Protein 7N05 (pdb70)

Structure (mmCIF, N/CA/C/O backbone):
data_7N05
#
_entry.id   7N05
#
_cell.length_a   46.072
_cell.length_b   168.748
_cell.length_c   78.367
_cell.angle_alpha   90.000
_cell.angle_beta   90.000
_cell.angle_gamma   90.000
#
_symmetry.space_group_name_H-M   'P 21 21 2'
#
loop_
_entity.id
_entity.type
_entity.pdbx_description
1 polymer 'Fab F240 heavy chain'
2 polymer 'Fab F240 light chain'
3 polymer 'HIV-1 gp41 immunodominant region'
4 non-polymer GLYCEROL
5 non-polymer 'ACETATE ION'
6 water water
#
loop_
_atom_site.group_PDB
_atom_site.id
_atom_site.type_symbol
_atom_site.label_atom_id
_atom_site.label_alt_id
_atom_site.label_comp_id
_atom_site.label_asym_id
_atom_site.label_entity_id
_atom_site.label_seq_id
_atom_site.pdbx_PDB_ins_code
_atom_site.Cartn_x
_atom_site.Cartn_y
_atom_site.Cartn_z
_atom_site.occupancy
_atom_site.B_iso_or_equiv
_atom_site.auth_seq_id
_atom_site.auth_comp_id
_atom_site.auth_asym_id
_atom_site.auth_atom_id
_atom_site.pdbx_PDB_model_num
ATOM 1 N N . GLN A 1 1 ? -20.546 21.950 -42.284 1.00 54.08 1 GLN H N 1
ATOM 2 C CA . GLN A 1 1 ? -19.501 22.719 -41.536 1.00 51.53 1 GLN H CA 1
ATOM 3 C C . GLN A 1 1 ? -19.112 21.982 -40.254 1.00 43.08 1 GLN H C 1
ATOM 4 O O . GLN A 1 1 ? -19.969 21.566 -39.480 1.00 42.51 1 GLN H O 1
ATOM 20 N N . VAL A 1 2 ? -17.808 21.835 -40.044 1.00 37.72 2 VAL H N 1
ATOM 21 C CA . VAL A 1 2 ? -17.263 21.120 -38.898 1.00 31.82 2 VAL H CA 1
ATOM 22 C C . VAL A 1 2 ? -17.339 22.027 -37.677 1.00 28.92 2 VAL H C 1
ATOM 23 O O . VAL A 1 2 ? -16.665 23.058 -37.626 1.00 28.17 2 VAL H O 1
ATOM 36 N N . GLN A 1 3 ? -18.152 21.661 -36.686 1.00 27.70 3 GLN H N 1
ATOM 37 C CA . GLN A 1 3 ? -18.229 22.543 -35.534 1.00 27.94 3 GLN H CA 1
ATOM 38 C C . GLN A 1 3 ? -18.887 21.858 -34.347 1.00 25.06 3 GLN H C 1
ATOM 39 O O . GLN A 1 3 ? -19.492 20.783 -34.448 1.00 22.38 3 GLN H O 1
ATOM 53 N N . LEU A 1 4 ? -18.730 22.516 -33.205 1.00 21.80 4 LEU H N 1
ATOM 54 C CA . LEU A 1 4 ? -19.289 22.097 -31.932 1.00 20.34 4 LEU H CA 1
ATOM 55 C C . LEU A 1 4 ? -20.029 23.314 -31.413 1.00 20.66 4 LEU H C 1
ATOM 56 O O . LEU A 1 4 ? -19.434 24.389 -31.287 1.00 20.73 4 LEU H O 1
ATOM 72 N N . VAL A 1 5 ? -21.331 23.173 -31.181 1.00 21.50 5 VAL H N 1
ATOM 73 C CA . VAL A 1 5 ? -22.155 24.284 -30.716 1.00 22.13 5 VAL H CA 1
ATOM 74 C C . VAL A 1 5 ? -22.624 23.958 -29.307 1.00 21.45 5 VAL H C 1
ATOM 75 O O . VAL A 1 5 ? -23.363 22.979 -29.096 1.00 20.52 5 VAL H O 1
ATOM 88 N N . GLN A 1 6 ? -22.245 24.798 -28.358 1.00 20.31 6 GLN H N 1
ATOM 89 C CA . GLN A 1 6 ? -22.581 24.548 -26.966 1.00 19.86 6 GLN H CA 1
ATOM 90 C C . GLN A 1 6 ? -23.860 25.258 -26.574 1.00 20.96 6 GLN H C 1
ATOM 91 O O . GLN A 1 6 ? -24.252 26.277 -27.163 1.00 21.56 6 GLN H O 1
ATOM 105 N N . SER A 1 7 ? -24.483 24.720 -25.524 1.00 21.95 7 SER H N 1
ATOM 106 C CA . SER A 1 7 ? -25.686 25.286 -24.936 1.00 24.27 7 SER H CA 1
ATOM 107 C C . SER A 1 7 ? -25.714 24.891 -23.462 1.00 23.81 7 SER H C 1
ATOM 108 O O . SER A 1 7 ? -24.808 24.219 -22.945 1.00 22.49 7 SER H O 1
ATOM 116 N N . GLY A 1 8 ? -26.778 25.298 -22.779 1.00 24.82 8 GLY H N 1
ATOM 117 C CA . GLY A 1 8 ? -26.879 24.987 -21.377 1.00 25.05 8 GLY H CA 1
ATOM 118 C C . GLY A 1 8 ? -26.058 25.970 -20.561 1.00 25.21 8 GLY H C 1
ATOM 119 O O . GLY A 1 8 ? -25.844 27.120 -20.956 1.00 25.53 8 GLY H O 1
ATOM 123 N N . GLY A 1 9 ? -25.595 25.504 -19.411 1.00 25.02 9 GLY H N 1
ATOM 124 C CA . GLY A 1 9 ? -24.790 26.370 -18.589 1.00 25.29 9 GLY H CA 1
ATOM 125 C C . GLY A 1 9 ? -25.640 27.455 -17.953 1.00 26.21 9 GLY H C 1
ATOM 126 O O . GLY A 1 9 ? -26.866 27.328 -17.786 1.00 26.59 9 GLY H O 1
ATOM 130 N N . GLY A 1 10 ? -24.952 28.529 -17.567 1.00 25.11 10 GLY H N 1
ATOM 131 C CA . GLY A 1 10 ? -25.575 29.664 -16.922 1.00 25.63 10 GLY H CA 1
ATOM 132 C C . GLY A 1 10 ? -25.357 29.709 -15.421 1.00 24.25 10 GLY H C 1
ATOM 133 O O . GLY A 1 10 ? -24.301 29.304 -14.910 1.00 24.87 10 GLY H O 1
ATOM 137 N N . VAL A 1 11 ? -26.358 30.176 -14.712 1.00 23.57 11 VAL H N 1
ATOM 138 C CA . VAL A 1 11 ? -26.250 30.392 -13.278 1.00 23.66 11 VAL H CA 1
ATOM 139 C C . VAL A 1 11 ? -26.679 29.132 -12.551 1.00 23.95 11 VAL H C 1
ATOM 140 O O . VAL A 1 11 ? -27.662 28.494 -12.923 1.00 25.65 11 VAL H O 1
ATOM 153 N N . VAL A 1 12 ? -25.950 28.788 -11.492 1.00 24.17 12 VAL H N 1
ATOM 154 C CA . VAL A 1 12 ? -26.318 27.679 -10.619 1.00 24.97 12 VAL H CA 1
ATOM 155 C C . VAL A 1 12 ? -26.009 28.060 -9.173 1.00 24.83 12 VAL H C 1
ATOM 156 O O . VAL A 1 12 ? -24.960 28.641 -8.877 1.00 25.06 12 VAL H O 1
ATOM 169 N N . LYS A 1 13 ? -26.926 27.729 -8.265 1.00 25.73 13 LYS H N 1
ATOM 170 C CA . LYS A 1 13 ? -26.702 28.019 -6.860 1.00 26.40 13 LYS H CA 1
ATOM 171 C C . LYS A 1 13 ? -25.633 27.089 -6.285 1.00 26.58 13 LYS H C 1
ATOM 172 O O . LYS A 1 13 ? -25.555 25.919 -6.672 1.00 26.55 13 LYS H O 1
ATOM 191 N N . PRO A 1 14 ? -24.823 27.568 -5.332 1.00 27.43 14 PRO H N 1
ATOM 192 C CA . PRO A 1 14 ? -23.870 26.673 -4.671 1.00 27.11 14 PRO H CA 1
ATOM 193 C C . PRO A 1 14 ? -24.573 25.430 -4.146 1.00 28.24 14 PRO H C 1
ATOM 194 O O . PRO A 1 14 ? -25.640 25.508 -3.522 1.00 28.11 14 PRO H O 1
ATOM 205 N N . GLY A 1 15 ? -23.973 24.269 -4.426 1.00 28.16 15 GLY H N 1
ATOM 206 C CA . GLY A 1 15 ? -24.489 22.997 -3.976 1.00 30.81 15 GLY H CA 1
ATOM 207 C C . GLY A 1 15 ? -25.451 22.332 -4.931 1.00 30.87 15 GLY H C 1
ATOM 208 O O . GLY A 1 15 ? -25.761 21.147 -4.743 1.00 32.54 15 GLY H O 1
ATOM 212 N N . ALA A 1 16 ? -25.952 23.057 -5.932 1.00 30.03 16 ALA H N 1
ATOM 213 C CA . ALA A 1 16 ? -26.939 22.525 -6.859 1.00 30.63 16 ALA H CA 1
ATOM 214 C C . ALA A 1 16 ? -26.224 21.899 -8.058 1.00 30.47 16 ALA H C 1
ATOM 215 O O . ALA A 1 16 ? -24.995 21.787 -8.096 1.00 29.36 16 ALA H O 1
ATOM 222 N N . SER A 1 17 ? -26.993 21.484 -9.057 1.00 30.78 17 SER H N 1
ATOM 223 C CA . SER A 1 17 ? -26.426 20.855 -10.238 1.00 31.63 17 SER H CA 1
ATOM 224 C C . SER A 1 17 ? -26.776 21.655 -11.486 1.00 29.05 17 SER H C 1
ATOM 225 O O . SER A 1 17 ? -27.794 22.356 -11.539 1.00 29.81 17 SER H O 1
ATOM 233 N N . LEU A 1 18 ? -25.934 21.516 -12.505 1.00 28.14 18 LEU H N 1
ATOM 234 C CA . LEU A 1 18 ? -26.079 22.249 -13.752 1.00 27.73 18 LEU H CA 1
ATOM 235 C C . LEU A 1 18 ? -25.642 21.346 -14.902 1.00 27.44 18 LEU H C 1
ATOM 236 O O . LEU A 1 18 ? -24.642 20.629 -14.791 1.00 26.54 18 LEU H O 1
ATOM 252 N N . ARG A 1 19 ? -26.371 21.400 -16.011 1.00 27.39 19 ARG H N 1
ATOM 253 C CA . ARG A 1 19 ? -26.051 20.600 -17.189 1.00 29.49 19 ARG H CA 1
ATOM 254 C C . ARG A 1 19 ? -25.531 21.481 -18.321 1.00 26.93 19 ARG H C 1
ATOM 255 O O . ARG A 1 19 ? -26.086 22.555 -18.589 1.00 27.37 19 ARG H O 1
ATOM 276 N N . LEU A 1 20 ? -24.452 21.027 -18.967 1.00 25.63 20 LEU H N 1
ATOM 277 C CA . LEU A 1 20 ? -23.900 21.627 -20.180 1.00 25.35 20 LEU H CA 1
ATOM 278 C C . LEU A 1 20 ? -24.103 20.662 -21.346 1.00 25.36 20 LEU H C 1
ATOM 279 O O . LEU A 1 20 ? -23.977 19.442 -21.169 1.00 25.74 20 LEU H O 1
ATOM 295 N N . ALA A 1 21 ? -24.419 21.199 -22.538 1.00 24.33 21 ALA H N 1
ATOM 296 C CA . ALA A 1 21 ? -24.614 20.374 -23.728 1.00 24.30 21 ALA H CA 1
ATOM 297 C C . ALA A 1 21 ? -23.718 20.858 -24.859 1.00 23.40 21 ALA H C 1
ATOM 298 O O . ALA A 1 21 ? -23.347 22.031 -24.943 1.00 21.60 21 ALA H O 1
ATOM 305 N N . CYS A 1 22 ? -23.369 19.929 -25.733 1.00 24.51 22 CYS H N 1
ATOM 306 C CA . CYS A 1 22 ? -22.605 20.271 -26.918 1.00 25.93 22 CYS H CA 1
ATOM 307 C C . CYS A 1 22 ? -23.107 19.445 -28.093 1.00 26.96 22 CYS H C 1
ATOM 308 O O . CYS A 1 22 ? -23.325 18.243 -27.947 1.00 27.11 22 CYS H O 1
ATOM 315 N N . SER A 1 23 ? -23.308 20.098 -29.239 1.00 25.22 23 SER H N 1
ATOM 316 C CA . SER A 1 23 ? -23.887 19.479 -30.424 1.00 25.46 23 SER H CA 1
ATOM 317 C C . SER A 1 23 ? -22.830 19.481 -31.522 1.00 24.50 23 SER H C 1
ATOM 318 O O . SER A 1 23 ? -22.314 20.546 -31.887 1.00 23.81 23 SER H O 1
ATOM 326 N N . ALA A 1 24 ? -22.509 18.293 -32.042 1.00 23.42 24 ALA H N 1
ATOM 327 C CA . ALA A 1 24 ? -21.457 18.116 -33.036 1.00 23.07 24 ALA H CA 1
ATOM 328 C C . ALA A 1 24 ? 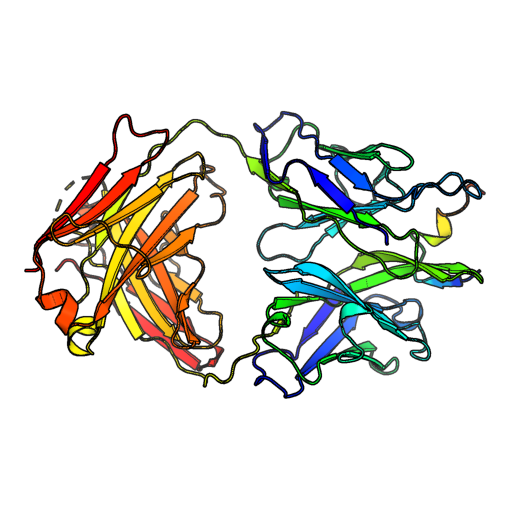-22.044 18.011 -34.435 1.00 25.06 24 ALA H C 1
ATOM 329 O O . ALA A 1 24 ? -23.051 17.338 -34.650 1.00 26.28 24 ALA H O 1
ATOM 336 N N . SER A 1 25 ? -21.409 18.677 -35.396 1.00 25.71 25 SER H N 1
ATOM 337 C CA . SER A 1 25 ? -21.840 18.551 -36.781 1.00 27.71 25 SER H CA 1
ATOM 338 C C . SER A 1 25 ? -20.618 18.524 -37.680 1.00 26.23 25 SER H C 1
ATOM 339 O O . SER A 1 25 ? -19.550 19.025 -37.327 1.00 24.06 25 SER H O 1
ATOM 347 N N . GLY A 1 26 ? -20.783 17.923 -38.853 1.00 27.19 26 GLY H N 1
ATOM 348 C CA . GLY A 1 26 ? -19.755 17.988 -39.865 1.00 27.86 26 GLY H CA 1
ATOM 349 C C . GLY A 1 26 ? -18.680 16.932 -39.794 1.00 26.94 26 GLY H C 1
ATOM 350 O O . GLY A 1 26 ? -17.813 16.910 -40.673 1.00 27.61 26 GLY H O 1
ATOM 354 N N . PHE A 1 27 ? -18.708 16.044 -38.800 1.00 26.10 27 PHE H N 1
ATOM 355 C CA . PHE A 1 27 ? -17.754 14.944 -38.720 1.00 25.79 27 PHE H CA 1
ATOM 356 C C . PHE A 1 27 ? -18.451 13.691 -38.183 1.00 25.79 27 PHE H C 1
ATOM 357 O O . PHE A 1 27 ? -19.612 13.729 -37.772 1.00 26.71 27 PHE H O 1
ATOM 374 N N . THR A 1 28 ? -17.758 12.548 -38.232 1.00 25.85 28 THR H N 1
ATOM 375 C CA . THR A 1 28 ? -18.345 11.317 -37.720 1.00 26.63 28 THR H CA 1
ATOM 376 C C . THR A 1 28 ? -18.158 11.302 -36.205 1.00 25.99 28 THR H C 1
ATOM 377 O O . THR A 1 28 ? -17.079 10.983 -35.704 1.00 25.40 28 THR H O 1
ATOM 388 N N . PHE A 1 29 ? -19.239 11.627 -35.488 1.00 26.13 29 PHE H N 1
ATOM 389 C CA . PHE A 1 29 ? -19.195 11.782 -34.031 1.00 24.49 29 PHE H CA 1
ATOM 390 C C . PHE A 1 29 ? -18.696 10.507 -33.358 1.00 25.70 29 PHE H C 1
ATOM 391 O O . PHE A 1 29 ? -17.913 10.561 -32.397 1.00 25.35 29 PHE H O 1
ATOM 408 N N . THR A 1 30 ? -19.128 9.349 -33.858 1.00 27.53 30 THR H N 1
ATOM 409 C CA . THR A 1 30 ? -18.798 8.087 -33.214 1.00 28.79 30 THR H CA 1
ATOM 410 C C . THR A 1 30 ? -17.377 7.629 -33.517 1.00 28.84 30 THR H C 1
ATOM 411 O O . THR A 1 30 ? -16.958 6.586 -33.003 1.00 29.29 30 THR H O 1
ATOM 422 N N . ASP A 1 31 ? -16.625 8.382 -34.315 1.00 26.99 31 ASP H N 1
ATOM 423 C CA . ASP A 1 31 ? -15.211 8.097 -34.493 1.00 26.77 31 ASP H CA 1
ATOM 424 C C . ASP A 1 31 ? -14.347 8.777 -33.444 1.00 24.21 31 ASP H C 1
ATOM 425 O O . ASP A 1 31 ? -13.130 8.584 -33.473 1.00 24.37 31 ASP H O 1
ATOM 434 N N . TYR A 1 32 ? -14.943 9.536 -32.510 1.00 23.23 32 TYR H N 1
ATOM 435 C CA . TYR A 1 32 ? -14.184 10.414 -31.624 1.00 21.58 32 TYR H CA 1
ATOM 436 C C . TYR A 1 32 ? -14.529 10.255 -30.147 1.00 22.41 32 TYR H C 1
ATOM 437 O O . TYR A 1 32 ? -15.709 10.230 -29.772 1.00 23.08 32 TYR H O 1
ATOM 455 N N . TYR A 1 33 ? -13.487 10.196 -29.319 1.00 21.64 33 TYR H N 1
ATOM 456 C CA . TYR A 1 33 ? -13.583 10.603 -27.923 1.00 20.29 33 TYR H CA 1
ATOM 457 C C . TYR A 1 33 ? -13.938 12.091 -27.856 1.00 19.32 33 TYR H C 1
ATOM 458 O O . TYR A 1 33 ? -13.615 12.865 -28.757 1.00 18.62 33 TYR H O 1
ATOM 476 N N . MET A 1 34 ? -14.600 12.492 -26.771 1.00 21.75 34 MET H N 1
ATOM 477 C CA . MET A 1 34 ? -14.930 13.894 -26.543 1.00 22.29 34 MET H CA 1
ATOM 478 C C . MET A 1 34 ? -14.510 14.281 -25.134 1.00 21.91 34 MET H C 1
ATOM 479 O O . MET A 1 34 ? -14.538 13.462 -24.222 1.00 22.68 34 MET H O 1
ATOM 493 N N . SER A 1 35 ? -14.092 15.537 -24.975 1.00 21.34 35 SER H N 1
ATOM 494 C CA . SER A 1 35 ? -13.593 16.031 -23.703 1.00 21.92 35 SER H CA 1
ATOM 495 C C . SER A 1 35 ? -14.284 17.332 -23.362 1.00 20.33 35 SER H C 1
ATOM 496 O O . SER A 1 35 ? -14.828 18.028 -24.226 1.00 19.67 35 SER H O 1
ATOM 504 N N . TRP A 1 36 ? -14.267 17.625 -22.062 1.00 20.56 36 TRP H N 1
ATOM 505 C CA . TRP A 1 36 ? -14.616 18.925 -21.521 1.00 19.63 36 TRP H CA 1
ATOM 506 C C . TRP A 1 36 ? -13.403 19.522 -20.835 1.00 19.44 36 TRP H C 1
ATOM 507 O O . TRP A 1 36 ? -12.668 18.824 -20.138 1.00 21.36 36 TRP H O 1
ATOM 528 N N . ILE A 1 37 ? -13.227 20.829 -21.028 1.00 18.02 37 ILE H N 1
ATOM 529 C CA . ILE A 1 37 ? -12.109 21.608 -20.514 1.00 18.87 37 ILE H CA 1
ATOM 530 C C . ILE A 1 37 ? -12.717 22.906 -19.999 1.00 20.82 37 ILE H C 1
ATOM 531 O O . ILE A 1 37 ? -13.581 23.476 -20.677 1.00 21.00 37 ILE H O 1
ATOM 547 N N . ARG A 1 38 ? -12.317 23.353 -18.798 1.00 20.36 38 ARG H N 1
ATOM 548 C CA . ARG A 1 38 ? -12.741 24.668 -18.336 1.00 19.43 38 ARG H CA 1
ATOM 549 C C . ARG A 1 38 ? -11.560 25.619 -18.128 1.00 21.48 38 ARG H C 1
ATOM 550 O O . ARG A 1 38 ? -10.377 25.229 -18.079 1.00 21.75 38 ARG H O 1
ATOM 571 N N . GLN A 1 39 ? -11.905 26.900 -18.026 1.00 21.81 39 GLN H N 1
ATOM 572 C CA . GLN A 1 39 ? -10.968 27.969 -17.740 1.00 24.17 39 GLN H CA 1
ATOM 573 C C . GLN A 1 39 ? -11.553 28.811 -16.618 1.00 26.52 39 GLN H C 1
ATOM 574 O O . GLN A 1 39 ? -12.626 29.402 -16.770 1.00 25.85 39 GLN H O 1
ATOM 588 N N . THR A 1 40 ? -10.875 28.804 -15.483 1.00 28.43 40 THR H N 1
ATOM 589 C CA . THR A 1 40 ? -11.271 29.558 -14.316 1.00 31.61 40 THR H CA 1
ATOM 590 C C . THR A 1 40 ? -10.100 30.424 -13.893 1.00 35.73 40 THR H C 1
ATOM 591 O O . THR A 1 40 ? -8.934 30.072 -14.122 1.00 36.35 40 THR H O 1
ATOM 602 N N . PRO A 1 41 ? -10.383 31.543 -13.241 1.00 38.96 41 PRO H N 1
ATOM 603 C CA . PRO A 1 41 ? -9.283 32.414 -12.812 1.00 42.30 41 PRO H CA 1
ATOM 604 C C . PRO A 1 41 ? -8.299 31.723 -11.875 1.00 45.78 41 PRO H C 1
ATOM 605 O O . PRO A 1 41 ? -7.087 31.986 -11.958 1.00 48.15 41 PRO H O 1
ATOM 616 N N . GLY A 1 42 ? -8.781 30.817 -11.010 1.00 45.48 42 GLY H N 1
ATOM 617 C CA . GLY A 1 42 ? -7.924 30.228 -9.994 1.00 47.23 42 GLY H CA 1
ATOM 618 C C . GLY A 1 42 ? -7.129 29.017 -10.436 1.00 46.90 42 GLY H C 1
ATOM 619 O O . GLY A 1 42 ? -6.011 28.805 -9.949 1.00 48.36 42 GLY H O 1
ATOM 623 N N . LYS A 1 43 ? -7.675 28.209 -11.349 1.00 45.30 43 LYS H N 1
ATOM 624 C CA . LYS A 1 43 ? -7.055 26.948 -11.743 1.00 45.32 43 LYS H CA 1
ATOM 625 C C . LYS A 1 43 ? -6.650 26.925 -13.212 1.00 42.86 43 LYS H C 1
ATOM 626 O O . LYS A 1 43 ? -6.259 25.866 -13.727 1.00 43.69 43 LYS H O 1
ATOM 645 N N . GLY A 1 44 ? -6.735 28.056 -13.905 1.00 39.81 44 GLY H N 1
ATOM 646 C CA . GLY A 1 44 ? -6.255 28.111 -15.265 1.00 36.45 44 GLY H CA 1
ATOM 647 C C . GLY A 1 44 ? -7.071 27.242 -16.209 1.00 32.90 44 GLY H C 1
ATOM 648 O O . GLY A 1 44 ? -8.265 26.955 -15.990 1.00 32.00 44 GLY H O 1
ATOM 652 N N . LEU A 1 45 ? -6.416 26.829 -17.297 1.00 31.02 45 LEU H N 1
ATOM 653 C CA . LEU A 1 45 ? -7.042 25.930 -18.244 1.00 27.23 45 LEU H CA 1
ATOM 654 C C . LEU A 1 45 ? -6.875 24.519 -17.735 1.00 25.97 45 LEU H C 1
ATOM 655 O O . LEU A 1 45 ? -5.758 24.079 -17.429 1.00 26.09 45 LEU H O 1
ATOM 671 N N . GLN A 1 46 ? -7.982 23.807 -17.662 1.00 24.42 46 GLN H N 1
ATOM 672 C CA . GLN A 1 46 ? -8.061 22.583 -16.887 1.00 25.79 46 GLN H CA 1
ATOM 673 C C . GLN A 1 46 ? -8.891 21.553 -17.638 1.00 24.47 46 GLN H C 1
ATOM 674 O O . GLN A 1 46 ? -10.090 21.758 -17.879 1.00 21.63 46 GLN H O 1
ATOM 688 N N . TRP A 1 47 ? -8.258 20.437 -18.000 1.00 23.99 47 TRP H N 1
ATOM 689 C CA . TRP A 1 47 ? -9.010 19.328 -18.567 1.00 23.90 47 TRP H CA 1
ATOM 690 C C . TRP A 1 47 ? -9.835 18.692 -17.458 1.00 24.36 47 TRP H C 1
ATOM 691 O O . TRP A 1 47 ? -9.342 18.502 -16.343 1.00 25.98 47 TRP H O 1
ATOM 712 N N . LEU A 1 48 ? -11.102 18.404 -17.747 1.00 23.21 48 LEU H N 1
ATOM 713 C CA . LEU A 1 48 ? -12.047 17.883 -16.757 1.00 23.61 48 LEU H CA 1
ATOM 714 C C . LEU A 1 48 ? -12.422 16.430 -16.961 1.00 25.50 48 LEU H C 1
ATOM 715 O O . LEU A 1 48 ? -12.514 15.674 -15.981 1.00 26.72 48 LEU H O 1
ATOM 731 N N . ALA A 1 49 ? -12.699 16.027 -18.194 1.00 24.15 49 ALA H N 1
ATOM 732 C CA . ALA A 1 49 ? -13.337 14.738 -18.397 1.00 25.19 49 ALA H CA 1
ATOM 733 C C . ALA A 1 49 ? -13.207 14.347 -19.852 1.00 23.22 49 ALA H C 1
ATOM 734 O O . ALA A 1 49 ? -13.187 15.212 -20.722 1.00 22.31 49 ALA H O 1
ATOM 741 N N . TYR A 1 50 ? -13.099 13.041 -20.106 1.00 24.13 50 TYR H N 1
ATOM 742 C CA . TYR A 1 50 ? -13.269 12.527 -21.456 1.00 23.23 50 TYR H CA 1
ATOM 743 C C . TYR A 1 50 ? -14.198 11.324 -21.439 1.00 25.39 50 TYR H C 1
ATOM 744 O O . TYR A 1 50 ? -14.341 10.624 -20.430 1.00 25.97 50 TYR H O 1
ATOM 762 N N . ILE A 1 51 ? -14.846 11.104 -22.573 1.00 24.41 51 ILE H N 1
ATOM 763 C CA . ILE A 1 51 ? -15.735 9.972 -22.740 1.00 26.84 51 ILE H CA 1
ATOM 764 C C . ILE A 1 51 ? -15.334 9.249 -24.019 1.00 26.77 51 ILE H C 1
ATOM 765 O O . ILE A 1 51 ? -14.991 9.891 -25.017 1.00 25.95 51 ILE H O 1
ATOM 781 N N . THR A 1 52 ? -15.301 7.915 -23.963 1.00 28.33 52 THR H N 1
ATOM 782 C CA . THR A 1 52 ? -14.931 7.133 -25.138 1.00 29.05 52 THR H CA 1
ATOM 783 C C . THR A 1 52 ? -16.033 7.184 -26.202 1.00 29.15 52 THR H C 1
ATOM 784 O O . THR A 1 52 ? -17.135 7.688 -25.974 1.00 28.20 52 THR H O 1
ATOM 795 N N . LYS A 1 53 A -15.718 6.620 -27.376 1.00 30.10 52 LYS H N 1
ATOM 796 C CA . LYS A 1 53 A -16.588 6.725 -28.550 1.00 30.46 52 LYS H CA 1
ATOM 797 C C . LYS A 1 53 A -18.006 6.256 -28.265 1.00 33.04 52 LYS H C 1
ATOM 798 O O . LYS A 1 53 A -18.980 6.918 -28.642 1.00 33.13 52 LYS H O 1
ATOM 817 N N . ASP A 1 54 ? -18.143 5.074 -27.672 1.00 35.55 53 ASP H N 1
ATOM 818 C CA . ASP A 1 54 ? -19.454 4.497 -27.411 1.00 37.76 53 ASP H CA 1
ATOM 819 C C . ASP A 1 54 ? -20.019 4.892 -26.053 1.00 37.69 53 ASP H C 1
ATOM 820 O O . ASP A 1 54 ? -21.035 4.329 -25.622 1.00 38.98 53 ASP H O 1
ATOM 829 N N . GLY A 1 55 ? -19.392 5.838 -25.368 1.00 36.96 54 GLY H N 1
ATOM 830 C CA . GLY A 1 55 ? -19.951 6.352 -24.142 1.00 38.23 54 GLY H CA 1
ATOM 831 C C . GLY A 1 55 ? -19.816 5.447 -22.944 1.00 41.86 54 GLY H C 1
ATOM 832 O O . GLY A 1 55 ? -20.363 5.773 -21.885 1.00 42.29 54 GLY H O 1
ATOM 836 N N . SER A 1 56 ? -19.085 4.338 -23.059 1.00 44.08 55 SER H N 1
ATOM 837 C CA . SER A 1 56 ? -19.057 3.359 -21.986 1.00 47.53 55 SER H CA 1
ATOM 838 C C . SER A 1 56 ? -18.004 3.654 -20.925 1.00 47.43 55 SER H C 1
ATOM 839 O O . SER A 1 56 ? -18.186 3.254 -19.767 1.00 51.74 55 SER H O 1
ATOM 847 N N . GLU A 1 57 ? -16.903 4.323 -21.278 1.00 43.02 56 GLU H N 1
ATOM 848 C CA . GLU A 1 57 ? -15.819 4.573 -20.339 1.00 39.43 56 GLU H CA 1
ATOM 849 C C . GLU A 1 57 ? -15.651 6.075 -20.212 1.00 34.26 56 GLU H C 1
ATOM 850 O O . GLU A 1 57 ? -15.753 6.804 -21.209 1.00 31.83 56 GLU H O 1
ATOM 862 N N . LYS A 1 58 ? -15.432 6.529 -18.977 1.00 33.22 57 LYS H N 1
ATOM 863 C CA . LYS A 1 58 ? -15.278 7.953 -18.679 1.00 32.08 57 LYS H CA 1
ATOM 864 C C . LYS A 1 58 ? -14.082 8.128 -17.755 1.00 33.97 57 LYS H C 1
ATOM 865 O O . LYS A 1 58 ? -13.849 7.295 -16.874 1.00 36.26 57 LYS H O 1
ATOM 884 N N . LYS A 1 59 ? -13.317 9.194 -17.958 1.00 32.56 58 LYS H N 1
ATOM 885 C CA . LYS A 1 59 ? -12.192 9.508 -17.092 1.00 35.12 58 LYS H CA 1
ATOM 886 C C . LYS A 1 59 ? -12.302 10.963 -16.680 1.00 31.70 58 LYS H C 1
ATOM 887 O O . LYS A 1 59 ? -12.712 11.799 -17.489 1.00 28.48 58 LYS H O 1
ATOM 906 N N . TYR A 1 60 ? -11.921 11.258 -15.427 1.00 31.91 59 TYR H N 1
ATOM 907 C CA . TYR A 1 60 ? -12.096 12.582 -14.840 1.00 30.81 59 TYR H CA 1
ATOM 908 C C . TYR A 1 60 ? -10.832 13.017 -14.122 1.00 31.58 59 TYR H C 1
ATOM 909 O O . TYR A 1 60 ? -10.049 12.186 -13.642 1.00 33.16 59 TYR H O 1
ATOM 927 N N . ALA A 1 61 ? -10.667 14.333 -14.021 1.00 30.56 60 ALA H N 1
ATOM 928 C CA . ALA A 1 61 ? -9.611 14.900 -13.201 1.00 32.25 60 ALA H CA 1
ATOM 929 C C . ALA A 1 61 ? -9.889 14.568 -11.743 1.00 35.43 60 ALA H C 1
ATOM 930 O O . ALA A 1 61 ? -11.000 14.798 -11.256 1.00 35.11 60 ALA H O 1
ATOM 937 N N . ASP A 1 62 ? -8.886 14.009 -11.046 1.00 38.49 61 ASP H N 1
ATOM 938 C CA . ASP A 1 62 ? -9.127 13.537 -9.686 1.00 42.85 61 ASP H CA 1
ATOM 939 C C . ASP A 1 62 ? -9.519 14.673 -8.755 1.00 41.58 61 ASP H C 1
ATOM 940 O O . ASP A 1 62 ? -10.213 14.441 -7.760 1.00 41.95 61 ASP H O 1
ATOM 949 N N . SER A 1 63 ? -9.067 15.897 -9.033 1.00 40.44 62 SER H N 1
ATOM 950 C CA . SER A 1 63 ? -9.362 16.982 -8.108 1.00 41.34 62 SER H CA 1
ATOM 951 C C . SER A 1 63 ? -10.847 17.318 -8.077 1.00 38.41 62 SER H C 1
ATOM 952 O O . SER A 1 63 ? -11.293 18.002 -7.147 1.00 38.05 62 SER H O 1
ATOM 960 N N . LEU A 1 64 ? -11.631 16.815 -9.033 1.00 35.38 63 LEU H N 1
ATOM 961 C CA . LEU A 1 64 ? -13.065 17.076 -9.031 1.00 35.02 63 LEU H CA 1
ATOM 962 C C . LEU A 1 64 ? -13.810 16.213 -8.039 1.00 36.93 63 LEU H C 1
ATOM 963 O O . LEU A 1 64 ? -15.026 16.385 -7.890 1.00 36.64 63 LEU H O 1
ATOM 979 N N . GLN A 1 65 ? -13.112 15.277 -7.400 1.00 40.17 64 GLN H N 1
ATOM 980 C CA . GLN A 1 65 ? -13.681 14.431 -6.355 1.00 44.43 64 GLN H CA 1
ATOM 981 C C . GLN A 1 65 ? -14.995 13.792 -6.794 1.00 41.20 64 GLN H C 1
ATOM 982 O O . GLN A 1 65 ? -15.908 13.600 -5.995 1.00 41.74 64 GLN H O 1
ATOM 996 N N . GLY A 1 66 ? -15.087 13.449 -8.073 1.00 38.15 65 GLY H N 1
ATOM 997 C CA . GLY A 1 66 ? -16.239 12.751 -8.597 1.00 37.45 65 GLY H CA 1
ATOM 998 C C . GLY A 1 66 ? -17.478 13.597 -8.777 1.00 36.44 65 GLY H C 1
ATOM 999 O O . GLY A 1 66 ? -18.567 13.040 -8.975 1.00 37.79 65 GLY H O 1
ATOM 1003 N N . ARG A 1 67 ? -17.352 14.921 -8.719 1.00 34.21 66 ARG H N 1
ATOM 1004 C CA . ARG A 1 67 ? -18.526 15.785 -8.710 1.00 33.16 66 ARG H CA 1
ATOM 1005 C C . ARG A 1 67 ? -19.129 15.976 -10.087 1.00 32.87 66 ARG H C 1
ATOM 1006 O O . ARG A 1 67 ? -20.302 16.357 -10.186 1.00 32.19 66 ARG H O 1
ATOM 1027 N N . PHE A 1 68 ? -18.358 15.723 -11.139 1.00 31.40 67 PHE H N 1
ATOM 1028 C CA . PHE A 1 68 ? -18.798 15.945 -12.503 1.00 30.94 67 PHE H CA 1
ATOM 1029 C C . PHE A 1 68 ? -18.984 14.610 -13.210 1.00 31.94 67 PHE H C 1
ATOM 1030 O O . PHE A 1 68 ? -18.246 13.640 -12.959 1.00 33.72 67 PHE H O 1
ATOM 1047 N N . ALA A 1 69 ? -19.941 14.599 -14.145 1.00 30.53 68 ALA H N 1
ATOM 1048 C CA . ALA A 1 69 ? -20.368 13.381 -14.837 1.00 30.71 68 ALA H CA 1
ATOM 1049 C C . ALA A 1 69 ? -20.523 13.703 -16.314 1.00 29.78 68 ALA H C 1
ATOM 1050 O O . ALA A 1 69 ? -21.292 14.597 -16.677 1.00 28.68 68 ALA H O 1
ATOM 1057 N N . VAL A 1 70 ? -19.757 13.016 -17.159 1.00 29.95 69 VAL H N 1
ATOM 1058 C CA . VAL A 1 70 ? -19.814 13.219 -18.602 1.00 28.42 69 VAL H CA 1
ATOM 1059 C C . VAL A 1 70 ? -20.617 12.082 -19.211 1.00 29.86 69 VAL H C 1
ATOM 1060 O O . VAL A 1 70 ? -20.592 10.941 -18.722 1.00 30.48 69 VAL H O 1
ATOM 1073 N N . SER A 1 71 ? -21.363 12.397 -20.259 1.00 28.75 70 SER H N 1
ATOM 1074 C CA . SER A 1 71 ? -22.171 11.395 -20.934 1.00 30.73 70 SER H CA 1
ATOM 1075 C C . SER A 1 71 ? -22.295 11.832 -22.384 1.00 28.93 70 SER H C 1
ATOM 1076 O O . SER A 1 71 ? -21.983 12.967 -22.727 1.00 28.19 70 SER H O 1
ATOM 1084 N N . ARG A 1 72 ? -22.743 10.919 -23.242 1.00 29.33 71 ARG H N 1
ATOM 1085 C CA . ARG A 1 72 ? -22.955 11.287 -24.633 1.00 28.04 71 ARG H CA 1
ATOM 1086 C C . ARG A 1 72 ? -24.146 10.530 -25.179 1.00 30.21 71 ARG H C 1
ATOM 1087 O O . ARG A 1 72 ? -24.517 9.453 -24.686 1.00 31.21 71 ARG H O 1
ATOM 1108 N N . ASP A 1 73 ? -24.714 11.106 -26.239 1.00 29.92 72 ASP H N 1
ATOM 1109 C CA . ASP A 1 73 ? -25.894 10.574 -26.917 1.00 32.42 72 ASP H CA 1
ATOM 1110 C C . ASP A 1 73 ? -25.544 10.471 -28.401 1.00 32.32 72 ASP H C 1
ATOM 1111 O O . ASP A 1 73 ? -25.629 11.451 -29.150 1.00 30.10 72 ASP H O 1
ATOM 1120 N N . ASN A 1 74 ? -25.131 9.290 -28.831 1.00 33.37 73 ASN H N 1
ATOM 1121 C CA . ASN A 1 74 ? -24.635 9.165 -30.188 1.00 34.47 73 ASN H CA 1
ATOM 1122 C C . ASN A 1 74 ? -25.749 9.169 -31.222 1.00 35.93 73 ASN H C 1
ATOM 1123 O O . ASN A 1 74 ? -25.473 9.357 -32.413 1.00 38.91 73 ASN H O 1
ATOM 1134 N N . ALA A 1 75 ? -26.992 8.951 -30.805 1.00 35.55 74 ALA H N 1
ATOM 1135 C CA . ALA A 1 75 ? -28.092 9.005 -31.756 1.00 34.17 74 ALA H CA 1
ATOM 1136 C C . ALA A 1 75 ? -28.393 10.447 -32.167 1.00 32.65 74 ALA H C 1
ATOM 1137 O O . ALA A 1 75 ? -28.943 10.672 -33.249 1.00 34.08 74 ALA H O 1
ATOM 1144 N N . ASN A 1 76 ? -27.975 11.424 -31.360 1.00 29.74 75 ASN H N 1
ATOM 1145 C CA . ASN A 1 76 ? -28.272 12.831 -31.600 1.00 28.72 75 ASN H CA 1
ATOM 1146 C C . ASN A 1 76 ? -27.027 13.706 -31.636 1.00 26.74 75 ASN H C 1
ATOM 1147 O O . ASN A 1 76 ? -27.158 14.936 -31.623 1.00 25.95 75 ASN H O 1
ATOM 1158 N N . ASN A 1 77 ? -25.829 13.113 -31.680 1.00 26.64 76 ASN H N 1
ATOM 1159 C CA . ASN A 1 77 ? -24.581 13.870 -31.797 1.00 26.84 76 ASN H CA 1
ATOM 1160 C C . ASN A 1 77 ? -24.444 14.897 -30.674 1.00 25.37 76 ASN H C 1
ATOM 1161 O O . ASN A 1 77 ? -24.044 16.043 -30.895 1.00 24.94 76 ASN H O 1
ATOM 1172 N N . LEU A 1 78 ? -24.754 14.480 -29.449 1.00 26.08 77 LEU H N 1
ATOM 1173 C CA . LEU A 1 78 ? -24.641 15.355 -28.291 1.00 25.39 77 LEU H CA 1
ATOM 1174 C C . LEU A 1 78 ? -23.659 14.771 -27.287 1.00 26.03 77 LEU H C 1
ATOM 1175 O O . LEU A 1 78 ? -23.575 13.552 -27.108 1.00 25.56 77 LEU H O 1
ATOM 1191 N N . VAL A 1 79 ? -22.949 15.658 -26.597 1.00 25.85 78 VAL H N 1
ATOM 1192 C CA . VAL A 1 79 ? -22.216 15.254 -25.408 1.00 27.88 78 VAL H CA 1
ATOM 1193 C C . VAL A 1 79 ? -22.614 16.214 -24.283 1.00 24.97 78 VAL H C 1
ATOM 1194 O O . VAL A 1 79 ? -23.035 17.346 -24.530 1.00 24.72 78 VAL H O 1
ATOM 1207 N N . PHE A 1 80 ? -22.533 15.735 -23.048 1.00 23.76 79 PHE H N 1
ATOM 1208 C CA . PHE A 1 80 ? -23.044 16.462 -21.902 1.00 23.77 79 PHE H CA 1
ATOM 1209 C C . PHE A 1 80 ? -22.036 16.440 -20.769 1.00 24.24 79 PHE H C 1
ATOM 1210 O O . PHE A 1 80 ? -21.257 15.501 -20.628 1.00 25.21 79 PHE H O 1
ATOM 1227 N N . LEU A 1 81 ? -22.106 17.456 -19.925 1.00 23.70 80 LEU H N 1
ATOM 1228 C CA . LEU A 1 81 ? -21.351 17.473 -18.687 1.00 25.35 80 LEU H CA 1
ATOM 1229 C C . LEU A 1 81 ? -22.311 17.939 -17.610 1.00 24.90 80 LEU H C 1
ATOM 1230 O O . LEU A 1 81 ? -22.937 18.999 -17.749 1.00 24.82 80 LEU H O 1
ATOM 1246 N N . GLN A 1 82 ? -22.451 17.148 -16.559 1.00 26.27 81 GLN H N 1
ATOM 1247 C CA . GLN A 1 82 ? -23.256 17.549 -15.424 1.00 27.87 81 GLN H CA 1
ATOM 1248 C C . GLN A 1 82 ? -22.315 17.910 -14.286 1.00 28.63 81 GLN H C 1
ATOM 1249 O O . GLN A 1 82 ? -21.469 17.094 -13.884 1.00 28.88 81 GLN H O 1
ATOM 1263 N N . LEU A 1 83 ? -22.465 19.126 -13.781 1.00 27.13 82 LEU H N 1
ATOM 1264 C CA . LEU A 1 83 ? -21.732 19.608 -12.621 1.00 28.20 82 LEU H CA 1
ATOM 1265 C C . LEU A 1 83 ? -22.617 19.408 -11.401 1.00 29.47 82 LEU H C 1
ATOM 1266 O O . LEU A 1 83 ? -23.730 19.934 -11.364 1.00 29.76 82 LEU H O 1
ATOM 1282 N N . ASN A 1 84 A -22.146 18.651 -10.414 1.00 30.87 82 ASN H N 1
ATOM 1283 C CA . ASN A 1 84 A -22.930 18.456 -9.200 1.00 33.26 82 ASN H CA 1
ATOM 1284 C C . ASN A 1 84 A -22.225 19.086 -8.010 1.00 33.46 82 ASN H C 1
ATOM 1285 O O . ASN A 1 84 A -21.007 19.294 -8.018 1.00 33.19 82 ASN H O 1
ATOM 1296 N N . THR A 1 85 B -23.014 19.380 -6.981 1.00 34.56 82 THR H N 1
ATOM 1297 C CA . THR A 1 85 B -22.497 19.944 -5.738 1.00 35.81 82 THR H CA 1
ATOM 1298 C C . THR A 1 85 B -21.516 21.069 -6.037 1.00 34.03 82 THR H C 1
ATOM 1299 O O . THR A 1 85 B -20.380 21.084 -5.549 1.00 34.40 82 THR H O 1
ATOM 1310 N N . VAL A 1 86 C -21.949 21.992 -6.907 1.00 32.73 82 VAL H N 1
ATOM 1311 C CA . VAL A 1 86 C -21.035 23.011 -7.421 1.00 30.25 82 VAL H CA 1
ATOM 1312 C C . VAL A 1 86 C -20.595 23.927 -6.285 1.00 32.35 82 VAL H C 1
ATOM 1313 O O . VAL A 1 86 C -21.290 24.101 -5.271 1.00 33.52 82 VAL H O 1
ATOM 1326 N N . GLU A 1 87 ? -19.427 24.538 -6.476 1.00 31.24 83 GLU H N 1
ATOM 1327 C CA . GLU A 1 87 ? -18.838 25.427 -5.488 1.00 34.26 83 GLU H CA 1
ATOM 1328 C C . GLU A 1 87 ? -18.240 26.623 -6.211 1.00 34.29 83 GLU H C 1
ATOM 1329 O O . GLU A 1 87 ? -18.173 26.658 -7.441 1.00 29.65 83 GLU H O 1
ATOM 1341 N N . ASP A 1 88 ? -17.784 27.610 -5.435 1.00 37.05 84 ASP H N 1
ATOM 1342 C CA . ASP A 1 88 ? -17.344 28.859 -6.051 1.00 42.18 84 ASP H CA 1
ATOM 1343 C C . ASP A 1 88 ? -16.188 28.648 -7.030 1.00 39.48 84 ASP H C 1
ATOM 1344 O O . ASP A 1 88 ? -16.139 29.325 -8.066 1.00 39.59 84 ASP H O 1
ATOM 1353 N N . ASP A 1 89 ? -15.284 27.691 -6.766 1.00 39.03 85 ASP H N 1
ATOM 1354 C CA . ASP A 1 89 ? -14.183 27.392 -7.692 1.00 36.35 85 ASP H CA 1
ATOM 1355 C C . ASP A 1 89 ? -14.640 26.909 -9.066 1.00 30.90 85 ASP H C 1
ATOM 1356 O O . ASP A 1 89 ? -13.804 26.808 -9.971 1.00 28.09 85 ASP H O 1
ATOM 1365 N N . ASP A 1 90 ? -15.894 26.515 -9.223 1.00 29.13 86 ASP H N 1
ATOM 1366 C CA . ASP A 1 90 ? -16.372 25.992 -10.491 1.00 25.64 86 ASP H CA 1
ATOM 1367 C C . ASP A 1 90 ? -16.810 27.093 -11.449 1.00 25.18 86 ASP H C 1
ATOM 1368 O O . ASP A 1 90 ? -17.048 26.806 -12.629 1.00 23.91 86 ASP H O 1
ATOM 1377 N N . THR A 1 91 ? -16.921 28.333 -10.979 1.00 25.32 87 THR H N 1
ATOM 1378 C CA . THR A 1 91 ? -17.239 29.438 -11.876 1.00 24.61 87 THR H CA 1
ATOM 1379 C C . THR A 1 91 ? -16.148 29.611 -12.938 1.00 26.88 87 THR H C 1
ATOM 1380 O O . THR A 1 91 ? -14.958 29.639 -12.619 1.00 24.57 87 THR H O 1
ATOM 1391 N N . GLY A 1 92 ? -16.562 29.733 -14.199 1.00 17.75 88 GLY H N 1
ATOM 1392 C CA . GLY A 1 92 ? -15.618 29.904 -15.298 1.00 19.68 88 GLY H CA 1
ATOM 1393 C C . GLY A 1 92 ? -16.294 29.651 -16.630 1.00 20.31 88 GLY H C 1
ATOM 1394 O O . GLY A 1 92 ? -17.527 29.632 -16.723 1.00 20.88 88 GLY H O 1
ATOM 1398 N N . VAL A 1 93 ? -15.469 29.415 -17.658 1.00 19.13 89 VAL H N 1
ATOM 1399 C CA . VAL A 1 93 ? -15.944 29.158 -19.017 1.00 19.75 89 VAL H CA 1
ATOM 1400 C C . VAL A 1 93 ? -15.610 27.714 -19.353 1.00 17.25 89 VAL H C 1
ATOM 1401 O O . VAL A 1 93 ? -14.475 27.275 -19.141 1.00 17.83 89 VAL H O 1
ATOM 1414 N N . TYR A 1 94 ? -16.619 26.969 -19.762 1.00 17.44 90 TYR H N 1
ATOM 1415 C CA . TYR A 1 94 ? -16.517 25.532 -20.003 1.00 17.58 90 TYR H CA 1
ATOM 1416 C C . TYR A 1 94 ? -16.566 25.297 -21.506 1.00 17.33 90 TYR H C 1
ATOM 1417 O O . TYR A 1 94 ? -17.463 25.803 -22.177 1.00 17.94 90 TYR H O 1
ATOM 1435 N N . TYR A 1 95 ? -15.643 24.473 -22.016 1.00 17.50 91 TYR H N 1
ATOM 1436 C CA . TYR A 1 95 ? -15.565 24.119 -23.421 1.00 17.92 91 TYR H CA 1
ATOM 1437 C C . TYR A 1 95 ? -15.751 22.624 -23.592 1.00 19.18 91 TYR H C 1
ATOM 1438 O O . TYR A 1 95 ? -15.274 21.828 -22.769 1.00 19.19 91 TYR H O 1
ATOM 1456 N N A CYS A 1 96 ? -16.476 22.240 -24.649 0.38 18.82 92 CYS H N 1
ATOM 1457 N N B CYS A 1 96 ? -16.481 22.271 -24.631 0.62 18.66 92 CYS H N 1
ATOM 1458 C CA A CYS A 1 96 ? -16.448 20.885 -25.191 0.38 19.52 92 CYS H CA 1
ATOM 1459 C CA B CYS A 1 96 ? -16.408 20.953 -25.213 0.62 19.16 92 CYS H CA 1
ATOM 1460 C C A CYS A 1 96 ? -15.483 20.862 -26.366 0.38 18.48 92 CYS H C 1
ATOM 1461 C C B CYS A 1 96 ? -15.309 20.961 -26.262 0.62 17.91 92 CYS H C 1
ATOM 1462 O O A CYS A 1 96 ? -15.535 21.740 -27.231 0.38 17.91 92 CYS H O 1
ATOM 1463 O O B CYS A 1 96 ? -15.020 21.991 -26.873 0.62 17.98 92 CYS H O 1
ATOM 1477 N N . ALA A 1 97 ? -14.653 19.816 -26.432 1.00 18.53 93 ALA H N 1
ATOM 1478 C CA . ALA A 1 97 ? -13.617 19.703 -27.450 1.00 18.25 93 ALA H CA 1
ATOM 1479 C C . ALA A 1 97 ? -13.613 18.298 -28.039 1.00 17.70 93 ALA H C 1
ATOM 1480 O O . ALA A 1 97 ? -13.766 17.298 -27.331 1.00 18.66 93 ALA H O 1
ATOM 1487 N N . ARG A 1 98 ? -13.418 18.246 -29.337 1.00 17.97 94 ARG H N 1
ATOM 1488 C CA . ARG A 1 98 ? -13.128 16.982 -29.987 1.00 18.02 94 ARG H CA 1
ATOM 1489 C C . ARG A 1 98 ? -11.731 16.531 -29.592 1.00 17.15 94 ARG H C 1
ATOM 1490 O O . ARG A 1 98 ? -10.792 17.330 -29.546 1.00 17.16 94 ARG H O 1
ATOM 1511 N N . ASP A 1 99 ? -11.594 15.236 -29.323 1.00 18.26 95 ASP H N 1
ATOM 1512 C CA . ASP A 1 99 ? -10.405 14.646 -28.732 1.00 19.50 95 ASP H CA 1
ATOM 1513 C C . ASP A 1 99 ? -9.814 13.687 -29.767 1.00 21.02 95 ASP H C 1
ATOM 1514 O O . ASP A 1 99 ? -10.438 12.672 -30.091 1.00 22.37 95 ASP H O 1
ATOM 1523 N N . ASP A 1 100 ? -8.655 14.051 -30.336 1.00 19.66 96 ASP H N 1
ATOM 1524 C CA . ASP A 1 100 ? -7.982 13.262 -31.367 1.00 20.34 96 ASP H CA 1
ATOM 1525 C C . ASP A 1 100 ? -6.760 12.601 -30.744 1.00 19.75 96 ASP H C 1
ATOM 1526 O O . ASP A 1 100 ? -5.898 13.293 -30.195 1.00 19.03 96 ASP H O 1
ATOM 1535 N N . GLY A 1 101 ? -6.689 11.274 -30.818 1.00 20.13 97 GLY H N 1
ATOM 1536 C CA . GLY A 1 101 ? -5.618 10.573 -30.130 1.00 20.13 97 GLY H CA 1
ATOM 1537 C C . GLY A 1 101 ? -5.539 9.119 -30.533 1.00 20.32 97 GLY H C 1
ATOM 1538 O O . GLY A 1 101 ? -6.218 8.658 -31.459 1.00 20.06 97 GLY H O 1
ATOM 1542 N N . TYR A 1 102 ? -4.721 8.384 -29.787 1.00 20.65 98 TYR H N 1
ATOM 1543 C CA . TYR A 1 102 ? -4.613 6.942 -29.954 1.00 21.23 98 TYR H CA 1
ATOM 1544 C C . TYR A 1 102 ? -4.667 6.297 -28.586 1.00 21.32 98 TYR H C 1
ATOM 1545 O O . TYR A 1 102 ? -4.416 6.948 -27.563 1.00 21.44 98 TYR H O 1
ATOM 1563 N N . TYR A 1 103 ? -5.018 5.014 -28.575 1.00 22.52 99 TYR H N 1
ATOM 1564 C CA . TYR A 1 103 ? -5.042 4.265 -27.333 1.00 22.69 99 TYR H CA 1
ATOM 1565 C C . TYR A 1 103 ? -4.441 2.891 -27.565 1.00 23.42 99 TYR H C 1
ATOM 1566 O O . TYR A 1 103 ? -4.654 2.270 -28.607 1.00 23.45 99 TYR H O 1
ATOM 1584 N N . ASP A 1 104 ? -3.660 2.442 -26.599 1.00 23.44 100 ASP H N 1
ATOM 1585 C CA . ASP A 1 104 ? -3.185 1.068 -26.603 1.00 24.72 100 ASP H CA 1
ATOM 1586 C C . ASP A 1 104 ? -3.650 0.449 -25.290 1.00 25.03 100 ASP H C 1
ATOM 1587 O O . ASP A 1 104 ? -4.555 0.986 -24.637 1.00 24.83 100 ASP H O 1
ATOM 1596 N N . ARG A 1 105 A -3.050 -0.660 -24.880 1.00 26.71 100 ARG H N 1
ATOM 1597 C CA . ARG A 1 105 A -3.499 -1.271 -23.642 1.00 27.93 100 ARG H CA 1
ATOM 1598 C C . ARG A 1 105 A -3.162 -0.435 -22.419 1.00 29.92 100 ARG H C 1
ATOM 1599 O O . ARG A 1 105 A -3.720 -0.704 -21.349 1.00 30.97 100 ARG H O 1
ATOM 1620 N N . SER A 1 106 B -2.277 0.564 -22.547 1.00 29.48 100 SER H N 1
ATOM 1621 C CA . SER A 1 106 B -1.859 1.370 -21.406 1.00 30.41 100 SER H CA 1
ATOM 1622 C C . SER A 1 106 B -2.777 2.559 -21.138 1.00 29.54 100 SER H C 1
ATOM 1623 O O . SER A 1 106 B -2.832 3.041 -19.996 1.00 29.93 100 SER H O 1
ATOM 1631 N N . GLY A 1 107 C -3.501 3.040 -22.128 1.00 28.07 100 GLY H N 1
ATOM 1632 C CA . GLY A 1 107 C -4.288 4.243 -21.945 1.00 26.27 100 GLY H CA 1
ATOM 1633 C C . GLY A 1 107 C -4.525 4.952 -23.259 1.00 23.76 100 GLY H C 1
ATOM 1634 O O . GLY A 1 107 C -4.247 4.417 -24.324 1.00 23.95 100 GLY H O 1
ATOM 1638 N N . TYR A 1 108 D -5.047 6.169 -23.133 1.00 22.91 100 TYR H N 1
ATOM 1639 C CA . TYR A 1 108 D -5.452 7.017 -24.240 1.00 21.07 100 TYR H CA 1
ATOM 1640 C C . TYR A 1 108 D -4.619 8.297 -24.211 1.00 20.95 100 TYR H C 1
ATOM 1641 O O . TYR A 1 108 D -4.477 8.928 -23.157 1.00 21.01 100 TYR H O 1
ATOM 1659 N N . TYR A 1 109 E -4.092 8.691 -25.370 1.00 20.88 100 TYR H N 1
ATOM 1660 C CA . TYR A 1 109 E -3.151 9.804 -25.478 1.00 20.07 100 TYR H CA 1
ATOM 1661 C C . TYR A 1 109 E -3.641 10.713 -26.593 1.00 20.04 100 TYR H C 1
ATOM 1662 O O . TYR A 1 109 E -3.704 10.281 -27.743 1.00 19.83 100 TYR H O 1
ATOM 1680 N N . GLY A 1 110 F -4.018 11.960 -26.262 1.00 19.25 100 GLY H N 1
ATOM 1681 C CA . GLY A 1 110 F -4.637 12.799 -27.279 1.00 19.44 100 GLY H CA 1
ATOM 1682 C C . GLY A 1 110 F -4.562 14.300 -27.051 1.00 18.65 100 GLY H C 1
ATOM 1683 O O . GLY A 1 110 F -4.078 14.789 -26.025 1.00 18.22 100 GLY H O 1
ATOM 1687 N N . VAL A 1 111 G -5.070 15.027 -28.050 1.00 17.64 100 VAL H N 1
ATOM 1688 C CA . VAL A 1 111 G -5.060 16.486 -28.066 1.00 16.15 100 VAL H CA 1
ATOM 1689 C C . VAL A 1 111 G -6.463 16.951 -28.470 1.00 17.04 100 VAL H C 1
ATOM 1690 O O . VAL A 1 111 G -7.313 16.155 -28.890 1.00 16.35 100 VAL H O 1
ATOM 1703 N N . PHE A 1 112 H -6.682 18.270 -28.397 1.00 17.18 100 PHE H N 1
ATOM 1704 C CA . PHE A 1 112 H -8.008 18.848 -28.568 1.00 16.77 100 PHE H CA 1
ATOM 1705 C C . PHE A 1 112 H -7.994 19.675 -29.844 1.00 18.49 100 PHE H C 1
ATOM 1706 O O . PHE A 1 112 H -7.516 20.814 -29.841 1.00 18.13 100 PHE H O 1
ATOM 1723 N N . ASP A 1 113 ? -8.499 19.094 -30.944 1.00 17.84 101 ASP H N 1
ATOM 1724 C CA . ASP A 1 113 ? -8.293 19.689 -32.252 1.00 19.60 101 ASP H CA 1
ATOM 1725 C C . ASP A 1 113 ? -9.470 20.529 -32.733 1.00 20.13 101 ASP H C 1
ATOM 1726 O O . ASP A 1 113 ? -9.318 21.257 -33.701 1.00 21.72 101 ASP H O 1
ATOM 1735 N N . LEU A 1 114 ? -10.582 20.546 -32.020 1.00 18.63 102 LEU H N 1
ATOM 1736 C CA . LEU A 1 114 ? -11.768 21.297 -32.419 1.00 18.81 102 LEU H CA 1
ATOM 1737 C C . LEU A 1 114 ? -12.524 21.618 -31.145 1.00 18.16 102 LEU H C 1
ATOM 1738 O O . LEU A 1 114 ? -12.741 20.730 -30.325 1.00 18.39 102 LEU H O 1
ATOM 1754 N N . TRP A 1 115 ? -12.928 22.876 -30.975 1.00 19.04 103 TRP H N 1
ATOM 1755 C CA . TRP A 1 115 ? -13.471 23.353 -29.701 1.00 19.37 103 TRP H CA 1
ATOM 1756 C C . TRP A 1 115 ? -14.809 24.041 -29.909 1.00 20.35 103 TRP H C 1
ATOM 1757 O O . TRP A 1 115 ? -14.994 24.758 -30.905 1.00 19.06 103 TRP H O 1
ATOM 1778 N N . GLY A 1 116 ? -15.724 23.867 -28.943 1.00 19.90 104 GLY H N 1
ATOM 1779 C CA . GLY A 1 116 ? -16.934 24.666 -28.907 1.00 20.33 104 GLY H CA 1
ATOM 1780 C C . GLY A 1 116 ? -16.603 26.124 -28.574 1.00 19.95 104 GLY H C 1
ATOM 1781 O O . GLY A 1 116 ? -15.468 26.480 -28.280 1.00 19.63 104 GLY H O 1
ATOM 1785 N N . GLN A 1 117 ? -17.639 26.983 -28.595 1.00 20.38 105 GLN H N 1
ATOM 1786 C CA . GLN A 1 117 ? -17.429 28.410 -28.359 1.00 20.00 105 GLN H CA 1
ATOM 1787 C C . GLN A 1 117 ? -17.259 28.770 -26.885 1.00 20.81 105 GLN H C 1
ATOM 1788 O O . GLN A 1 117 ? -16.892 29.924 -26.570 1.00 20.17 105 GLN H O 1
ATOM 1802 N N . GLY A 1 118 ? -17.492 27.828 -25.985 1.00 20.09 106 GLY H N 1
ATOM 1803 C CA . GLY A 1 118 ? -17.415 28.082 -24.553 1.00 20.53 106 GLY H CA 1
ATOM 1804 C C . GLY A 1 118 ? -18.742 28.579 -24.004 1.00 21.31 106 GLY H C 1
ATOM 1805 O O . GLY A 1 118 ? -19.494 29.288 -24.665 1.00 22.71 106 GLY H O 1
ATOM 1809 N N . ILE A 1 119 ? -19.040 28.188 -22.765 1.00 20.98 107 ILE H N 1
ATOM 1810 C CA . ILE A 1 119 ? -20.27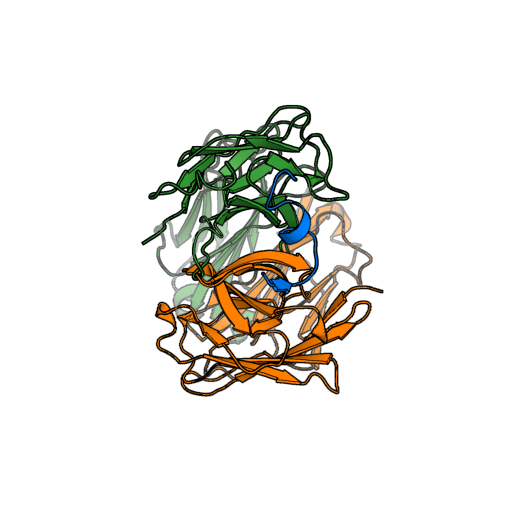6 28.568 -22.091 1.00 21.83 107 ILE H CA 1
ATOM 1811 C C . ILE A 1 119 ? -19.895 29.052 -20.705 1.00 20.22 107 ILE H C 1
ATOM 1812 O O . ILE A 1 119 ? -19.061 28.433 -20.035 1.00 19.48 107 ILE H O 1
ATOM 1828 N N . ARG A 1 120 ? -20.517 30.154 -20.266 1.00 20.37 108 ARG H N 1
ATOM 1829 C CA . ARG A 1 120 ? -20.246 30.705 -18.952 1.00 22.16 108 ARG H CA 1
ATOM 1830 C C . ARG A 1 120 ? -21.059 29.959 -17.913 1.00 21.11 108 ARG H C 1
ATOM 1831 O O . ARG A 1 120 ? -22.267 29.766 -18.081 1.00 21.89 108 ARG H O 1
ATOM 1852 N N . VAL A 1 121 ? -20.388 29.535 -16.851 1.00 20.31 109 VAL H N 1
ATOM 1853 C CA . VAL A 1 121 ? -21.016 28.919 -15.678 1.00 20.40 109 VAL H CA 1
ATOM 1854 C C . VAL A 1 121 ? -20.748 29.848 -14.510 1.00 20.11 109 VAL H C 1
ATOM 1855 O O . VAL A 1 121 ? -19.580 30.105 -14.182 1.00 20.60 109 VAL H O 1
ATOM 1868 N N . THR A 1 122 ? -21.821 30.319 -13.853 1.00 19.41 110 THR H N 1
ATOM 1869 C CA . THR A 1 122 ? -21.692 31.220 -12.714 1.00 20.63 110 THR H CA 1
ATOM 1870 C C . THR A 1 122 ? -22.290 30.551 -11.485 1.00 20.20 110 THR H C 1
ATOM 1871 O O . THR A 1 122 ? -23.498 30.345 -11.431 1.00 21.75 110 THR H O 1
ATOM 1882 N N . VAL A 1 123 ? -21.462 30.250 -10.491 1.00 20.72 111 VAL H N 1
ATOM 1883 C CA . VAL A 1 123 ? -21.934 29.661 -9.238 1.00 21.95 111 VAL H CA 1
ATOM 1884 C C . VAL A 1 123 ? -22.229 30.790 -8.254 1.00 21.91 111 VAL H C 1
ATOM 1885 O O . VAL A 1 123 ? -21.309 31.453 -7.770 1.00 22.74 111 VAL H O 1
ATOM 1898 N N . SER A 1 124 ? -23.510 31.002 -7.947 1.00 22.23 112 SER H N 1
ATOM 1899 C CA . SER A 1 124 ? -23.920 32.162 -7.170 1.00 22.85 112 SER H CA 1
ATOM 1900 C C . SER A 1 124 ? -25.353 31.972 -6.683 1.00 24.42 112 SER H C 1
ATOM 1901 O O . SER A 1 124 ? -26.200 31.428 -7.402 1.00 24.17 112 SER H O 1
ATOM 1909 N N . SER A 1 125 ? -25.628 32.454 -5.485 1.00 26.03 113 SER H N 1
ATOM 1910 C CA . SER A 1 125 ? -27.003 32.469 -5.008 1.00 28.61 113 SER H CA 1
ATOM 1911 C C . SER A 1 125 ? -27.759 33.738 -5.421 1.00 27.66 113 SER H C 1
ATOM 1912 O O . SER A 1 125 ? -28.947 33.871 -5.090 1.00 28.60 113 SER H O 1
ATOM 1920 N N . ALA A 1 126 ? -27.127 34.635 -6.189 1.00 27.21 114 ALA H N 1
ATOM 1921 C CA . ALA A 1 126 ? -27.735 35.905 -6.567 1.00 27.91 114 ALA H CA 1
ATOM 1922 C C . ALA A 1 126 ? -28.894 35.704 -7.536 1.00 28.81 114 ALA H C 1
ATOM 1923 O O . ALA A 1 126 ? -28.927 34.750 -8.315 1.00 28.69 114 ALA H O 1
ATOM 1930 N N . SER A 1 127 ? -29.843 36.634 -7.494 1.00 30.59 115 SER H N 1
ATOM 1931 C CA . SER A 1 127 ? -30.965 36.618 -8.421 1.00 31.78 115 SER H CA 1
ATOM 1932 C C . SER A 1 127 ? -30.680 37.494 -9.632 1.00 30.33 115 SER H C 1
ATOM 1933 O O . SER A 1 127 ? -29.973 38.501 -9.547 1.00 28.85 115 SER H O 1
ATOM 1941 N N . THR A 1 128 ? -31.265 37.111 -10.762 1.00 30.14 116 THR H N 1
ATOM 1942 C CA . THR A 1 128 ? -31.201 37.943 -11.957 1.00 30.67 116 THR H CA 1
ATOM 1943 C C . THR A 1 128 ? -31.681 39.340 -11.632 1.00 29.70 116 THR H C 1
ATOM 1944 O O . THR A 1 128 ? -32.692 39.524 -10.953 1.00 30.03 116 THR H O 1
ATOM 1955 N N . LYS A 1 129 ? -30.931 40.329 -12.109 1.00 29.26 117 LYS H N 1
ATOM 1956 C CA . LYS A 1 129 ? -31.206 41.726 -11.819 1.00 30.37 117 LYS H CA 1
ATOM 1957 C C . LYS A 1 129 ? -30.598 42.544 -12.938 1.00 28.22 117 LYS H C 1
ATOM 1958 O O . LYS A 1 129 ? -29.429 42.343 -13.291 1.00 26.73 117 LYS H O 1
ATOM 1977 N N . GLY A 1 130 ? -31.391 43.455 -13.502 1.00 28.72 118 GLY H N 1
ATOM 1978 C CA . GLY A 1 130 ? -30.887 44.336 -14.534 1.00 28.47 118 GLY H CA 1
ATOM 1979 C C . GLY A 1 130 ? -30.111 45.511 -13.943 1.00 28.06 118 GLY H C 1
ATOM 1980 O O . GLY A 1 130 ? -30.272 45.868 -12.768 1.00 28.65 118 GLY H O 1
ATOM 1984 N N . PRO A 1 131 ? -29.273 46.147 -14.762 1.00 26.88 119 PRO H N 1
ATOM 1985 C CA . PRO A 1 131 ? -28.397 47.204 -14.254 1.00 26.55 119 PRO H CA 1
ATOM 1986 C C . PRO A 1 131 ? -29.095 48.530 -14.037 1.00 27.86 119 PRO H C 1
ATOM 1987 O O . PRO A 1 131 ? -30.077 48.874 -14.712 1.00 26.29 119 PRO H O 1
ATOM 1998 N N . SER A 1 132 ? -28.555 49.281 -13.079 1.00 28.70 120 SER H N 1
ATOM 1999 C CA . SER A 1 132 ? -28.707 50.731 -13.068 1.00 31.08 120 SER H CA 1
ATOM 2000 C C . SER A 1 132 ? -27.652 51.336 -13.976 1.00 28.49 120 SER H C 1
ATOM 2001 O O . SER A 1 132 ? -26.516 50.870 -14.017 1.00 29.74 120 SER H O 1
ATOM 2009 N N . VAL A 1 133 ? -28.023 52.359 -14.724 1.00 26.17 121 VAL H N 1
ATOM 2010 C CA . VAL A 1 133 ? -27.092 53.010 -15.621 1.00 23.90 121 VAL H CA 1
ATOM 2011 C C . VAL A 1 133 ? -26.980 54.475 -15.209 1.00 24.41 121 VAL H C 1
ATOM 2012 O O . VAL A 1 133 ? -27.974 55.215 -15.226 1.00 25.54 121 VAL H O 1
ATOM 2025 N N . PHE A 1 134 ? -25.774 54.885 -14.820 1.00 23.99 122 PHE H N 1
ATOM 2026 C CA . PHE A 1 134 ? -25.508 56.230 -14.352 1.00 25.51 122 PHE H CA 1
ATOM 2027 C C . PHE A 1 134 ? -24.538 56.944 -15.291 1.00 26.67 122 PHE H C 1
ATOM 2028 O O . PHE A 1 134 ? -23.601 56.314 -15.804 1.00 26.28 122 PHE H O 1
ATOM 2045 N N . PRO A 1 135 ? -24.710 58.243 -15.528 1.00 28.35 123 PRO H N 1
ATOM 2046 C CA . PRO A 1 135 ? -23.788 58.946 -16.423 1.00 28.53 123 PRO H CA 1
ATOM 2047 C C . PRO A 1 135 ? -22.449 59.244 -15.763 1.00 29.17 123 PRO H C 1
ATOM 2048 O O . PRO A 1 135 ? -22.337 59.465 -14.552 1.00 29.33 123 PRO H O 1
ATOM 2059 N N . LEU A 1 136 ? -21.414 59.207 -16.586 1.00 28.60 124 LEU H N 1
ATOM 2060 C CA . LEU A 1 136 ? -20.080 59.708 -16.251 1.00 28.62 124 LEU H CA 1
ATOM 2061 C C . LEU A 1 136 ? -19.929 60.979 -17.092 1.00 29.56 124 LEU H C 1
ATOM 2062 O O . LEU A 1 136 ? -19.530 60.936 -18.257 1.00 28.26 124 LEU H O 1
ATOM 2078 N N . ALA A 1 137 ? -20.296 62.123 -16.499 1.00 31.80 125 ALA H N 1
ATOM 2079 C CA . ALA A 1 137 ? -20.490 63.334 -17.290 1.00 33.73 125 ALA H CA 1
ATOM 2080 C C . ALA A 1 137 ? -19.149 63.974 -17.647 1.00 34.25 125 ALA H C 1
ATOM 2081 O O . ALA A 1 137 ? -18.209 63.937 -16.857 1.00 33.47 125 ALA H O 1
ATOM 2088 N N . PRO A 1 138 ? -19.034 64.582 -18.827 1.00 35.55 126 PRO H N 1
ATOM 2089 C CA . PRO A 1 138 ? -17.762 65.220 -19.185 1.00 39.91 126 PRO H CA 1
ATOM 2090 C C . PRO A 1 138 ? -17.465 66.410 -18.275 1.00 47.41 126 PRO H C 1
ATOM 2091 O O . PRO A 1 138 ? -18.362 67.183 -17.924 1.00 47.10 126 PRO H O 1
ATOM 2102 N N . SER A 1 139 ? -16.192 66.533 -17.889 1.00 55.75 127 SER H N 1
ATOM 2103 C CA . SER A 1 139 ? -15.767 67.535 -16.913 1.00 65.76 127 SER H CA 1
ATOM 2104 C C . SER A 1 139 ? -15.919 68.949 -17.463 1.00 72.05 127 SER H C 1
ATOM 2105 O O . SER A 1 139 ? -15.631 69.211 -18.634 1.00 73.01 127 SER H O 1
ATOM 2113 N N . SER A 1 140 ? -16.366 69.865 -16.600 1.00 76.50 128 SER H N 1
ATOM 2114 C CA . SER A 1 140 ? -16.534 71.276 -16.957 1.00 80.28 128 SER H CA 1
ATOM 2115 C C . SER A 1 140 ? -16.609 72.150 -15.707 1.00 81.92 128 SER H C 1
ATOM 2116 O O . SER A 1 140 ? -17.084 71.717 -14.656 1.00 81.96 128 SER H O 1
ATOM 2124 N N . GLY A 1 146 ? -9.439 70.705 -26.038 1.00 47.69 134 GLY H N 1
ATOM 2125 C CA . GLY A 1 146 ? -8.766 69.481 -26.425 1.00 46.14 134 GLY H CA 1
ATOM 2126 C C . GLY A 1 146 ? -9.704 68.283 -26.454 1.00 44.02 134 GLY H C 1
ATOM 2127 O O . GLY A 1 146 ? -10.635 68.214 -27.257 1.00 43.12 134 GLY H O 1
ATOM 2130 N N . THR A 1 147 ? -9.462 67.334 -25.560 1.00 43.50 135 THR H N 1
ATOM 2131 C CA . THR A 1 147 ? -10.209 66.087 -25.522 1.00 42.92 135 THR H CA 1
ATOM 2132 C C . THR A 1 147 ? -11.006 66.000 -24.229 1.00 41.57 135 THR H C 1
ATOM 2133 O O . THR A 1 147 ? -10.530 66.398 -23.164 1.00 42.22 135 THR H O 1
ATOM 2144 N N . ALA A 1 148 ? -12.234 65.513 -24.335 1.00 38.19 136 ALA H N 1
ATOM 2145 C CA . ALA A 1 148 ? -13.075 65.248 -23.178 1.00 35.61 136 ALA H CA 1
ATOM 2146 C C . ALA A 1 148 ? -13.349 63.753 -23.080 1.00 33.31 136 ALA H C 1
ATOM 2147 O O . ALA A 1 148 ? -13.473 63.066 -24.098 1.00 35.35 136 ALA H O 1
ATOM 2154 N N . ALA A 1 149 ? -13.507 63.264 -21.857 1.00 29.76 137 ALA H N 1
ATOM 2155 C CA . ALA A 1 149 ? -13.944 61.896 -21.626 1.00 26.48 137 ALA H CA 1
ATOM 2156 C C . ALA A 1 149 ? -15.333 61.891 -21.000 1.00 26.07 137 ALA H C 1
ATOM 2157 O O . ALA A 1 149 ? -15.636 62.712 -20.125 1.00 26.99 137 ALA H O 1
ATOM 2164 N N . LEU A 1 150 ? -16.155 60.937 -21.426 1.00 24.82 138 LEU H N 1
ATOM 2165 C CA . LEU A 1 150 ? -17.475 60.749 -20.845 1.00 25.57 138 LEU H CA 1
ATOM 2166 C C . LEU A 1 150 ? -17.780 59.261 -20.903 1.00 23.65 138 LEU H C 1
ATOM 2167 O O . LEU A 1 150 ? -17.041 58.480 -21.518 1.00 22.98 138 LEU H O 1
ATOM 2183 N N . GLY A 1 151 ? -18.832 58.852 -20.208 1.00 23.34 139 GLY H N 1
ATOM 2184 C CA . GLY A 1 151 ? -19.132 57.427 -20.171 1.00 22.90 139 GLY H CA 1
ATOM 2185 C C . GLY A 1 151 ? -20.403 57.116 -19.412 1.00 23.53 139 GLY H C 1
ATOM 2186 O O . GLY A 1 151 ? -21.177 58.013 -19.048 1.00 24.60 139 GLY H O 1
ATOM 2190 N N . CYS A 1 152 ? -20.606 55.815 -19.191 1.00 23.49 140 CYS H N 1
ATOM 2191 C CA . CYS A 1 152 ? -21.714 55.275 -18.419 1.00 24.73 140 CYS H CA 1
ATOM 2192 C C . CYS A 1 152 ? -21.193 54.236 -17.446 1.00 23.46 140 CYS H C 1
ATOM 2193 O O . CYS A 1 152 ? -20.336 53.420 -17.806 1.00 23.21 140 CYS H O 1
ATOM 2200 N N . LEU A 1 153 ? -21.697 54.296 -16.206 1.00 22.96 141 LEU H N 1
ATOM 2201 C CA . LEU A 1 153 ? -21.454 53.307 -15.168 1.00 21.98 141 LEU H CA 1
ATOM 2202 C C . LEU A 1 153 ? -22.657 52.359 -15.118 1.00 23.43 141 LEU H C 1
ATOM 2203 O O . LEU A 1 153 ? -23.800 52.803 -14.914 1.00 23.58 141 LEU H O 1
ATOM 2219 N N . VAL A 1 154 ? -22.405 51.084 -15.368 1.00 22.07 142 VAL H N 1
ATOM 2220 C CA . VAL A 1 154 ? -23.435 50.063 -15.515 1.00 22.99 142 VAL H CA 1
ATOM 2221 C C . VAL A 1 154 ? -23.336 49.198 -14.268 1.00 24.12 142 VAL H C 1
ATOM 2222 O O . VAL A 1 154 ? -22.460 48.329 -14.174 1.00 24.07 142 VAL H O 1
ATOM 2235 N N . LYS A 1 155 ? -24.196 49.450 -13.281 1.00 24.40 143 LYS H N 1
ATOM 2236 C CA . LYS A 1 155 ? -23.958 48.955 -11.933 1.00 25.29 143 LYS H CA 1
ATOM 2237 C C . LYS A 1 155 ? -25.059 48.031 -11.439 1.00 24.60 143 LYS H C 1
ATOM 2238 O O . LYS A 1 155 ? -26.252 48.244 -11.702 1.00 25.36 143 LYS H O 1
ATOM 2257 N N . ASP A 1 156 ? -24.635 47.054 -10.632 1.00 24.16 144 ASP H N 1
ATOM 2258 C CA . ASP A 1 156 ? -25.524 46.189 -9.842 1.00 24.06 144 ASP H CA 1
ATOM 2259 C C . ASP A 1 156 ? -26.431 45.331 -10.725 1.00 23.89 144 ASP H C 1
ATOM 2260 O O . ASP A 1 156 ? -27.653 45.301 -10.554 1.00 23.95 144 ASP H O 1
ATOM 2269 N N . TYR A 1 157 ? -25.824 44.617 -11.670 1.00 21.86 145 TYR H N 1
ATOM 2270 C CA . TYR A 1 157 ? -26.553 43.636 -12.454 1.00 22.74 145 TYR H CA 1
ATOM 2271 C C . TYR A 1 157 ? -26.042 42.232 -12.156 1.00 22.69 145 TYR H C 1
ATOM 2272 O O . TYR A 1 157 ? -24.948 42.030 -11.609 1.00 23.08 145 TYR H O 1
ATOM 2290 N N . PHE A 1 158 ? -26.850 41.249 -12.544 1.00 22.55 146 PHE H N 1
ATOM 2291 C CA . PHE A 1 158 ? -26.470 39.841 -12.410 1.00 22.36 146 PHE H CA 1
ATOM 2292 C C . PHE A 1 158 ? -27.346 39.022 -13.348 1.00 21.69 146 PHE H C 1
ATOM 2293 O O . PHE A 1 158 ? -28.543 39.306 -13.442 1.00 22.56 146 PHE H O 1
ATOM 2310 N N . PRO A 1 159 ? -26.778 38.017 -14.026 1.00 22.21 147 PRO H N 1
ATOM 2311 C CA . PRO A 1 159 ? -25.392 37.597 -14.191 1.00 20.80 147 PRO H CA 1
ATOM 2312 C C . PRO A 1 159 ? -24.721 38.383 -15.309 1.00 20.91 147 PRO H C 1
ATOM 2313 O O . PRO A 1 159 ? -25.382 39.257 -15.877 1.00 21.62 147 PRO H O 1
ATOM 2324 N N . GLU A 1 160 ? -23.449 38.106 -15.577 1.00 21.27 148 GLU H N 1
ATOM 2325 C CA . GLU A 1 160 ? -22.780 38.490 -16.828 1.00 21.34 148 GLU H CA 1
ATOM 2326 C C . GLU A 1 160 ? -23.529 37.842 -18.007 1.00 22.37 148 GLU H C 1
ATOM 2327 O O . GLU A 1 160 ? -24.192 36.815 -17.829 1.00 22.09 148 GLU H O 1
ATOM 2339 N N . PRO A 1 161 ? -23.450 38.437 -19.206 1.00 21.89 149 PRO H N 1
ATOM 2340 C CA . PRO A 1 161 ? -22.767 39.667 -19.586 1.00 22.11 149 PRO H CA 1
ATOM 2341 C C . PRO A 1 161 ? -23.727 40.828 -19.867 1.00 21.75 149 PRO H C 1
ATOM 2342 O O . PRO A 1 161 ? -24.960 40.625 -20.021 1.00 21.44 149 PRO H O 1
ATOM 2353 N N . VAL A 1 162 ? -23.162 42.032 -19.958 1.00 21.68 150 VAL H N 1
ATOM 2354 C CA . VAL A 1 162 ? -23.839 43.170 -20.586 1.00 22.84 150 VAL H CA 1
ATOM 2355 C C . VAL A 1 162 ? -23.072 43.546 -21.842 1.00 22.46 150 VAL H C 1
ATOM 2356 O O . VAL A 1 162 ? -21.861 43.343 -21.936 1.00 23.31 150 VAL H O 1
ATOM 2369 N N . THR A 1 163 ? -23.770 44.163 -22.786 1.00 24.43 151 THR H N 1
ATOM 2370 C CA . THR A 1 163 ? -23.113 44.840 -23.895 1.00 25.50 151 THR H CA 1
ATOM 2371 C C . THR A 1 163 ? -23.448 46.324 -23.835 1.00 23.63 151 THR H C 1
ATOM 2372 O O . THR A 1 163 ? -24.483 46.731 -23.285 1.00 22.34 151 THR H O 1
ATOM 2383 N N . VAL A 1 164 ? -22.513 47.137 -24.318 1.00 22.81 152 VAL H N 1
ATOM 2384 C CA . VAL A 1 164 ? -22.676 48.585 -24.372 1.00 22.73 152 VAL H CA 1
ATOM 2385 C C . VAL A 1 164 ? -22.293 49.040 -25.764 1.00 23.41 152 VAL H C 1
ATOM 2386 O O . VAL A 1 164 ? -21.272 48.600 -26.311 1.00 23.64 152 VAL H O 1
ATOM 2399 N N . SER A 1 165 ? -23.137 49.866 -26.364 1.00 22.81 153 SER H N 1
ATOM 2400 C CA . SER A 1 165 ? -22.778 50.581 -27.572 1.00 23.40 153 SER H CA 1
ATOM 2401 C C . SER A 1 165 ? -22.976 52.064 -27.308 1.00 22.89 153 SER H C 1
ATOM 2402 O O . SER A 1 165 ? -23.509 52.481 -26.272 1.00 23.14 153 SER H O 1
ATOM 2410 N N . TRP A 1 166 ? -22.477 52.878 -28.221 1.00 22.44 154 TRP H N 1
ATOM 2411 C CA . TRP A 1 166 ? -22.649 54.317 -28.149 1.00 22.45 154 TRP H CA 1
ATOM 2412 C C . TRP A 1 166 ? -23.333 54.800 -29.420 1.00 23.08 154 TRP H C 1
ATOM 2413 O O . TRP A 1 166 ? -22.972 54.374 -30.528 1.00 23.06 154 TRP H O 1
ATOM 2434 N N . ASN A 1 167 ? -24.344 55.658 -29.241 1.00 23.18 155 ASN H N 1
ATOM 2435 C CA . ASN A 1 167 ? -25.098 56.265 -30.345 1.00 25.41 155 ASN H CA 1
ATOM 2436 C C . ASN A 1 167 ? -25.565 55.191 -31.326 1.00 26.04 155 ASN H C 1
ATOM 2437 O O . ASN A 1 167 ? -25.444 55.310 -32.551 1.00 26.97 155 ASN H O 1
ATOM 2448 N N . SER A 1 168 ? -26.120 54.121 -30.751 1.00 26.52 156 SER H N 1
ATOM 2449 C CA . SER A 1 168 ? -26.662 52.956 -31.468 1.00 26.87 156 SER H CA 1
ATOM 2450 C C . SER A 1 168 ? -25.629 52.301 -32.369 1.00 27.79 156 SER H C 1
ATOM 2451 O O . SER A 1 168 ? -25.973 51.753 -33.426 1.00 28.80 156 SER H O 1
ATOM 2459 N N . GLY A 1 169 ? -24.360 52.318 -31.959 1.00 25.78 157 GLY H N 1
ATOM 2460 C CA . GLY A 1 169 ? -23.317 51.674 -32.724 1.00 25.08 157 GLY H CA 1
ATOM 2461 C C . GLY A 1 169 ? -22.607 52.585 -33.711 1.00 25.23 157 GLY H C 1
ATOM 2462 O O . GLY A 1 169 ? -21.619 52.159 -34.328 1.00 25.31 157 GLY H O 1
ATOM 2466 N N . ALA A 1 170 ? -23.069 53.820 -33.862 1.00 25.19 158 ALA H N 1
ATOM 2467 C CA . ALA A 1 170 ? -22.416 54.745 -34.772 1.00 25.10 158 ALA H CA 1
ATOM 2468 C C . ALA A 1 170 ? -21.075 55.249 -34.244 1.00 24.56 158 ALA H C 1
ATOM 2469 O O . ALA A 1 170 ? -20.229 55.659 -35.047 1.00 24.81 158 ALA H O 1
ATOM 2476 N N . LEU A 1 171 ? -20.870 55.240 -32.920 1.00 23.13 159 LEU H N 1
ATOM 2477 C CA . LEU A 1 171 ? -19.671 55.779 -32.299 1.00 22.49 159 LEU H CA 1
ATOM 2478 C C . LEU A 1 171 ? -18.862 54.629 -31.721 1.00 22.48 159 LEU H C 1
ATOM 2479 O O . LEU A 1 171 ? -19.291 53.993 -30.745 1.00 21.33 159 LEU H O 1
ATOM 2495 N N . THR A 1 172 ? -17.712 54.345 -32.345 1.00 22.19 160 THR H N 1
ATOM 2496 C CA . THR A 1 172 ? -16.838 53.251 -31.897 1.00 23.00 160 THR H CA 1
ATOM 2497 C C . THR A 1 172 ? -15.409 53.733 -31.652 1.00 23.33 160 THR H C 1
ATOM 2498 O O . THR A 1 172 ? -14.688 53.167 -30.815 1.00 23.28 160 THR H O 1
ATOM 2509 N N . SER A 1 173 ? -14.981 54.751 -32.393 1.00 25.58 161 SER H N 1
ATOM 2510 C CA . SER A 1 173 ? -13.650 55.320 -32.215 1.00 27.31 161 SER H CA 1
ATOM 2511 C C . SER A 1 173 ? -13.513 55.915 -30.818 1.00 27.10 161 SER H C 1
ATOM 2512 O O . SER A 1 173 ? -14.344 56.728 -30.397 1.00 25.57 161 SER H O 1
ATOM 2520 N N . GLY A 1 174 ? -12.476 55.483 -30.087 1.00 26.48 162 GLY H N 1
ATOM 2521 C CA . GLY A 1 174 ? -12.227 55.989 -28.747 1.00 26.66 162 GLY H CA 1
ATOM 2522 C C . GLY A 1 174 ? -13.077 55.364 -27.653 1.00 25.16 162 GLY H C 1
ATOM 2523 O O . GLY A 1 174 ? -12.973 55.784 -26.491 1.00 25.15 162 GLY H O 1
ATOM 2527 N N . VAL A 1 175 ? -13.932 54.411 -27.977 1.00 22.53 163 VAL H N 1
ATOM 2528 C CA . VAL A 1 175 ? -14.720 53.751 -26.943 1.00 20.48 163 VAL H CA 1
ATOM 2529 C C . VAL A 1 175 ? -13.857 52.702 -26.256 1.00 21.21 163 VAL H C 1
ATOM 2530 O O . VAL A 1 175 ? -13.141 51.946 -26.918 1.00 21.21 163 VAL H O 1
ATOM 2543 N N . HIS A 1 176 ? -13.964 52.619 -24.927 1.00 20.53 164 HIS H N 1
ATOM 2544 C CA . HIS A 1 176 ? -13.409 51.532 -24.126 1.00 20.57 164 HIS H CA 1
ATOM 2545 C C . HIS A 1 176 ? -14.517 51.033 -23.213 1.00 21.37 164 HIS H C 1
ATOM 2546 O O . HIS A 1 176 ? -14.983 51.770 -22.340 1.00 21.90 164 HIS H O 1
ATOM 2561 N N . THR A 1 177 ? -14.956 49.798 -23.414 1.00 20.22 165 THR H N 1
ATOM 2562 C CA . THR A 1 177 ? -15.855 49.151 -22.473 1.00 20.50 165 THR H CA 1
ATOM 2563 C C . THR A 1 177 ? -15.045 48.154 -21.664 1.00 21.13 165 THR H C 1
ATOM 2564 O O . THR A 1 177 ? -14.388 47.262 -22.231 1.00 20.96 165 THR H O 1
ATOM 2575 N N . PHE A 1 178 ? -15.062 48.328 -20.361 1.00 19.57 166 PHE H N 1
ATOM 2576 C CA . PHE A 1 178 ? -14.120 47.624 -19.512 1.00 19.81 166 PHE H CA 1
ATOM 2577 C C . PHE A 1 178 ? -14.684 46.299 -19.033 1.00 20.69 166 PHE H C 1
ATOM 2578 O O . PHE A 1 178 ? -15.907 46.124 -18.951 1.00 20.90 166 PHE H O 1
ATOM 2595 N N . PRO A 1 179 ? -13.805 45.344 -18.695 1.00 19.48 167 PRO H N 1
ATOM 2596 C CA . PRO A 1 179 ? -14.266 44.133 -18.018 1.00 19.95 167 PRO H CA 1
ATOM 2597 C C . PRO A 1 179 ? -15.027 44.469 -16.745 1.00 19.06 167 PRO H C 1
ATOM 2598 O O . PRO A 1 179 ? -14.657 45.376 -16.001 1.00 18.55 167 PRO H O 1
ATOM 2609 N N . ALA A 1 180 ? -16.111 43.745 -16.508 1.00 18.75 168 ALA H N 1
ATOM 2610 C CA . ALA A 1 180 ? -16.868 43.987 -15.301 1.00 20.43 168 ALA H CA 1
ATOM 2611 C C . ALA A 1 180 ? -16.080 43.503 -14.086 1.00 20.48 168 ALA H C 1
ATOM 2612 O O . ALA A 1 180 ? -15.180 42.657 -14.173 1.00 21.15 168 ALA H O 1
ATOM 2619 N N . VAL A 1 181 ? -16.407 44.074 -12.937 1.00 21.19 169 VAL H N 1
ATOM 2620 C CA . VAL A 1 181 ? -15.914 43.572 -11.664 1.00 22.19 169 VAL H CA 1
ATOM 2621 C C . VAL A 1 181 ? -17.080 43.028 -10.848 1.00 22.01 169 VAL H C 1
ATOM 2622 O O . VAL A 1 181 ? -18.214 43.506 -10.933 1.00 22.14 169 VAL H O 1
ATOM 2635 N N . LEU A 1 182 ? -16.780 42.046 -10.008 1.00 22.89 170 LEU H N 1
ATOM 2636 C CA . LEU A 1 182 ? -17.764 41.458 -9.107 1.00 23.40 170 LEU H CA 1
ATOM 2637 C C . LEU A 1 182 ? -17.634 42.106 -7.741 1.00 24.46 170 LEU H C 1
ATOM 2638 O O . LEU A 1 182 ? -16.572 42.017 -7.112 1.00 24.36 170 LEU H O 1
ATOM 2654 N N . GLN A 1 183 ? -18.700 42.768 -7.301 1.00 25.26 171 GLN H N 1
ATOM 2655 C CA . GLN A 1 183 ? -18.737 43.449 -6.015 1.00 27.57 171 GLN H CA 1
ATOM 2656 C C . GLN A 1 183 ? -19.057 42.466 -4.892 1.00 29.18 171 GLN H C 1
ATOM 2657 O O . GLN A 1 183 ? -19.531 41.345 -5.116 1.00 28.00 171 GLN H O 1
ATOM 2671 N N . SER A 1 184 ? -18.803 42.903 -3.658 1.00 31.36 172 SER H N 1
ATOM 2672 C CA . SER A 1 184 ? -19.015 42.019 -2.524 1.00 34.48 172 SER H CA 1
ATOM 2673 C C . SER A 1 184 ? -20.482 41.685 -2.343 1.00 34.21 172 SER H C 1
ATOM 2674 O O . SER A 1 184 ? -20.804 40.704 -1.669 1.00 36.22 172 SER H O 1
ATOM 2682 N N . SER A 1 185 ? -21.376 42.486 -2.917 1.00 32.32 173 SER H N 1
ATOM 2683 C CA . SER A 1 185 ? -22.799 42.179 -2.912 1.00 30.72 173 SER H CA 1
ATOM 2684 C C . SER A 1 185 ? -23.158 40.986 -3.783 1.00 28.57 173 SER H C 1
ATOM 2685 O O . SER A 1 185 ? -24.289 40.502 -3.691 1.00 29.11 173 SER H O 1
ATOM 2693 N N . GLY A 1 186 ? -22.263 40.551 -4.663 1.00 26.67 174 GLY H N 1
ATOM 2694 C CA . GLY A 1 186 ? -22.554 39.496 -5.612 1.00 25.15 174 GLY H CA 1
ATOM 2695 C C . GLY A 1 186 ? -23.057 40.003 -6.945 1.00 24.69 174 GLY H C 1
ATOM 2696 O O . GLY A 1 186 ? -23.378 39.194 -7.821 1.00 24.82 174 GLY H O 1
ATOM 2700 N N . LEU A 1 187 ? -23.153 41.314 -7.108 1.00 24.21 175 LEU H N 1
ATOM 2701 C CA . LEU A 1 187 ? -23.596 41.933 -8.343 1.00 23.42 175 LEU H CA 1
ATOM 2702 C C . LEU A 1 187 ? -22.382 42.533 -9.030 1.00 23.02 175 LEU H C 1
ATOM 2703 O O . LEU A 1 187 ? -21.424 42.952 -8.374 1.00 23.99 175 LEU H O 1
ATOM 2719 N N . TYR A 1 188 ? -22.454 42.598 -10.347 1.00 21.68 176 TYR H N 1
ATOM 2720 C CA . TYR A 1 188 ? -21.406 43.105 -11.210 1.00 20.81 176 TYR H CA 1
ATOM 2721 C C . TYR A 1 188 ? -21.541 44.610 -11.454 1.00 22.30 176 TYR H C 1
ATOM 2722 O O . TYR A 1 188 ? -22.616 45.211 -11.311 1.00 22.41 176 TYR H O 1
ATOM 2740 N N . SER A 1 189 ? -20.409 45.218 -11.813 1.00 22.74 177 SER H N 1
ATOM 2741 C CA . SER A 1 189 ? -20.353 46.630 -12.166 1.00 23.73 177 SER H CA 1
ATOM 2742 C C . SER A 1 189 ? -19.349 46.822 -13.297 1.00 22.16 177 SER H C 1
ATOM 2743 O O . SER A 1 189 ? -18.252 46.254 -13.283 1.00 21.06 177 SER H O 1
ATOM 2751 N N . LEU A 1 190 ? -19.737 47.624 -14.285 1.00 21.59 178 LEU H N 1
ATOM 2752 C CA . LEU A 1 190 ? -18.922 47.845 -15.473 1.00 21.66 178 LEU H CA 1
ATOM 2753 C C . LEU A 1 190 ? -18.987 49.317 -15.865 1.00 21.31 178 LEU H C 1
ATOM 2754 O O . LEU A 1 190 ? -20.020 49.969 -15.687 1.00 21.86 178 LEU H O 1
ATOM 2770 N N . SER A 1 191 ? -17.883 49.854 -16.404 1.00 21.57 179 SER H N 1
ATOM 2771 C CA . SER A 1 191 ? -17.915 51.163 -17.049 1.00 21.66 179 SER H CA 1
ATOM 2772 C C . SER A 1 191 ? -17.606 51.088 -18.539 1.00 21.25 179 SER H C 1
ATOM 2773 O O . SER A 1 191 ? -16.876 50.207 -19.019 1.00 20.74 179 SER H O 1
ATOM 2781 N N . SER A 1 192 ? -18.158 52.056 -19.268 1.00 21.58 180 SER H N 1
ATOM 2782 C CA . SER A 1 192 ? -17.861 52.257 -20.679 1.00 19.88 180 SER H CA 1
ATOM 2783 C C . SER A 1 192 ? -17.618 53.740 -20.894 1.00 21.59 180 SER H C 1
ATOM 2784 O O . SER A 1 192 ? -18.406 54.582 -20.439 1.00 20.88 180 SER H O 1
ATOM 2792 N N . VAL A 1 193 ? -16.515 54.067 -21.567 1.00 20.93 181 VAL H N 1
ATOM 2793 C CA . VAL A 1 193 ? -16.110 55.455 -21.716 1.00 22.71 181 VAL H CA 1
ATOM 2794 C C . VAL A 1 193 ? -15.831 55.715 -23.182 1.00 23.43 181 VAL H C 1
ATOM 2795 O O . VAL A 1 193 ? -15.645 54.800 -23.987 1.00 22.03 181 VAL H O 1
ATOM 2808 N N . VAL A 1 194 ? -15.845 56.990 -23.533 1.00 23.59 182 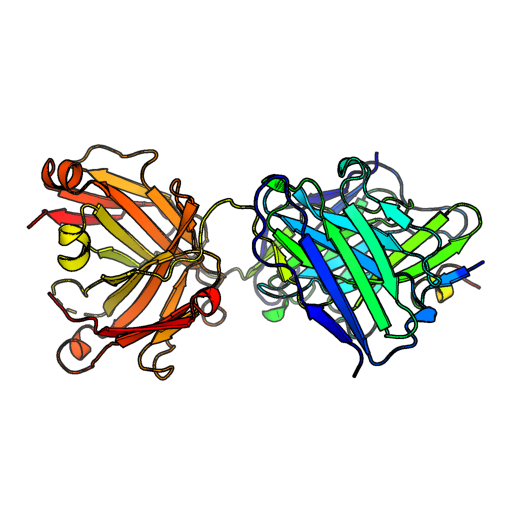VAL H N 1
ATOM 2809 C CA . VAL A 1 194 ? -15.395 57.407 -24.848 1.00 24.34 182 VAL H CA 1
ATOM 2810 C C . VAL A 1 194 ? -14.720 58.760 -24.695 1.00 26.54 182 VAL H C 1
ATOM 2811 O O . VAL A 1 194 ? -15.112 59.560 -23.842 1.00 25.78 182 VAL H O 1
ATOM 2824 N N . THR A 1 195 ? -13.659 58.992 -25.471 1.00 27.73 183 THR H N 1
ATOM 2825 C CA . THR A 1 195 ? -13.044 60.312 -25.531 1.00 30.12 183 THR H CA 1
ATOM 2826 C C . THR A 1 195 ? -13.457 60.979 -26.832 1.00 31.45 183 THR H C 1
ATOM 2827 O O . THR A 1 195 ? -13.553 60.328 -27.882 1.00 31.29 183 THR H O 1
ATOM 2838 N N . VAL A 1 196 ? -13.759 62.269 -26.738 1.00 32.66 184 VAL H N 1
ATOM 2839 C CA . VAL A 1 196 ? -14.334 63.030 -27.848 1.00 34.25 184 VAL H CA 1
ATOM 2840 C C . VAL A 1 196 ? -13.731 64.428 -27.836 1.00 35.69 184 VAL H C 1
ATOM 2841 O O . VAL A 1 196 ? -13.112 64.824 -26.835 1.00 35.77 184 VAL H O 1
ATOM 2854 N N . PRO A 1 197 ? -13.880 65.197 -28.911 1.00 38.44 185 PRO H N 1
ATOM 2855 C CA . PRO A 1 197 ? -13.459 66.607 -28.883 1.00 40.61 185 PRO H CA 1
ATOM 2856 C C . PRO A 1 197 ? -14.281 67.389 -27.877 1.00 42.01 185 PRO H C 1
ATOM 2857 O O . PRO A 1 197 ? -15.511 67.309 -27.863 1.00 42.34 185 PRO H O 1
ATOM 2868 N N . SER A 1 198 ? -13.593 68.139 -27.021 1.00 44.02 186 SER H N 1
ATOM 2869 C CA . SER A 1 198 ? -14.309 68.955 -26.054 1.00 45.85 186 SER H CA 1
ATOM 2870 C C . SER A 1 198 ? -15.254 69.921 -26.753 1.00 46.92 186 SER H C 1
ATOM 2871 O O . SER A 1 198 ? -16.281 70.302 -26.183 1.00 45.66 186 SER H O 1
ATOM 2879 N N . SER A 1 199 ? -14.935 70.307 -27.991 1.00 49.66 187 SER H N 1
ATOM 2880 C CA . SER A 1 199 ? -15.767 71.250 -28.733 1.00 53.85 187 SER H CA 1
ATOM 2881 C C . SER A 1 199 ? -17.083 70.640 -29.195 1.00 54.37 187 SER H C 1
ATOM 2882 O O . SER A 1 199 ? -18.003 71.381 -29.553 1.00 55.37 187 SER H O 1
ATOM 2890 N N . SER A 1 200 ? -17.195 69.315 -29.211 1.00 53.35 188 SER H N 1
ATOM 2891 C CA . SER A 1 200 ? -18.439 68.683 -29.626 1.00 51.65 188 SER H CA 1
ATOM 2892 C C . SER A 1 200 ? -19.468 68.606 -28.508 1.00 48.55 188 SER H C 1
ATOM 2893 O O . SER A 1 200 ? -20.602 68.192 -28.766 1.00 49.82 188 SER H O 1
ATOM 2901 N N . LEU A 1 201 ? -19.112 69.011 -27.287 1.00 56.73 189 LEU H N 1
ATOM 2902 C CA . LEU A 1 201 ? -19.948 68.696 -26.134 1.00 52.90 189 LEU H CA 1
ATOM 2903 C C . LEU A 1 201 ? -21.262 69.469 -26.141 1.00 56.24 189 LEU H C 1
ATOM 2904 O O . LEU A 1 201 ? -22.256 69.001 -25.576 1.00 54.38 189 LEU H O 1
ATOM 2920 N N . GLY A 1 202 ? -21.298 70.637 -26.764 1.00 61.63 190 GLY H N 1
ATOM 2921 C CA . GLY A 1 202 ? -22.540 71.379 -26.829 1.00 68.05 190 GLY H CA 1
ATOM 2922 C C . GLY A 1 202 ? -23.430 71.036 -28.000 1.00 68.59 190 GLY H C 1
ATOM 2923 O O . GLY A 1 202 ? -24.590 71.455 -28.030 1.00 72.28 190 GLY H O 1
ATOM 2927 N N . THR A 1 203 ? -22.918 70.273 -28.962 1.00 65.59 191 THR H N 1
ATOM 2928 C CA . THR A 1 203 ? -23.608 70.045 -30.224 1.00 65.31 191 THR H CA 1
ATOM 2929 C C . THR A 1 203 ? -23.788 68.582 -30.580 1.00 59.96 191 THR H C 1
ATOM 2930 O O . THR A 1 203 ? -24.645 68.277 -31.415 1.00 60.75 191 THR H O 1
ATOM 2941 N N . GLN A 1 204 ? -23.014 67.676 -30.000 1.00 54.63 192 GLN H N 1
ATOM 2942 C CA . GLN A 1 204 ? -23.150 66.250 -30.254 1.00 50.26 192 GLN H CA 1
ATOM 2943 C C . GLN A 1 204 ? -23.857 65.591 -29.079 1.00 45.46 192 GLN H C 1
ATOM 2944 O O . GLN A 1 204 ? -23.455 65.775 -27.923 1.00 45.42 192 GLN H O 1
ATOM 2958 N N . THR A 1 205 ? -24.896 64.820 -29.372 1.00 42.56 193 THR H N 1
ATOM 2959 C CA . THR A 1 205 ? -25.521 63.994 -28.354 1.00 38.92 193 THR H CA 1
ATOM 2960 C C . THR A 1 205 ? -24.766 62.678 -28.193 1.00 34.41 193 THR H C 1
ATOM 2961 O O . THR A 1 205 ? -24.380 62.042 -29.182 1.00 33.22 193 THR H O 1
ATOM 2972 N N . TYR A 1 206 ? -24.589 62.253 -26.938 1.00 32.09 194 TYR H N 1
ATOM 2973 C CA . TYR A 1 206 ? -23.907 61.007 -26.602 1.00 28.37 194 TYR H CA 1
ATOM 2974 C C . TYR A 1 206 ? -24.850 60.160 -25.762 1.00 27.30 194 TYR H C 1
ATOM 2975 O O . TYR A 1 206 ? -25.247 60.569 -24.662 1.00 28.28 194 TYR H O 1
ATOM 2993 N N . ILE A 1 207 ? -25.244 59.007 -26.299 1.00 25.19 195 ILE H N 1
ATOM 2994 C CA . ILE A 1 207 ? -26.158 58.090 -25.631 1.00 25.59 195 ILE H CA 1
ATOM 2995 C C . ILE A 1 207 ? -25.465 56.739 -25.481 1.00 23.98 195 ILE H C 1
ATOM 2996 O O . ILE A 1 207 ? -24.986 56.185 -26.470 1.00 23.15 195 ILE H O 1
ATOM 3012 N N . CYS A 1 208 ? -25.419 56.184 -24.266 1.00 24.96 196 CYS H N 1
ATOM 3013 C CA . CYS A 1 208 ? -24.925 54.809 -24.144 1.00 25.63 196 CYS H CA 1
ATOM 3014 C C . CYS A 1 208 ? -26.116 53.861 -24.187 1.00 25.80 196 CYS H C 1
ATOM 3015 O O . CYS A 1 208 ? -27.130 54.098 -23.517 1.00 27.65 196 CYS H O 1
ATOM 3022 N N . ASN A 1 209 ? -25.998 52.811 -25.001 1.00 23.72 197 ASN H N 1
ATOM 3023 C CA . ASN A 1 209 ? -27.037 51.795 -25.182 1.00 24.40 197 ASN H CA 1
ATOM 3024 C C . ASN A 1 209 ? -26.575 50.531 -24.468 1.00 23.54 197 ASN H C 1
ATOM 3025 O O . ASN A 1 209 ? -25.614 49.884 -24.901 1.00 23.35 197 ASN H O 1
ATOM 3036 N N . VAL A 1 210 ? -27.263 50.184 -23.388 1.00 22.95 198 VAL H N 1
ATOM 3037 C CA . VAL A 1 210 ? -26.903 49.056 -22.539 1.00 22.91 198 VAL H CA 1
ATOM 3038 C C . VAL A 1 210 ? -27.936 47.954 -22.752 1.00 22.13 198 VAL H C 1
ATOM 3039 O O . VAL A 1 210 ? -29.140 48.208 -22.675 1.00 23.25 198 VAL H O 1
ATOM 3052 N N . ASN A 1 211 ? -27.466 46.723 -22.953 1.00 23.16 199 ASN H N 1
ATOM 3053 C CA . ASN A 1 211 ? -28.335 45.564 -23.145 1.00 25.43 199 ASN H CA 1
ATOM 3054 C C . ASN A 1 211 ? -27.864 44.461 -22.209 1.00 25.13 199 ASN H C 1
ATOM 3055 O O . ASN A 1 211 ? -26.697 44.053 -22.262 1.00 24.17 199 ASN H O 1
ATOM 3066 N N . HIS A 1 212 ? -28.755 44.026 -21.318 1.00 24.69 200 HIS H N 1
ATOM 3067 C CA . HIS A 1 212 ? -28.490 42.958 -20.353 1.00 24.30 200 HIS H CA 1
ATOM 3068 C C . HIS A 1 212 ? -29.480 41.861 -20.704 1.00 26.19 200 HIS H C 1
ATOM 3069 O O . HIS A 1 212 ? -30.611 41.855 -20.214 1.00 27.35 200 HIS H O 1
ATOM 3083 N N . LYS A 1 213 ? -29.080 40.969 -21.610 1.00 27.91 201 LYS H N 1
ATOM 3084 C CA . LYS A 1 213 ? -30.026 39.980 -22.110 1.00 31.00 201 LYS H CA 1
ATOM 3085 C C . LYS A 1 213 ? -30.557 39.065 -21.015 1.00 30.82 201 LYS H C 1
ATOM 3086 O O . LYS A 1 213 ? -31.763 38.758 -21.035 1.00 31.21 201 LYS H O 1
ATOM 3105 N N . PRO A 1 214 ? -29.757 38.624 -20.050 1.00 29.15 202 PRO H N 1
ATOM 3106 C CA . PRO A 1 214 ? -30.284 37.730 -19.011 1.00 30.77 202 PRO H CA 1
ATOM 3107 C C . PRO A 1 214 ? -31.525 38.268 -18.316 1.00 30.95 202 PRO H C 1
ATOM 3108 O O . PRO A 1 214 ? -32.370 37.473 -17.899 1.00 33.46 202 PRO H O 1
ATOM 3119 N N . SER A 1 215 ? -31.685 39.588 -18.215 1.00 29.93 203 SER H N 1
ATOM 3120 C CA . SER A 1 215 ? -32.869 40.194 -17.609 1.00 29.66 203 SER H CA 1
ATOM 3121 C C . SER A 1 215 ? -33.785 40.869 -18.634 1.00 30.94 203 SER H C 1
ATOM 3122 O O . SER A 1 215 ? -34.772 41.509 -18.244 1.00 31.61 203 SER H O 1
ATOM 3130 N N . ASN A 1 216 ? -33.504 40.722 -19.937 1.00 29.73 204 ASN H N 1
ATOM 3131 C CA . ASN A 1 216 ? -34.299 41.369 -20.986 1.00 32.06 204 ASN H CA 1
ATOM 3132 C C . ASN A 1 216 ? -34.370 42.881 -20.785 1.00 32.79 204 ASN H C 1
ATOM 3133 O O . ASN A 1 216 ? -35.376 43.514 -21.123 1.00 33.80 204 ASN H O 1
ATOM 3144 N N . THR A 1 217 ? -33.312 43.472 -20.238 1.00 32.80 205 THR H N 1
ATOM 3145 C CA . THR A 1 217 ? -33.270 44.901 -19.942 1.00 35.57 205 THR H CA 1
ATOM 3146 C C . THR A 1 217 ? -32.468 45.618 -21.028 1.00 33.35 205 THR H C 1
ATOM 3147 O O . THR A 1 217 ? -31.311 45.273 -21.285 1.00 32.73 205 THR H O 1
ATOM 3158 N N . LYS A 1 218 ? -33.092 46.592 -21.679 1.00 33.39 206 LYS H N 1
ATOM 3159 C CA . LYS A 1 218 ? -32.408 47.510 -22.576 1.00 31.98 206 LYS H CA 1
ATOM 3160 C C . LYS A 1 218 ? -32.624 48.916 -22.047 1.00 32.15 206 LYS H C 1
ATOM 3161 O O . LYS A 1 218 ? -33.770 49.310 -21.802 1.00 34.36 206 LYS H O 1
ATOM 3180 N N . VAL A 1 219 ? -31.546 49.672 -21.880 1.00 30.46 207 VAL H N 1
ATOM 3181 C CA . VAL A 1 219 ? -31.653 51.044 -21.398 1.00 34.16 207 VAL H CA 1
ATOM 3182 C C . VAL A 1 219 ? -30.693 51.920 -22.182 1.00 32.09 207 VAL H C 1
ATOM 3183 O O . VAL A 1 219 ? -29.530 51.548 -22.405 1.00 29.45 207 VAL H O 1
ATOM 3196 N N . ASP A 1 220 ? -31.194 53.078 -22.602 1.00 33.44 208 ASP H N 1
ATOM 3197 C CA . ASP A 1 220 ? -30.402 54.111 -23.252 1.00 34.56 208 ASP H CA 1
ATOM 3198 C C . ASP A 1 220 ? -30.284 55.285 -22.300 1.00 33.43 208 ASP H C 1
ATOM 3199 O O . ASP A 1 220 ? -31.291 55.745 -21.754 1.00 37.23 208 ASP H O 1
ATOM 3208 N N . LYS A 1 221 ? -29.070 55.781 -22.116 1.00 30.67 209 LYS H N 1
ATOM 3209 C CA . LYS A 1 221 ? -28.826 56.861 -21.181 1.00 30.29 209 LYS H CA 1
ATOM 3210 C C . LYS A 1 221 ? -28.106 57.991 -21.903 1.00 28.85 209 LYS H C 1
ATOM 3211 O O . LYS A 1 221 ? -27.006 57.793 -22.424 1.00 25.15 209 LYS H O 1
ATOM 3230 N N . LYS A 1 222 ? -28.720 59.171 -21.940 1.00 31.31 210 LYS H N 1
ATOM 3231 C CA . LYS A 1 222 ? -28.046 60.330 -22.500 1.00 33.54 210 LYS H CA 1
ATOM 3232 C C . LYS A 1 222 ? -27.060 60.885 -21.479 1.00 33.32 210 LYS H C 1
ATOM 3233 O O . LYS A 1 222 ? -27.390 61.036 -20.298 1.00 35.55 210 LYS H O 1
ATOM 3252 N N . VAL A 1 223 ? -25.844 61.162 -21.932 1.00 31.54 211 VAL H N 1
ATOM 3253 C CA . VAL A 1 223 ? -24.774 61.668 -21.075 1.00 32.38 211 VAL H CA 1
ATOM 3254 C C . VAL A 1 223 ? -24.504 63.115 -21.473 1.00 36.00 211 VAL H C 1
ATOM 3255 O O . VAL A 1 223 ? -24.098 63.389 -22.608 1.00 35.47 211 VAL H O 1
ATOM 3268 N N . GLU A 1 224 ? -24.751 64.037 -20.555 1.00 41.38 212 GLU H N 1
ATOM 3269 C CA . GLU A 1 224 ? -24.606 65.462 -20.797 1.00 46.69 212 GLU H CA 1
ATOM 3270 C C . GLU A 1 224 ? -23.597 66.079 -19.836 1.00 47.82 212 GLU H C 1
ATOM 3271 O O . GLU A 1 224 ? -23.381 65.554 -18.738 1.00 48.72 212 GLU H O 1
ATOM 3283 N N . PRO A 1 225 ? -22.970 67.199 -20.206 1.00 52.52 213 PRO H N 1
ATOM 3284 C CA . PRO A 1 225 ? -22.208 67.966 -19.209 1.00 62.13 213 PRO H CA 1
ATOM 3285 C C . PRO A 1 225 ? -23.115 68.375 -18.060 1.00 79.70 213 PRO H C 1
ATOM 3286 O O . PRO A 1 225 ? -24.323 68.536 -18.230 1.00 77.74 213 PRO H O 1
ATOM 3297 N N . LYS A 1 226 ? -22.524 68.533 -16.878 1.00 45.20 214 LYS H N 1
ATOM 3298 C CA . LYS A 1 226 ? -23.303 68.825 -15.669 1.00 59.73 214 LYS H CA 1
ATOM 3299 C C . LYS A 1 226 ? -23.172 70.299 -15.290 1.00 67.69 214 LYS H C 1
ATOM 3300 O O . LYS A 1 226 ? -22.410 71.041 -15.915 1.00 70.92 214 LYS H O 1
ATOM 3304 N N . GLU B 2 1 ? 1.467 15.161 -10.187 1.00 90.27 1 GLU L N 1
ATOM 3305 C CA . GLU B 2 1 ? 2.428 14.189 -10.779 1.00 89.05 1 GLU L CA 1
ATOM 3306 C C . GLU B 2 1 ? 3.217 14.825 -11.933 1.00 70.17 1 GLU L C 1
ATOM 3307 O O . GLU B 2 1 ? 4.438 14.969 -11.858 1.00 70.62 1 GLU L O 1
ATOM 3321 N N . PHE B 2 2 ? 2.513 15.202 -13.000 1.00 88.65 2 PHE L N 1
ATOM 3322 C CA . PHE B 2 2 ? 3.109 15.874 -14.152 1.00 66.26 2 PHE L CA 1
ATOM 3323 C C . PHE B 2 2 ? 2.721 17.346 -14.104 1.00 55.32 2 PHE L C 1
ATOM 3324 O O . PHE B 2 2 ? 1.567 17.698 -14.368 1.00 54.67 2 PHE L O 1
ATOM 3341 N N . LEU B 2 3 ? 3.682 18.204 -13.783 1.00 47.09 3 LEU L N 1
ATOM 3342 C CA . LEU B 2 3 ? 3.465 19.640 -13.740 1.00 40.58 3 LEU L CA 1
ATOM 3343 C C . LEU B 2 3 ? 4.194 20.303 -14.899 1.00 32.92 3 LEU L C 1
ATOM 3344 O O . LEU B 2 3 ? 5.393 20.061 -15.109 1.00 30.58 3 LEU L O 1
ATOM 3360 N N . LEU B 2 4 ? 3.467 21.142 -15.631 1.00 28.45 4 LEU L N 1
ATOM 3361 C CA . LEU B 2 4 ? 4.015 21.978 -16.682 1.00 25.18 4 LEU L CA 1
ATOM 3362 C C . LEU B 2 4 ? 4.080 23.416 -16.191 1.00 23.93 4 LEU L C 1
ATOM 3363 O O . LEU B 2 4 ? 3.072 23.972 -15.731 1.00 25.01 4 LEU L O 1
ATOM 3379 N N . THR B 2 5 ? 5.253 24.019 -16.314 1.00 23.79 5 THR L N 1
ATOM 3380 C CA . THR B 2 5 ? 5.478 25.394 -15.891 1.00 24.30 5 THR L CA 1
ATOM 3381 C C . THR B 2 5 ? 6.025 26.158 -17.079 1.00 23.87 5 THR L C 1
ATOM 3382 O O . THR B 2 5 ? 7.085 25.807 -17.608 1.00 24.00 5 THR L O 1
ATOM 3393 N N . GLN B 2 6 ? 5.319 27.204 -17.490 1.00 23.70 6 GLN L N 1
ATOM 3394 C CA . GLN B 2 6 ? 5.744 27.994 -18.629 1.00 22.46 6 GLN L CA 1
ATOM 3395 C C . GLN B 2 6 ? 6.527 29.204 -18.133 1.00 24.72 6 GLN L C 1
ATOM 3396 O O . GLN B 2 6 ? 6.367 29.654 -16.995 1.00 25.18 6 GLN L O 1
ATOM 3410 N N . SER B 2 7 ? 7.412 29.705 -18.978 1.00 25.76 7 SER L N 1
ATOM 3411 C CA . SER B 2 7 ? 7.966 31.026 -18.708 1.00 28.86 7 SER L CA 1
ATOM 3412 C C . SER B 2 7 ? 8.297 31.749 -20.014 1.00 27.86 7 SER L C 1
ATOM 3413 O O . SER B 2 7 ? 8.445 31.119 -21.070 1.00 26.77 7 SER L O 1
ATOM 3421 N N . PRO B 2 8 ? 8.275 33.086 -19.973 1.00 26.86 8 PRO L N 1
ATOM 3422 C CA . PRO B 2 8 ? 7.804 33.885 -18.838 1.00 26.70 8 PRO L CA 1
ATOM 3423 C C . PRO B 2 8 ? 6.276 33.824 -18.685 1.00 24.86 8 PRO L C 1
ATOM 3424 O O . PRO B 2 8 ? 5.589 33.201 -19.495 1.00 23.81 8 PRO L O 1
ATOM 3435 N N . ASP B 2 9 ? 5.741 34.522 -17.689 1.00 25.54 9 ASP L N 1
ATOM 3436 C CA . ASP B 2 9 ? 4.290 34.660 -17.595 1.00 25.53 9 ASP L CA 1
ATOM 3437 C C . ASP B 2 9 ? 3.744 35.579 -18.684 1.00 24.44 9 ASP L C 1
ATOM 3438 O O . ASP B 2 9 ? 2.631 35.366 -19.182 1.00 22.38 9 ASP L O 1
ATOM 3447 N N . SER B 2 10 ? 4.493 36.620 -19.054 1.00 23.91 10 SER L N 1
ATOM 3448 C CA . SER B 2 10 ? 4.076 37.501 -20.137 1.00 24.04 10 SER L CA 1
ATOM 3449 C C . SER B 2 10 ? 5.332 38.047 -20.803 1.00 24.81 10 SER L C 1
ATOM 3450 O O . SER B 2 10 ? 6.406 38.103 -20.190 1.00 24.98 10 SER L O 1
ATOM 3458 N N . LEU B 2 11 ? 5.173 38.442 -22.067 1.00 23.71 11 LEU L N 1
ATOM 3459 C CA . LEU B 2 11 ? 6.271 38.810 -22.957 1.00 26.53 11 LEU L CA 1
ATOM 3460 C C . LEU B 2 11 ? 5.768 39.904 -23.894 1.00 22.49 11 LEU L C 1
ATOM 3461 O O . LEU B 2 11 ? 4.749 39.706 -24.541 1.00 22.07 11 LEU L O 1
ATOM 3477 N N . ALA B 2 12 ? 6.465 41.041 -23.970 1.00 22.27 12 ALA L N 1
ATOM 3478 C CA . ALA B 2 12 ? 6.188 42.047 -24.995 1.00 21.69 12 ALA L CA 1
ATOM 3479 C C . ALA B 2 12 ? 7.178 41.885 -26.145 1.00 22.65 12 ALA L C 1
ATOM 3480 O O . ALA B 2 12 ? 8.383 41.785 -25.920 1.00 24.01 12 ALA L O 1
ATOM 3487 N N . VAL B 2 13 ? 6.668 41.841 -27.368 1.00 22.31 13 VAL L N 1
ATOM 3488 C CA . VAL B 2 13 ? 7.479 41.555 -28.544 1.00 24.60 13 VAL L CA 1
ATOM 3489 C C . VAL B 2 13 ? 7.215 42.622 -29.596 1.00 24.37 13 VAL L C 1
ATOM 3490 O O . VAL B 2 13 ? 6.059 42.934 -29.891 1.00 23.87 13 VAL L O 1
ATOM 3503 N N . THR B 2 14 ? 8.280 43.159 -30.177 1.00 26.94 14 THR L N 1
ATOM 3504 C CA . THR B 2 14 ? 8.140 44.112 -31.273 1.00 28.06 14 THR L CA 1
ATOM 3505 C C . THR B 2 14 ? 7.698 43.382 -32.533 1.00 27.13 14 THR L C 1
ATOM 3506 O O . THR B 2 14 ? 8.216 42.313 -32.855 1.00 27.57 14 THR L O 1
ATOM 3517 N N . LEU B 2 15 ? 6.778 43.986 -33.283 1.00 26.93 15 LEU L N 1
ATOM 3518 C CA . LEU B 2 15 ? 6.349 43.379 -34.539 1.00 26.11 15 LEU L CA 1
ATOM 3519 C C . LEU B 2 15 ? 7.544 43.086 -35.436 1.00 28.08 15 LEU L C 1
ATOM 3520 O O . LEU B 2 15 ? 8.448 43.917 -35.605 1.00 29.20 15 LEU L O 1
ATOM 3536 N N . GLY B 2 16 ? 7.540 41.895 -36.020 1.00 26.24 16 GLY L N 1
ATOM 3537 C CA . GLY B 2 16 ? 8.607 41.479 -36.906 1.00 28.63 16 GLY L CA 1
ATOM 3538 C C . GLY B 2 16 ? 9.769 40.818 -36.210 1.00 30.44 16 GLY L C 1
ATOM 3539 O O . GLY B 2 16 ? 10.666 40.313 -36.883 1.00 31.88 16 GLY L O 1
ATOM 3543 N N . GLU B 2 17 ? 9.787 40.813 -34.886 1.00 28.49 17 GLU L N 1
ATOM 3544 C CA . GLU B 2 17 ? 10.858 40.202 -34.128 1.00 31.75 17 GLU L CA 1
ATOM 3545 C C . GLU B 2 17 ? 10.406 38.816 -33.701 1.00 30.25 17 GLU L C 1
ATOM 3546 O O . GLU B 2 17 ? 9.326 38.355 -34.068 1.00 28.82 17 GLU L O 1
ATOM 3558 N N . THR B 2 18 ? 11.248 38.146 -32.925 1.00 32.63 18 THR L N 1
ATOM 3559 C CA . THR B 2 18 ? 11.049 36.748 -32.571 1.00 33.96 18 THR L CA 1
ATOM 3560 C C . THR B 2 18 ? 10.677 36.619 -31.101 1.00 32.97 18 THR L C 1
ATOM 3561 O O . THR B 2 18 ? 11.383 37.149 -30.235 1.00 37.24 18 THR L O 1
ATOM 3572 N N . ALA B 2 19 ? 9.591 35.892 -30.825 1.00 39.30 19 ALA L N 1
ATOM 3573 C CA . ALA B 2 19 ? 9.192 35.533 -29.469 1.00 35.43 19 ALA L CA 1
ATOM 3574 C C . ALA B 2 19 ? 9.579 34.087 -29.189 1.00 32.76 19 ALA L C 1
ATOM 3575 O O . ALA B 2 19 ? 9.380 33.217 -30.041 1.00 30.05 19 ALA L O 1
ATOM 3582 N N . THR B 2 20 ? 10.119 33.839 -27.992 1.00 32.05 20 THR L N 1
ATOM 3583 C CA . THR B 2 20 ? 10.369 32.487 -27.503 1.00 30.52 20 THR L CA 1
ATOM 3584 C C . THR B 2 20 ? 9.683 32.285 -26.158 1.00 29.86 20 THR L C 1
ATOM 3585 O O . THR B 2 20 ? 9.876 33.074 -25.226 1.00 31.48 20 THR L O 1
ATOM 3596 N N A ILE B 2 21 ? 8.881 31.240 -26.055 0.42 26.12 21 ILE L N 1
ATOM 3597 N N B ILE B 2 21 ? 8.869 31.237 -26.088 0.58 25.94 21 ILE L N 1
ATOM 3598 C CA A ILE B 2 21 ? 8.229 30.900 -24.802 0.42 25.97 21 ILE L CA 1
ATOM 3599 C CA B ILE B 2 21 ? 8.140 30.819 -24.899 0.58 25.96 21 ILE L CA 1
ATOM 3600 C C A ILE B 2 21 ? 8.548 29.451 -24.490 0.42 24.82 21 ILE L C 1
ATOM 3601 C C B ILE B 2 21 ? 8.664 29.443 -24.528 0.58 25.14 21 ILE L C 1
ATOM 3602 O O A ILE B 2 21 ? 8.503 28.587 -25.375 0.42 22.76 21 ILE L O 1
ATOM 3603 O O B ILE B 2 21 ? 8.896 28.618 -25.419 0.58 23.17 21 ILE L O 1
ATOM 3634 N N . THR B 2 22 ? 8.868 29.192 -23.234 1.00 24.94 22 THR L N 1
ATOM 3635 C CA . THR B 2 22 ? 9.312 27.874 -22.805 1.00 24.60 22 THR L CA 1
ATOM 3636 C C . THR B 2 22 ? 8.279 27.197 -21.904 1.00 23.61 22 THR L C 1
ATOM 3637 O O . THR B 2 22 ? 7.396 27.829 -21.316 1.00 22.44 22 THR L O 1
ATOM 3648 N N . CYS B 2 23 ? 8.397 25.877 -21.877 1.00 23.20 23 CYS L N 1
ATOM 3649 C CA . CYS B 2 23 ? 7.523 24.988 -21.129 1.00 24.49 23 CYS L CA 1
ATOM 3650 C C . CYS B 2 23 ? 8.423 23.917 -20.540 1.00 24.85 23 CYS L C 1
ATOM 3651 O O . CYS B 2 23 ? 9.116 23.209 -21.284 1.00 24.97 23 CYS L O 1
ATOM 3658 N N . ARG B 2 24 ? 8.443 23.823 -19.223 1.00 25.74 24 ARG L N 1
ATOM 3659 C CA . ARG B 2 24 ? 9.190 22.783 -18.526 1.00 28.07 24 ARG L CA 1
ATOM 3660 C C . ARG B 2 24 ? 8.228 21.769 -17.923 1.00 27.42 24 ARG L C 1
ATOM 3661 O O . ARG B 2 24 ? 7.257 22.149 -17.255 1.00 27.01 24 ARG L O 1
ATOM 3682 N N . SER B 2 25 ? 8.535 20.484 -18.116 1.00 27.07 25 SER L N 1
ATOM 3683 C CA . SER B 2 25 ? 7.815 19.396 -17.481 1.00 27.66 25 SER L CA 1
ATOM 3684 C C . SER B 2 25 ? 8.620 18.864 -16.301 1.00 29.27 25 SER L C 1
ATOM 3685 O O . SER B 2 25 ? 9.841 18.705 -16.388 1.00 28.84 25 SER L O 1
ATOM 3693 N N . SER B 2 26 ? 7.930 18.625 -15.189 1.00 29.87 26 SER L N 1
ATOM 3694 C CA . SER B 2 26 ? 8.553 18.035 -14.014 1.00 34.09 26 SER L CA 1
ATOM 3695 C C . SER B 2 26 ? 8.952 16.583 -14.243 1.00 33.58 26 SER L C 1
ATOM 3696 O O . SER B 2 26 ? 9.744 16.044 -13.459 1.00 34.83 26 SER L O 1
ATOM 3704 N N . ARG B 2 27 ? 8.412 15.943 -15.285 1.00 33.53 27 ARG L N 1
ATOM 3705 C CA . ARG B 2 27 ? 8.702 14.552 -15.617 1.00 37.00 27 ARG L CA 1
ATOM 3706 C C . ARG B 2 27 ? 8.965 14.411 -17.111 1.00 33.34 27 ARG L C 1
ATOM 3707 O O . ARG B 2 27 ? 8.384 15.126 -17.938 1.00 30.28 27 ARG L O 1
ATOM 3728 N N . ASN B 2 28 A 9.842 13.473 -17.459 1.00 33.17 27 ASN L N 1
ATOM 3729 C CA . ASN B 2 28 A 10.141 13.233 -18.865 1.00 32.13 27 ASN L CA 1
ATOM 3730 C C . ASN B 2 28 A 8.889 12.802 -19.620 1.00 29.61 27 ASN L C 1
ATOM 3731 O O . ASN B 2 28 A 8.135 11.946 -19.146 1.00 31.44 27 ASN L O 1
ATOM 3742 N N . ILE B 2 29 B 8.672 13.386 -20.810 1.00 25.63 27 ILE L N 1
ATOM 3743 C CA . ILE B 2 29 B 7.535 13.016 -21.653 1.00 23.98 27 ILE L CA 1
ATOM 3744 C C . ILE B 2 29 B 7.988 12.647 -23.063 1.00 23.42 27 ILE L C 1
ATOM 3745 O O . ILE B 2 29 B 7.182 12.653 -24.004 1.00 23.35 27 ILE L O 1
ATOM 3761 N N . LEU B 2 30 C 9.257 12.244 -23.197 1.00 24.21 27 LEU L N 1
ATOM 3762 C CA . LEU B 2 30 C 9.759 11.597 -24.401 1.00 25.51 27 LEU L CA 1
ATOM 3763 C C . LEU B 2 30 C 9.675 10.097 -24.189 1.00 26.69 27 LEU L C 1
ATOM 3764 O O . LEU B 2 30 C 10.242 9.570 -23.222 1.00 29.01 27 LEU L O 1
ATOM 3780 N N . HIS B 2 31 D 8.980 9.404 -25.082 1.00 26.21 27 HIS L N 1
ATOM 3781 C CA . HIS B 2 31 D 8.879 7.960 -24.969 1.00 27.28 27 HIS L CA 1
ATOM 3782 C C . HIS B 2 31 D 9.800 7.296 -25.991 1.00 28.96 27 HIS L C 1
ATOM 3783 O O . HIS B 2 31 D 9.802 7.651 -27.175 1.00 27.13 27 HIS L O 1
ATOM 3797 N N . SER B 2 32 E 10.621 6.368 -25.511 1.00 31.72 27 SER L N 1
ATOM 3798 C CA . SER B 2 32 E 11.618 5.749 -26.367 1.00 34.64 27 SER L CA 1
ATOM 3799 C C . SER B 2 32 E 11.001 4.788 -27.376 1.00 34.91 27 SER L C 1
ATOM 3800 O O . SER B 2 32 E 11.657 4.441 -28.362 1.00 36.34 27 SER L O 1
ATOM 3808 N N . LEU B 2 33 F 9.762 4.338 -27.154 1.00 33.89 27 LEU L N 1
ATOM 3809 C CA . LEU B 2 33 F 9.155 3.385 -28.072 1.00 33.96 27 LEU L CA 1
ATOM 3810 C C . LEU B 2 33 F 8.984 3.985 -29.465 1.00 32.61 27 LEU L C 1
ATOM 3811 O O . LEU B 2 33 F 9.211 3.302 -30.467 1.00 34.36 27 LEU L O 1
ATOM 3827 N N . ASN B 2 34 ? 8.582 5.246 -29.554 1.00 30.72 28 ASN L N 1
ATOM 3828 C CA . ASN B 2 34 ? 8.423 5.924 -30.837 1.00 30.47 28 ASN L CA 1
ATOM 3829 C C . ASN B 2 34 ? 9.278 7.177 -30.950 1.00 29.78 28 ASN L C 1
ATOM 3830 O O . ASN B 2 34 ? 9.190 7.891 -31.964 1.00 28.36 28 ASN L O 1
ATOM 3841 N N . ASN B 2 35 ? 10.104 7.458 -29.953 1.00 30.16 29 ASN L N 1
ATOM 3842 C CA . ASN B 2 35 ? 10.958 8.638 -29.986 1.00 31.10 29 ASN L CA 1
ATOM 3843 C C . ASN B 2 35 ? 10.149 9.921 -30.172 1.00 29.08 29 ASN L C 1
ATOM 3844 O O . ASN B 2 35 ? 10.590 10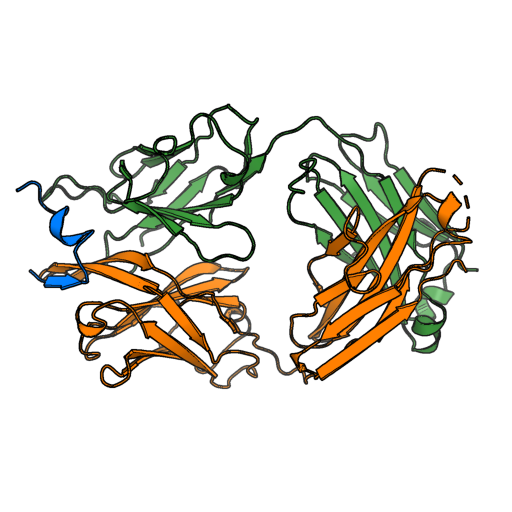.853 -30.856 1.00 29.82 29 ASN L O 1
ATOM 3855 N N . LYS B 2 36 ? 8.959 9.980 -29.576 1.00 28.54 30 LYS L N 1
ATOM 3856 C CA . LYS B 2 36 ? 8.117 11.172 -29.626 1.00 26.31 30 LYS L CA 1
ATOM 3857 C C . LYS B 2 36 ? 7.945 11.797 -28.243 1.00 24.42 30 LYS L C 1
ATOM 3858 O O . LYS B 2 36 ? 7.815 11.090 -27.232 1.00 23.00 30 LYS L O 1
ATOM 3877 N N . ASN B 2 37 ? 7.956 13.136 -28.219 1.00 22.22 31 ASN L N 1
ATOM 3878 C CA . ASN B 2 37 ? 7.551 13.938 -27.067 1.00 22.67 31 ASN L CA 1
ATOM 3879 C C . ASN B 2 37 ? 6.042 14.153 -27.080 1.00 20.88 31 ASN L C 1
ATOM 3880 O O . ASN B 2 37 ? 5.502 14.643 -28.075 1.00 20.11 31 ASN L O 1
ATOM 3891 N N . TYR B 2 38 ? 5.363 13.828 -25.972 1.00 20.29 32 TYR L N 1
ATOM 3892 C CA . TYR B 2 38 ? 3.898 13.879 -25.909 1.00 19.36 32 TYR L CA 1
ATOM 3893 C C . TYR B 2 38 ? 3.467 15.269 -25.394 1.00 16.52 32 TYR L C 1
ATOM 3894 O O . TYR B 2 38 ? 2.919 15.416 -24.304 1.00 18.04 32 TYR L O 1
ATOM 3912 N N . LEU B 2 39 ? 3.706 16.274 -26.240 1.00 25.55 33 LEU L N 1
ATOM 3913 C CA . LEU B 2 39 ? 3.562 17.689 -25.900 1.00 24.51 33 LEU L CA 1
ATOM 3914 C C . LEU B 2 39 ? 2.850 18.400 -27.040 1.00 20.57 33 LEU L C 1
ATOM 3915 O O . LEU B 2 39 ? 3.197 18.194 -28.203 1.00 21.49 33 LEU L O 1
ATOM 3931 N N . ALA B 2 40 ? 1.863 19.227 -26.708 1.00 19.74 34 ALA L N 1
ATOM 3932 C CA . ALA B 2 40 ? 1.160 20.061 -27.677 1.00 16.94 34 ALA L CA 1
ATOM 3933 C C . ALA B 2 40 ? 1.193 21.530 -27.244 1.00 17.41 34 ALA L C 1
ATOM 3934 O O . ALA B 2 40 ? 1.349 21.842 -26.064 1.00 18.65 34 ALA L O 1
ATOM 3941 N N . TRP B 2 41 ? 1.006 22.432 -28.221 1.00 17.01 35 TRP L N 1
ATOM 3942 C CA . TRP B 2 41 ? 0.885 23.868 -27.980 1.00 17.12 35 TRP L CA 1
ATOM 3943 C C . TRP B 2 41 ? -0.437 24.392 -28.541 1.00 16.68 35 TRP L C 1
ATOM 3944 O O . TRP B 2 41 ? -0.885 23.962 -29.623 1.00 17.10 35 TRP L O 1
ATOM 3965 N N . TYR B 2 42 ? -1.032 25.341 -27.809 1.00 16.21 36 TYR L N 1
ATOM 3966 C CA . TYR B 2 42 ? -2.257 26.038 -28.180 1.00 15.89 36 TYR L CA 1
ATOM 3967 C C . TYR B 2 42 ? -2.067 27.556 -28.142 1.00 15.56 36 TYR L C 1
ATOM 3968 O O . TYR B 2 42 ? -1.290 28.111 -27.347 1.00 16.57 36 TYR L O 1
ATOM 3986 N N . GLN B 2 43 ? -2.865 28.234 -28.954 1.00 16.21 37 GLN L N 1
ATOM 3987 C CA . GLN B 2 43 ? -2.988 29.683 -28.973 1.00 14.61 37 GLN L CA 1
ATOM 3988 C C . GLN B 2 43 ? -4.409 30.048 -28.534 1.00 15.78 37 GLN L C 1
ATOM 3989 O O . GLN B 2 43 ? -5.377 29.454 -29.019 1.00 16.99 37 GLN L O 1
ATOM 4003 N N . GLN B 2 44 ? -4.550 31.008 -27.638 1.00 16.02 38 GLN L N 1
ATOM 4004 C CA . GLN B 2 44 ? -5.879 31.498 -27.277 1.00 17.51 38 GLN L CA 1
ATOM 4005 C C . GLN B 2 44 ? -5.934 33.018 -27.378 1.00 18.06 38 GLN L C 1
ATOM 4006 O O . GLN B 2 44 ? -5.332 33.744 -26.574 1.00 17.75 38 GLN L O 1
ATOM 4020 N N . ARG B 2 45 ? -6.710 33.514 -28.321 1.00 21.71 39 ARG L N 1
ATOM 4021 C CA . ARG B 2 45 ? -6.965 34.931 -28.413 1.00 25.79 39 ARG L CA 1
ATOM 4022 C C . ARG B 2 45 ? -8.118 35.358 -27.507 1.00 27.63 39 ARG L C 1
ATOM 4023 O O . ARG B 2 45 ? -8.987 34.550 -27.140 1.00 26.15 39 ARG L O 1
ATOM 4044 N N . PRO B 2 46 ? -8.179 36.649 -27.152 1.00 31.21 40 PRO L N 1
ATOM 4045 C CA . PRO B 2 46 ? -9.245 37.123 -26.258 1.00 32.85 40 PRO L CA 1
ATOM 4046 C C . PRO B 2 46 ? -10.628 36.784 -26.783 1.00 32.89 40 PRO L C 1
ATOM 4047 O O . PRO B 2 46 ? -10.947 37.054 -27.939 1.00 34.45 40 PRO L O 1
ATOM 4058 N N . GLY B 2 47 ? -11.461 36.218 -25.907 1.00 32.36 41 GLY L N 1
ATOM 4059 C CA . GLY B 2 47 ? -12.844 35.904 -26.232 1.00 33.90 41 GLY L CA 1
ATOM 4060 C C . GLY B 2 47 ? -13.050 34.653 -27.057 1.00 33.37 41 GLY L C 1
ATOM 4061 O O . GLY B 2 47 ? -14.183 34.375 -27.470 1.00 36.59 41 GLY L O 1
ATOM 4065 N N . GLN B 2 48 ? -11.996 33.898 -27.317 1.00 29.69 42 GLN L N 1
ATOM 4066 C CA . GLN B 2 48 ? -12.045 32.756 -28.207 1.00 28.76 42 GLN L CA 1
ATOM 4067 C C . GLN B 2 48 ? -11.605 31.497 -27.477 1.00 24.70 42 GLN L C 1
ATOM 4068 O O . GLN B 2 48 ? -10.905 31.550 -26.466 1.00 22.87 42 GLN L O 1
ATOM 4082 N N . ALA B 2 49 ? -12.015 30.358 -28.030 1.00 24.90 43 ALA L N 1
ATOM 4083 C CA . ALA B 2 49 ? -11.486 29.086 -27.584 1.00 24.19 43 ALA L CA 1
ATOM 4084 C C . ALA B 2 49 ? -10.017 28.942 -27.975 1.00 22.94 43 ALA L C 1
ATOM 4085 O O . ALA B 2 49 ? -9.568 29.508 -28.988 1.00 23.02 43 ALA L O 1
ATOM 4092 N N . PRO B 2 50 ? -9.259 28.150 -27.223 1.00 21.86 44 PRO L N 1
ATOM 4093 C CA . PRO B 2 50 ? -7.917 27.780 -27.670 1.00 20.57 44 PRO L CA 1
ATOM 4094 C C . PRO B 2 50 ? -7.983 27.090 -29.014 1.00 19.42 44 PRO L C 1
ATOM 4095 O O . PRO B 2 50 ? -9.007 26.497 -29.380 1.00 21.83 44 PRO L O 1
ATOM 4106 N N . LYS B 2 51 ? -6.877 27.225 -29.740 1.00 18.49 45 LYS L N 1
ATOM 4107 C CA . LYS B 2 51 ? -6.625 26.625 -31.045 1.00 18.77 45 LYS L CA 1
ATOM 4108 C C . LYS B 2 51 ? -5.358 25.779 -31.000 1.00 18.22 45 LYS L C 1
ATOM 4109 O O . LYS B 2 51 ? -4.298 26.288 -30.625 1.00 17.44 45 LYS L O 1
ATOM 4128 N N . LEU B 2 52 ? -5.441 24.545 -31.511 1.00 18.43 46 LEU L N 1
ATOM 4129 C CA . LEU B 2 52 ? -4.270 23.667 -31.563 1.00 17.61 46 LEU L CA 1
ATOM 4130 C C . LEU B 2 52 ? -3.268 24.176 -32.593 1.00 18.31 46 LEU L C 1
ATOM 4131 O O . LEU B 2 52 ? -3.645 24.442 -33.744 1.00 20.21 46 LEU L O 1
ATOM 4147 N N . LEU B 2 53 ? -1.996 24.281 -32.196 1.00 18.11 47 LEU L N 1
ATOM 4148 C CA . LEU B 2 53 ? -0.908 24.738 -33.065 1.00 18.19 47 LEU L CA 1
ATOM 4149 C C . LEU B 2 53 ? 0.064 23.636 -33.461 1.00 18.86 47 LEU L C 1
ATOM 4150 O O . LEU B 2 53 ? 0.457 23.535 -34.618 1.00 18.61 47 LEU L O 1
ATOM 4166 N N . VAL B 2 54 ? 0.488 22.826 -32.497 1.00 18.40 48 VAL L N 1
ATOM 4167 C CA . VAL B 2 54 ? 1.648 21.952 -32.627 1.00 16.84 48 VAL L CA 1
ATOM 4168 C C . VAL B 2 54 ? 1.339 20.679 -31.850 1.00 17.23 48 VAL L C 1
ATOM 4169 O O . VAL B 2 54 ? 0.766 20.740 -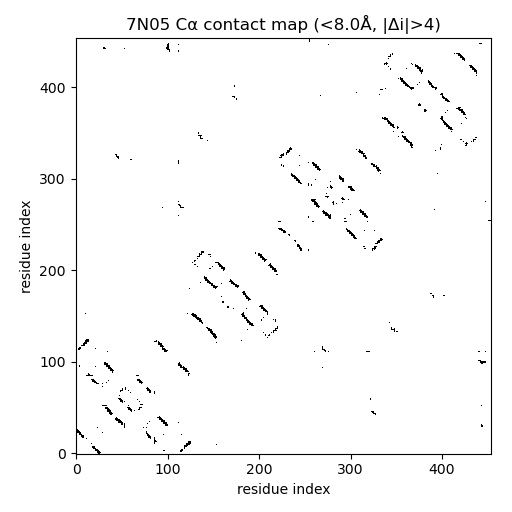30.750 1.00 17.18 48 VAL L O 1
ATOM 4182 N N . ILE B 2 55 ? 1.699 19.525 -32.446 1.00 18.18 49 ILE L N 1
ATOM 4183 C CA . ILE B 2 55 ? 1.644 18.236 -31.764 1.00 18.68 49 ILE L CA 1
ATOM 4184 C C . ILE B 2 55 ? 3.037 17.610 -31.791 1.00 18.75 49 ILE L C 1
ATOM 4185 O O . ILE B 2 55 ? 3.906 18.006 -32.554 1.00 20.29 49 ILE L O 1
ATOM 4201 N N . TRP B 2 56 ? 3.257 16.652 -30.888 1.00 19.70 50 TRP L N 1
ATOM 4202 C CA . TRP B 2 56 ? 4.531 15.927 -30.806 1.00 20.29 50 TRP L CA 1
ATOM 4203 C C . TRP B 2 56 ? 5.715 16.887 -30.660 1.00 22.15 50 TRP L C 1
ATOM 4204 O O . TRP B 2 56 ? 6.787 16.679 -31.235 1.00 22.14 50 TRP L O 1
ATOM 4225 N N . ALA B 2 57 ? 5.486 17.975 -29.920 1.00 20.97 51 ALA L N 1
ATOM 4226 C CA . ALA B 2 57 ? 6.438 19.053 -29.618 1.00 22.01 51 ALA L CA 1
ATOM 4227 C C . ALA B 2 57 ? 6.839 19.901 -30.820 1.00 21.87 51 ALA L C 1
ATOM 4228 O O . ALA B 2 57 ? 7.058 21.099 -30.650 1.00 22.29 51 ALA L O 1
ATOM 4235 N N . SER B 2 58 ? 6.936 19.340 -32.025 1.00 23.60 52 SER L N 1
ATOM 4236 C CA . SER B 2 58 ? 7.546 20.069 -33.135 1.00 24.44 52 SER L CA 1
ATOM 4237 C C . SER B 2 58 ? 6.778 19.978 -34.455 1.00 25.19 52 SER L C 1
ATOM 4238 O O . SER B 2 58 ? 7.247 20.537 -35.453 1.00 26.15 52 SER L O 1
ATOM 4246 N N . MET B 2 59 ? 5.644 19.287 -34.504 1.00 24.39 53 MET L N 1
ATOM 4247 C CA . MET B 2 59 ? 4.871 19.114 -35.733 1.00 24.83 53 MET L CA 1
ATOM 4248 C C . MET B 2 59 ? 3.702 20.089 -35.770 1.00 23.10 53 MET L C 1
ATOM 4249 O O . MET B 2 59 ? 2.727 19.936 -35.018 1.00 20.60 53 MET L O 1
ATOM 4263 N N . ARG B 2 60 ? 3.766 21.046 -36.705 1.00 23.82 54 ARG L N 1
ATOM 4264 C CA . ARG B 2 60 ? 2.680 22.011 -36.881 1.00 24.50 54 ARG L CA 1
ATOM 4265 C C . ARG B 2 60 ? 1.476 21.315 -37.466 1.00 23.71 54 ARG L C 1
ATOM 4266 O O . ARG B 2 60 ? 1.610 20.514 -38.401 1.00 25.20 54 ARG L O 1
ATOM 4287 N N . VAL B 2 61 ? 0.298 21.655 -36.972 1.00 24.14 55 VAL L N 1
ATOM 4288 C CA . VAL B 2 61 ? -0.909 21.060 -37.538 1.00 26.11 55 VAL L CA 1
ATOM 4289 C C . VAL B 2 61 ? -1.345 21.876 -38.746 1.00 28.68 55 VAL L C 1
ATOM 4290 O O . VAL B 2 61 ? -0.811 22.960 -39.019 1.00 26.85 55 VAL L O 1
ATOM 4303 N N . SER B 2 62 ? -2.326 21.346 -39.467 1.00 32.46 56 SER L N 1
ATOM 4304 C CA . SER B 2 62 ? -2.730 21.922 -40.738 1.00 38.46 56 SER L CA 1
ATOM 4305 C C . SER B 2 62 ? -3.229 23.337 -40.543 1.00 36.42 56 SER L C 1
ATOM 4306 O O . SER B 2 62 ? -3.942 23.637 -39.588 1.00 35.83 56 SER L O 1
ATOM 4314 N N . GLY B 2 63 ? -2.810 24.231 -41.429 1.00 36.36 57 GLY L N 1
ATOM 4315 C CA . GLY B 2 63 ? -3.289 25.592 -41.393 1.00 34.49 57 GLY L CA 1
ATOM 4316 C C . GLY B 2 63 ? -2.500 26.545 -40.520 1.00 32.21 57 GLY L C 1
ATOM 4317 O O . GLY B 2 63 ? -2.699 27.763 -40.633 1.00 34.60 57 GLY L O 1
ATOM 4321 N N . VAL B 2 64 ? -1.602 26.042 -39.675 1.00 27.99 58 VAL L N 1
ATOM 4322 C CA . VAL B 2 64 ? -0.856 26.876 -38.734 1.00 23.93 58 VAL L CA 1
ATOM 4323 C C . VAL B 2 64 ? 0.323 27.528 -39.461 1.00 23.83 58 VAL L C 1
ATOM 4324 O O . VAL B 2 64 ? 1.076 26.864 -40.176 1.00 24.55 58 VAL L O 1
ATOM 4337 N N . ALA B 2 65 ? 0.494 28.827 -39.258 1.00 23.53 59 ALA L N 1
ATOM 4338 C CA . AL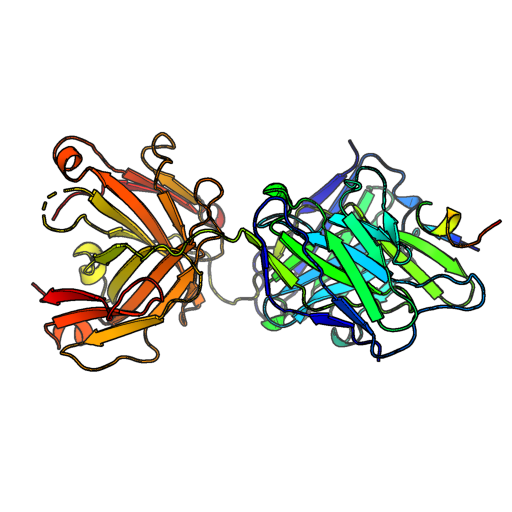A B 2 65 ? 1.561 29.562 -39.940 1.00 24.01 59 ALA L CA 1
ATOM 4339 C C . ALA B 2 65 ? 2.919 28.966 -39.618 1.00 24.60 59 ALA L C 1
ATOM 4340 O O . ALA B 2 65 ? 3.208 28.637 -38.457 1.00 24.13 59 ALA L O 1
ATOM 4347 N N . ASP B 2 66 ? 3.776 28.884 -40.647 1.00 24.82 60 ASP L N 1
ATOM 4348 C CA . ASP B 2 66 ? 5.110 28.308 -40.474 1.00 25.79 60 ASP L CA 1
ATOM 4349 C C . ASP B 2 66 ? 6.072 29.270 -39.772 1.00 27.00 60 ASP L C 1
ATOM 4350 O O . ASP B 2 66 ? 7.216 28.888 -39.522 1.00 27.76 60 ASP L O 1
ATOM 4359 N N . ARG B 2 67 ? 5.622 30.442 -39.329 1.00 28.30 61 ARG L N 1
ATOM 4360 C CA . ARG B 2 67 ? 6.477 31.226 -38.441 1.00 29.07 61 ARG L CA 1
ATOM 4361 C C . ARG B 2 67 ? 6.405 30.740 -36.991 1.00 26.54 61 ARG L C 1
ATOM 4362 O O . ARG B 2 67 ? 7.177 31.217 -36.153 1.00 26.28 61 ARG L O 1
ATOM 4383 N N . PHE B 2 68 ? 5.543 29.768 -36.703 1.00 24.80 62 PHE L N 1
ATOM 4384 C CA . PHE B 2 68 ? 5.530 29.053 -35.430 1.00 23.48 62 PHE L CA 1
ATOM 4385 C C . PHE B 2 68 ? 6.391 27.801 -35.564 1.00 24.02 62 PHE L C 1
ATOM 4386 O O . PHE B 2 68 ? 6.235 27.029 -36.523 1.00 24.45 62 PHE L O 1
ATOM 4403 N N . SER B 2 69 ? 7.273 27.582 -34.596 1.00 23.85 63 SER L N 1
ATOM 4404 C CA . SER B 2 69 ? 8.104 26.384 -34.577 1.00 25.81 63 SER L CA 1
ATOM 4405 C C . SER B 2 69 ? 8.159 25.875 -33.140 1.00 24.45 63 SER L C 1
ATOM 4406 O O . SER B 2 69 ? 8.446 26.646 -32.228 1.00 23.97 63 SER L O 1
ATOM 4414 N N . GLY B 2 70 ? 7.860 24.601 -32.922 1.00 23.56 64 GLY L N 1
ATOM 4415 C CA . GLY B 2 70 ? 8.053 23.979 -31.624 1.00 23.55 64 GLY L CA 1
ATOM 4416 C C . GLY B 2 70 ? 9.361 23.204 -31.571 1.00 24.37 64 GLY L C 1
ATOM 4417 O O . GLY B 2 70 ? 9.800 22.623 -32.574 1.00 25.75 64 GLY L O 1
ATOM 4421 N N . SER B 2 71 ? 10.003 23.222 -30.403 1.00 24.36 65 SER L N 1
ATOM 4422 C CA . SER B 2 71 ? 11.283 22.541 -30.245 1.00 24.84 65 SER L CA 1
ATOM 4423 C C . SER B 2 71 ? 11.391 21.993 -28.829 1.00 24.56 65 SER L C 1
ATOM 4424 O O . SER B 2 71 ? 10.533 22.239 -27.976 1.00 22.21 65 SER L O 1
ATOM 4432 N N . GLY B 2 72 ? 12.476 21.254 -28.595 1.00 25.14 66 GLY L N 1
ATOM 4433 C CA . GLY B 2 72 ? 12.812 20.727 -27.286 1.00 26.46 66 GLY L CA 1
ATOM 4434 C C . GLY B 2 72 ? 12.625 19.220 -27.224 1.00 26.92 66 GLY L C 1
ATOM 4435 O O . GLY B 2 72 ? 12.214 18.569 -28.189 1.00 27.86 66 GLY L O 1
ATOM 4439 N N . SER B 2 73 ? 12.977 18.665 -26.066 1.00 26.73 67 SER L N 1
ATOM 4440 C CA . SER B 2 73 ? 13.009 17.219 -25.893 1.00 26.49 67 SER L CA 1
ATOM 4441 C C . SER B 2 73 ? 12.969 16.897 -24.408 1.00 27.06 67 SER L C 1
AT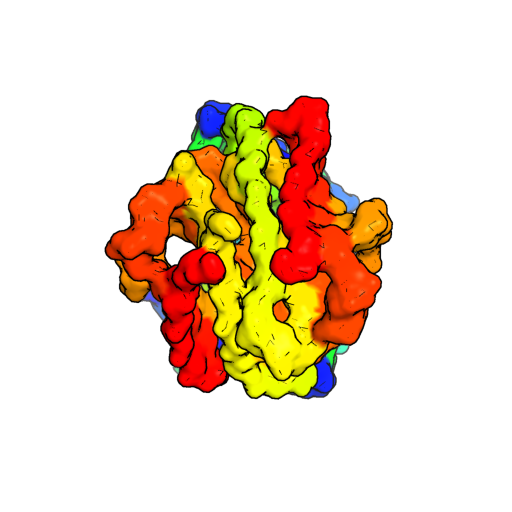OM 4442 O O . SER B 2 73 ? 13.628 17.564 -23.604 1.00 28.17 67 SER L O 1
ATOM 4450 N N . GLY B 2 74 ? 12.178 15.888 -24.050 1.00 26.55 68 GLY L N 1
ATOM 4451 C CA . GLY B 2 74 ? 12.292 15.308 -22.726 1.00 26.87 68 GLY L CA 1
ATOM 4452 C C . GLY B 2 74 ? 11.498 16.073 -21.690 1.00 27.37 68 GLY L C 1
ATOM 4453 O O . GLY B 2 74 ? 10.343 15.734 -21.406 1.00 26.07 68 GLY L O 1
ATOM 4457 N N . THR B 2 75 ? 12.107 17.121 -21.134 1.00 28.20 69 THR L N 1
ATOM 4458 C CA . THR B 2 75 ? 11.509 17.932 -20.075 1.00 29.47 69 THR L CA 1
ATOM 4459 C C . THR B 2 75 ? 11.482 19.429 -20.375 1.00 29.36 69 THR L C 1
ATOM 4460 O O . THR B 2 75 ? 10.873 20.179 -19.603 1.00 28.64 69 THR L O 1
ATOM 4471 N N . ASP B 2 76 ? 12.108 19.886 -21.455 1.00 29.15 70 ASP L N 1
ATOM 4472 C CA . ASP B 2 76 ? 12.281 21.308 -21.723 1.00 30.40 70 ASP L CA 1
ATOM 4473 C C . ASP B 2 76 ? 11.918 21.570 -23.171 1.00 28.12 70 ASP L C 1
ATOM 4474 O O . ASP B 2 76 ? 12.498 20.962 -24.075 1.00 28.69 70 ASP L O 1
ATOM 4483 N N . PHE B 2 77 ? 10.944 22.457 -23.379 1.00 25.74 71 PHE L N 1
ATOM 4484 C CA . PHE B 2 77 ? 10.331 22.676 -24.682 1.00 24.90 71 PHE L CA 1
ATOM 4485 C C . PHE B 2 77 ? 10.185 24.164 -24.922 1.00 24.28 71 PHE L C 1
ATOM 4486 O O . PHE B 2 77 ? 10.185 24.967 -23.980 1.00 24.67 71 PHE L O 1
ATOM 4503 N N . ALA B 2 78 ? 10.064 24.522 -26.195 1.00 24.30 72 ALA L N 1
ATOM 4504 C CA . ALA B 2 78 ? 9.902 25.923 -26.562 1.00 24.43 72 ALA L CA 1
ATOM 4505 C C . ALA B 2 78 ? 8.992 26.078 -27.773 1.00 22.83 72 ALA L C 1
ATOM 4506 O O . ALA B 2 78 ? 8.966 25.248 -28.684 1.00 24.23 72 ALA L O 1
ATOM 4513 N N . LEU B 2 79 ? 8.263 27.176 -27.779 1.00 21.83 73 LEU L N 1
ATOM 4514 C CA . LEU B 2 79 ? 7.517 27.634 -28.934 1.00 19.72 73 LEU L CA 1
ATOM 4515 C C . LEU B 2 79 ? 8.161 28.946 -29.348 1.00 21.38 73 LEU L C 1
ATOM 4516 O O . LEU B 2 79 ? 8.240 29.884 -28.541 1.00 20.75 73 LEU L O 1
ATOM 4532 N N . THR B 2 80 ? 8.630 29.002 -30.591 1.00 21.37 74 THR L N 1
ATOM 4533 C CA . THR B 2 80 ? 9.263 30.186 -31.159 1.00 22.19 74 THR L CA 1
ATOM 4534 C C . THR B 2 80 ? 8.381 30.736 -32.264 1.00 23.29 74 THR L C 1
ATOM 4535 O O . THR B 2 80 ? 7.968 29.990 -33.155 1.00 22.99 74 THR L O 1
ATOM 4546 N N . ILE B 2 81 ? 8.065 32.026 -32.170 1.00 22.76 75 ILE L N 1
ATOM 4547 C CA . ILE B 2 81 ? 7.283 32.749 -33.162 1.00 24.17 75 ILE L CA 1
ATOM 4548 C C . ILE B 2 81 ? 8.230 33.713 -33.846 1.00 25.89 75 ILE L C 1
ATOM 4549 O O . ILE B 2 81 ? 8.703 34.661 -33.215 1.00 27.00 75 ILE L O 1
ATOM 4565 N N . SER B 2 82 ? 8.537 33.442 -35.112 1.00 26.03 76 SER L N 1
ATOM 4566 C CA . SER B 2 82 ? 9.360 34.300 -35.958 1.00 27.67 76 SER L CA 1
ATOM 4567 C C . SER B 2 82 ? 8.503 35.378 -36.615 1.00 27.64 76 SER L C 1
ATOM 4568 O O . SER B 2 82 ? 7.314 35.178 -36.865 1.00 27.90 76 SER L O 1
ATOM 4576 N N . SER B 2 83 ? 9.104 36.536 -36.873 1.00 28.88 77 SER L N 1
ATOM 4577 C CA . SER B 2 83 ? 8.433 37.606 -37.604 1.00 31.07 77 SER L CA 1
ATOM 4578 C C . SER B 2 83 ? 7.041 37.865 -37.039 1.00 28.53 77 SER L C 1
ATOM 4579 O O . SER B 2 83 ? 6.028 37.781 -37.735 1.00 29.12 77 SER L O 1
ATOM 4587 N N . LEU B 2 84 ? 7.003 38.155 -35.749 1.00 27.16 78 LEU L N 1
ATOM 4588 C CA . LEU B 2 84 ? 5.731 38.256 -35.051 1.00 25.90 78 LEU L CA 1
ATOM 4589 C C . LEU B 2 84 ? 4.793 39.231 -35.763 1.00 25.81 78 LEU L C 1
ATOM 4590 O O . LEU B 2 84 ? 5.201 40.319 -36.193 1.00 27.33 78 LEU L O 1
ATOM 4606 N N . GLN B 2 85 ? 3.537 38.813 -35.905 1.00 24.98 79 GLN L N 1
ATOM 4607 C CA . GLN B 2 85 ? 2.467 39.557 -36.545 1.00 25.88 79 GLN L CA 1
ATOM 4608 C C . GLN B 2 85 ? 1.452 39.974 -35.503 1.00 24.24 79 GLN L C 1
ATOM 4609 O O . GLN B 2 85 ? 1.392 39.389 -34.413 1.00 22.12 79 GLN L O 1
ATOM 4623 N N . PRO B 2 86 ? 0.642 40.994 -35.780 1.00 25.39 80 PRO L N 1
ATOM 4624 C CA . PRO B 2 86 ? -0.324 41.421 -34.757 1.00 25.42 80 PRO L CA 1
ATOM 4625 C C . PRO B 2 86 ? -1.261 40.309 -34.316 1.00 25.35 80 PRO L C 1
ATOM 4626 O O . PRO B 2 86 ? -1.601 40.231 -33.129 1.00 24.54 80 PRO L O 1
ATOM 4637 N N . GLU B 2 87 ? -1.687 39.430 -35.228 1.00 25.61 81 GLU L N 1
ATOM 4638 C CA . GLU B 2 87 ? -2.589 38.357 -34.829 1.00 26.39 81 GLU L CA 1
ATOM 4639 C C . GLU B 2 87 ? -1.926 37.356 -33.876 1.00 23.37 81 GLU L C 1
ATOM 4640 O O . GLU B 2 87 ? -2.604 36.467 -33.360 1.00 22.59 81 GLU L O 1
ATOM 4652 N N . ASP B 2 88 ? -0.623 37.453 -33.661 1.00 22.86 82 ASP L N 1
ATOM 4653 C CA . ASP B 2 88 ? 0.071 36.518 -32.793 1.00 22.26 82 ASP L CA 1
ATOM 4654 C C . ASP B 2 88 ? 0.007 36.932 -31.328 1.00 21.34 82 ASP L C 1
ATOM 4655 O O . ASP B 2 88 ? 0.401 36.146 -30.462 1.00 21.65 82 ASP L O 1
ATOM 4664 N N . ALA B 2 89 ? -0.472 38.146 -31.031 1.00 21.54 83 ALA L N 1
ATOM 4665 C CA . ALA B 2 89 ? -0.720 38.534 -29.650 1.00 21.79 83 ALA L CA 1
ATOM 4666 C C . ALA B 2 89 ? -1.862 37.686 -29.099 1.00 20.56 83 ALA L C 1
ATOM 4667 O O . ALA B 2 89 ? -2.975 37.725 -29.622 1.00 20.88 83 ALA L O 1
ATOM 4674 N N . ALA B 2 90 ? -1.578 36.914 -28.058 1.00 19.97 84 ALA L N 1
ATOM 4675 C CA . ALA B 2 90 ? -2.462 35.846 -27.604 1.00 18.33 84 ALA L CA 1
ATOM 4676 C C . ALA B 2 90 ? -1.841 35.260 -26.347 1.00 18.13 84 ALA L C 1
ATOM 4677 O O . ALA B 2 90 ? -0.728 35.636 -25.955 1.00 19.26 84 ALA L O 1
ATOM 4684 N N . VAL B 2 91 ? -2.577 34.352 -25.690 1.00 18.24 85 VAL L N 1
ATOM 4685 C CA . VAL B 2 91 ? -2.031 33.538 -24.613 1.00 17.85 85 VAL L CA 1
ATOM 4686 C C . VAL B 2 91 ? -1.718 32.168 -25.196 1.00 18.69 85 VAL L C 1
ATOM 4687 O O . VAL B 2 91 ? -2.551 31.583 -25.907 1.00 18.46 85 VAL L O 1
ATOM 4700 N N . TYR B 2 92 ? -0.512 31.681 -24.929 1.00 17.85 86 TYR L N 1
ATOM 4701 C CA . TYR B 2 92 ? -0.071 30.387 -25.438 1.00 16.90 86 TYR L CA 1
ATOM 4702 C C . TYR B 2 92 ? 0.013 29.400 -24.295 1.00 16.71 86 TYR L C 1
ATOM 4703 O O . TYR B 2 92 ? 0.529 29.734 -23.224 1.00 17.63 86 TYR L O 1
ATOM 4721 N N . TYR B 2 93 ? -0.443 28.172 -24.548 1.00 16.37 87 TYR L N 1
ATOM 4722 C CA . TYR B 2 93 ? -0.455 27.102 -23.553 1.00 16.63 87 TYR L CA 1
ATOM 4723 C C . TYR B 2 93 ? 0.227 25.853 -24.083 1.00 17.88 87 TYR L C 1
ATOM 4724 O O . TYR B 2 93 ? -0.036 25.427 -25.211 1.00 18.63 87 TYR L O 1
ATOM 4742 N N . CYS B 2 94 ? 1.012 25.222 -23.234 1.00 17.15 88 CYS L N 1
ATOM 4743 C CA . CYS B 2 94 ? 1.480 23.883 -23.532 1.00 18.58 88 CYS L CA 1
ATOM 4744 C C . CYS B 2 94 ? 0.581 22.881 -22.827 1.00 17.23 88 CYS L C 1
ATOM 4745 O O . CYS B 2 94 ? -0.127 23.198 -21.870 1.00 17.51 88 CYS L O 1
ATOM 4752 N N . GLN B 2 95 ? 0.604 21.651 -23.333 1.00 18.33 89 GLN L N 1
ATOM 4753 C CA . GLN B 2 95 ? -0.259 20.588 -22.828 1.00 18.21 89 GLN L CA 1
ATOM 4754 C C . GLN B 2 95 ? 0.444 19.260 -23.026 1.00 18.89 89 GLN L C 1
ATOM 4755 O O . GLN B 2 95 ? 0.860 18.963 -24.139 1.00 19.44 89 GLN L O 1
ATOM 4769 N N . HIS B 2 96 ? 0.559 18.448 -21.982 1.00 19.41 90 HIS L N 1
ATOM 4770 C CA . HIS B 2 96 ? 1.101 17.114 -22.192 1.00 18.85 90 HIS L CA 1
ATOM 4771 C C . HIS B 2 96 ? -0.030 16.104 -22.397 1.00 18.78 90 HIS L C 1
ATOM 4772 O O . HIS B 2 96 ? -1.166 16.287 -21.942 1.00 18.59 90 HIS L O 1
ATOM 4786 N N . TYR B 2 97 ? 0.294 15.023 -23.105 1.00 19.16 91 TYR L N 1
ATOM 4787 C CA . TYR B 2 97 ? -0.582 13.880 -23.225 1.00 19.50 91 TYR L CA 1
ATOM 4788 C C . TYR B 2 97 ? 0.231 12.609 -23.038 1.00 19.04 91 TYR L C 1
ATOM 4789 O O . TYR B 2 97 ? 0.006 11.606 -23.702 1.00 20.29 91 TYR L O 1
ATOM 4807 N N . TYR B 2 98 ? 1.181 12.652 -22.116 1.00 19.80 92 TYR L N 1
ATOM 4808 C CA . TYR B 2 98 ? 2.022 11.503 -21.806 1.00 21.01 92 TYR L CA 1
ATOM 4809 C C . TYR B 2 98 ? 1.293 10.495 -20.939 1.00 22.08 92 TYR L C 1
ATOM 4810 O O . TYR B 2 98 ? 1.618 9.305 -20.973 1.00 22.18 92 TYR L O 1
ATOM 4828 N N . THR B 2 99 ? 0.307 10.957 -20.172 1.00 23.04 93 THR L N 1
ATOM 4829 C CA . THR B 2 99 ? -0.582 10.109 -19.391 1.00 25.44 93 THR L CA 1
ATOM 4830 C C . THR B 2 99 ? -2.032 10.397 -19.744 1.00 25.63 93 THR L C 1
ATOM 4831 O O . THR B 2 99 ? -2.343 11.323 -20.502 1.00 24.92 93 THR L O 1
ATOM 4842 N N . THR B 2 100 ? -2.921 9.566 -19.187 1.00 26.30 94 THR L N 1
ATOM 4843 C CA . THR B 2 100 ? -4.351 9.739 -19.388 1.00 27.09 94 THR L CA 1
ATOM 4844 C C . THR B 2 100 ? -4.923 10.905 -18.578 1.00 27.52 94 THR L C 1
ATOM 4845 O O . THR B 2 100 ? -6.106 11.218 -18.735 1.00 29.56 94 THR L O 1
ATOM 4856 N N . HIS B 2 101 ? -4.132 11.555 -17.726 1.00 27.07 95 HIS L N 1
ATOM 4857 C CA . HIS B 2 101 ? -4.586 12.723 -16.964 1.00 27.26 95 HIS L CA 1
ATOM 4858 C C . HIS B 2 101 ? -3.796 13.932 -17.456 1.00 24.79 95 HIS L C 1
ATOM 4859 O O . HIS B 2 101 ? -2.792 14.348 -16.892 1.00 24.66 95 HIS L O 1
ATOM 4873 N N . ARG B 2 102 ? -4.286 14.495 -18.539 1.00 22.28 96 ARG L N 1
ATOM 4874 C CA . ARG B 2 102 ? -3.641 15.602 -19.202 1.00 20.62 96 ARG L CA 1
ATOM 4875 C C . ARG B 2 102 ? -3.736 16.885 -18.386 1.00 21.33 96 ARG L C 1
ATOM 4876 O O . ARG B 2 102 ? -4.728 17.121 -17.687 1.00 22.57 96 ARG L O 1
ATOM 4897 N N . THR B 2 103 ? -2.678 17.695 -18.443 1.00 21.73 97 THR L N 1
ATOM 4898 C CA . THR B 2 103 ? -2.691 19.015 -17.842 1.00 21.90 97 THR L CA 1
ATOM 4899 C C . THR B 2 103 ? -2.037 20.008 -18.790 1.00 21.54 97 THR L C 1
ATOM 4900 O O . THR B 2 103 ? -1.315 19.638 -19.716 1.00 20.91 97 THR L O 1
ATOM 4911 N N . PHE B 2 104 ? -2.317 21.283 -18.533 1.00 19.80 98 PHE L N 1
ATOM 4912 C CA . PHE B 2 104 ? -1.777 22.408 -19.272 1.00 19.11 98 PHE L CA 1
ATOM 4913 C C . PHE B 2 104 ? -0.802 23.179 -18.400 1.00 19.06 98 PHE L C 1
ATOM 4914 O O . PHE B 2 104 ? -0.898 23.153 -17.155 1.00 20.44 98 PHE L O 1
ATOM 4931 N N . GLY B 2 105 ? 0.114 23.909 -19.056 1.00 18.87 99 GLY L N 1
ATOM 4932 C CA . GLY B 2 105 ? 0.854 24.959 -18.386 1.00 19.34 99 GLY L CA 1
ATOM 4933 C C . GLY B 2 105 ? -0.061 26.137 -18.088 1.00 20.38 99 GLY L C 1
ATOM 4934 O O . GLY B 2 105 ? -1.236 26.162 -18.483 1.00 20.10 99 GLY L O 1
ATOM 4938 N N . GLN B 2 106 ? 0.486 27.132 -17.371 1.00 21.43 100 GLN L N 1
ATOM 4939 C CA . GLN B 2 106 ? -0.358 28.206 -16.849 1.00 21.04 100 GLN L CA 1
ATOM 4940 C C . GLN B 2 106 ? -0.615 29.305 -17.869 1.00 20.68 100 GLN L C 1
ATOM 4941 O O . GLN B 2 106 ? -1.431 30.200 -17.601 1.00 18.98 100 GLN L O 1
ATOM 4955 N N . GLY B 2 107 ? 0.025 29.236 -19.020 1.00 19.23 101 GLY L N 1
ATOM 4956 C CA . GLY B 2 107 ? -0.160 30.177 -20.103 1.00 19.43 101 GLY L CA 1
ATOM 4957 C C . GLY B 2 107 ? 0.919 31.248 -20.081 1.00 20.26 101 GLY L C 1
ATOM 4958 O O . GLY B 2 107 ? 1.414 31.657 -19.021 1.00 21.43 101 GLY L O 1
ATOM 4962 N N . THR B 2 108 ? 1.290 31.715 -21.270 1.00 19.25 102 THR L N 1
ATOM 4963 C CA . THR B 2 108 ? 2.214 32.829 -21.437 1.00 19.68 102 THR L CA 1
ATOM 4964 C C . THR B 2 108 ? 1.511 33.839 -22.324 1.00 18.09 102 THR L C 1
ATOM 4965 O O . THR B 2 108 ? 1.071 33.503 -23.429 1.00 18.58 102 THR L O 1
ATOM 4976 N N . ARG B 2 109 ? 1.386 35.070 -21.845 1.00 19.42 103 ARG L N 1
ATOM 4977 C CA . ARG B 2 109 ? 0.687 36.105 -22.604 1.00 18.96 103 ARG L CA 1
ATOM 4978 C C . ARG B 2 109 ? 1.713 36.865 -23.430 1.00 20.75 103 ARG L C 1
ATOM 4979 O O . ARG B 2 109 ? 2.702 37.386 -22.883 1.00 20.76 103 ARG L O 1
ATOM 5000 N N . VAL B 2 110 ? 1.499 36.909 -24.748 1.00 19.81 104 VAL L N 1
ATOM 5001 C CA . VAL B 2 110 ? 2.358 37.637 -25.666 1.00 19.76 104 VAL L CA 1
ATOM 5002 C C . VAL B 2 110 ? 1.608 38.880 -26.083 1.00 19.61 104 VAL L C 1
ATOM 5003 O O . VAL B 2 110 ? 0.503 38.777 -26.621 1.00 18.34 104 VAL L O 1
ATOM 5016 N N . GLU B 2 111 ? 2.194 40.049 -25.821 1.00 19.80 105 GLU L N 1
ATOM 5017 C CA . GLU B 2 111 ? 1.651 41.327 -26.242 1.00 20.35 105 GLU L CA 1
ATOM 5018 C C . GLU B 2 111 ? 2.607 42.011 -27.218 1.00 20.38 105 GLU L C 1
ATOM 5019 O O . GLU B 2 111 ? 3.795 41.693 -27.293 1.00 20.48 105 GLU L O 1
ATOM 5031 N N . ILE B 2 112 ? 2.071 42.983 -27.950 1.00 20.09 106 ILE L N 1
ATOM 5032 C CA . ILE B 2 112 ? 2.865 43.785 -28.874 1.00 21.71 106 ILE L CA 1
ATOM 5033 C C . ILE B 2 112 ? 3.589 44.885 -28.111 1.00 22.64 106 ILE L C 1
ATOM 5034 O O . ILE B 2 112 ? 2.975 45.676 -27.388 1.00 22.98 106 ILE L O 1
ATOM 5050 N N . ARG B 2 113 ? 4.887 45.001 -28.340 1.00 22.60 107 ARG L N 1
ATOM 5051 C CA . ARG B 2 113 ? 5.628 46.094 -27.747 1.00 23.44 107 ARG L CA 1
ATOM 5052 C C . ARG B 2 113 ? 5.473 47.354 -28.597 1.00 24.20 107 ARG L C 1
ATOM 5053 O O . ARG B 2 113 ? 5.538 47.301 -29.826 1.00 25.73 107 ARG L O 1
ATOM 5074 N N . ARG B 2 114 ? 5.271 48.491 -27.942 1.00 24.34 108 ARG L N 1
ATOM 5075 C CA . ARG B 2 114 ? 5.278 49.792 -28.620 1.00 25.00 108 ARG L CA 1
ATOM 5076 C C . ARG B 2 114 ? 6.042 50.784 -27.751 1.00 25.46 108 ARG L C 1
ATOM 5077 O O . ARG B 2 114 ? 6.526 50.438 -26.671 1.00 25.07 108 ARG L O 1
ATOM 5098 N N . THR B 2 115 ? 6.155 52.028 -28.215 1.00 26.45 109 THR L N 1
ATOM 5099 C CA . THR B 2 115 ? 6.819 53.066 -27.432 1.00 27.35 109 THR L CA 1
ATOM 5100 C C . THR B 2 115 ? 6.024 53.390 -26.176 1.00 26.71 109 THR L C 1
ATOM 5101 O O . THR B 2 115 ? 4.811 53.174 -26.099 1.00 25.50 109 THR L O 1
ATOM 5112 N N . VAL B 2 116 ? 6.727 53.922 -25.176 1.00 27.40 110 VAL L N 1
ATOM 5113 C CA . VAL B 2 116 ? 6.047 54.318 -23.950 1.00 28.16 110 VAL L CA 1
ATOM 5114 C C . VAL B 2 116 ? 5.014 55.398 -24.252 1.00 27.33 110 VAL L C 1
ATOM 5115 O O . VAL B 2 116 ? 5.265 56.344 -25.008 1.00 28.90 110 VAL L O 1
ATOM 5128 N N . ALA B 2 117 ? 3.840 55.273 -23.638 1.00 26.72 111 ALA L N 1
ATOM 5129 C CA . ALA B 2 117 ? 2.780 56.267 -23.785 1.00 26.35 111 ALA L CA 1
ATOM 5130 C C . ALA B 2 117 ? 2.136 56.497 -22.428 1.00 26.82 111 ALA L C 1
ATOM 5131 O O . ALA B 2 117 ? 1.590 55.553 -21.844 1.00 25.07 111 ALA L O 1
ATOM 5138 N N . ALA B 2 118 ? 2.203 57.742 -21.931 1.00 28.13 112 ALA L N 1
ATOM 5139 C CA . ALA B 2 118 ? 1.589 58.094 -20.655 1.00 28.88 112 ALA L CA 1
ATOM 5140 C C . ALA B 2 118 ? 0.059 58.076 -20.766 1.00 27.77 112 ALA L C 1
ATOM 5141 O O . ALA B 2 118 ? -0.503 58.428 -21.810 1.00 28.14 112 ALA L O 1
ATOM 5148 N N . PRO B 2 119 ? -0.641 57.695 -19.698 1.00 27.08 113 PRO L N 1
ATOM 5149 C CA . PRO B 2 119 ? -2.105 57.778 -19.721 1.00 26.77 113 PRO L CA 1
ATOM 5150 C C . PRO B 2 119 ? -2.579 59.216 -19.685 1.00 27.46 113 PRO L C 1
ATOM 5151 O O . PRO B 2 119 ? -1.919 60.097 -19.131 1.00 27.68 113 PRO L O 1
ATOM 5162 N N . SER B 2 120 ? -3.728 59.447 -20.299 1.00 27.73 114 SER L N 1
ATOM 5163 C CA . SER B 2 120 ? -4.559 60.596 -19.981 1.00 29.96 114 SER L CA 1
ATOM 5164 C C . SER B 2 120 ? -5.493 60.187 -18.855 1.00 28.03 114 SER L C 1
ATOM 5165 O O . SER B 2 120 ? -6.087 59.106 -18.897 1.00 27.79 114 SER L O 1
ATOM 5173 N N . VAL B 2 121 ? -5.624 61.046 -17.853 1.00 27.43 115 VAL L N 1
ATOM 5174 C CA . VAL B 2 121 ? -6.324 60.688 -16.630 1.00 26.33 115 VAL L CA 1
ATOM 5175 C C . VAL B 2 121 ? -7.554 61.562 -16.486 1.00 25.37 115 VAL L C 1
ATOM 5176 O O . VAL B 2 121 ? -7.479 62.786 -16.648 1.00 26.12 115 VAL L O 1
ATOM 5189 N N . PHE B 2 122 ? -8.678 60.935 -16.140 1.00 25.11 116 PHE L N 1
ATOM 5190 C CA . PHE B 2 122 ? -9.931 61.640 -15.902 1.00 26.23 116 PHE L CA 1
ATOM 5191 C C . PHE B 2 122 ? -10.598 61.133 -14.634 1.00 27.40 116 PHE L C 1
ATOM 5192 O O . PHE B 2 122 ? -10.581 59.934 -14.355 1.00 28.02 116 PHE L O 1
ATOM 5209 N N . ILE B 2 123 ? -11.260 62.017 -13.904 1.00 27.81 117 ILE L N 1
ATOM 5210 C CA . ILE B 2 123 ? -11.992 61.603 -12.709 1.00 27.87 117 ILE L CA 1
ATOM 5211 C C . ILE B 2 123 ? -13.443 62.047 -12.848 1.00 28.19 117 ILE L C 1
ATOM 5212 O O . ILE B 2 123 ? -13.722 63.134 -13.367 1.00 29.50 117 ILE L O 1
ATOM 5228 N N . PHE B 2 124 ? -14.362 61.200 -12.386 1.00 27.64 118 PHE L N 1
ATOM 5229 C CA . PHE B 2 124 ? -15.805 61.422 -12.536 1.00 27.81 118 PHE L CA 1
ATOM 5230 C C . PHE B 2 124 ? -16.459 61.358 -11.162 1.00 28.66 118 PHE L C 1
ATOM 5231 O O . PHE B 2 124 ? -16.377 60.300 -10.486 1.00 28.22 118 PHE L O 1
ATOM 5248 N N . PRO B 2 125 ? -17.079 62.437 -10.686 1.00 30.52 119 PRO L N 1
ATOM 5249 C CA . PRO B 2 125 ? -17.851 62.379 -9.439 1.00 31.98 119 PRO L CA 1
ATOM 5250 C C . PRO B 2 125 ? -19.049 61.465 -9.580 1.00 31.84 119 PRO L C 1
ATOM 5251 O O . PRO B 2 125 ? -19.440 61.099 -10.701 1.00 30.05 119 PRO L O 1
ATOM 5262 N N . PRO B 2 126 ? -19.650 61.059 -8.473 1.00 33.09 120 PRO L N 1
ATOM 5263 C CA . PRO B 2 126 ? -20.905 60.311 -8.569 1.00 33.15 120 PRO L CA 1
ATOM 5264 C C . PRO B 2 126 ? -21.973 61.194 -9.196 1.00 32.45 120 PRO L C 1
ATOM 5265 O O . PRO B 2 126 ? -21.975 62.414 -9.026 1.00 32.35 120 PRO L O 1
ATOM 5276 N N . SER B 2 127 ? -22.897 60.561 -9.912 1.00 31.97 121 SER L N 1
ATOM 5277 C CA . SER B 2 127 ? -24.034 61.284 -10.457 1.00 33.97 121 SER L CA 1
ATOM 5278 C C . SER B 2 127 ? -25.064 61.553 -9.370 1.00 37.12 121 SER L C 1
ATOM 5279 O O . SER B 2 127 ? -25.168 60.824 -8.377 1.00 36.11 121 SER L O 1
ATOM 5287 N N . ASP B 2 128 ? -25.826 62.631 -9.557 1.00 41.46 122 ASP L N 1
ATOM 5288 C CA . ASP B 2 128 ? -26.932 62.903 -8.653 1.00 47.75 122 ASP L CA 1
ATOM 5289 C C . ASP B 2 128 ? -27.918 61.737 -8.608 1.00 46.90 122 ASP L C 1
ATOM 5290 O O . ASP B 2 128 ? -28.459 61.413 -7.541 1.00 46.40 122 ASP L O 1
ATOM 5299 N N . GLU B 2 129 ? -28.161 61.091 -9.754 1.00 46.80 123 GLU L N 1
ATOM 5300 C CA . GLU B 2 129 ? -29.059 59.937 -9.780 1.00 48.35 123 GLU L CA 1
ATOM 5301 C C . GLU B 2 129 ? -28.592 58.859 -8.813 1.00 44.57 123 GLU L C 1
ATOM 5302 O O . GLU B 2 129 ? -29.373 58.358 -7.996 1.00 45.59 123 GLU L O 1
ATOM 5314 N N . GLN B 2 130 ? -27.317 58.487 -8.888 1.00 40.31 124 GLN L N 1
ATOM 5315 C CA . GLN B 2 130 ? -26.826 57.438 -8.003 1.00 37.51 124 GLN L CA 1
ATOM 5316 C C . GLN B 2 130 ? -26.931 57.854 -6.548 1.00 39.57 124 GLN L C 1
ATOM 5317 O O . GLN B 2 130 ? -27.323 57.047 -5.694 1.00 40.37 124 GLN L O 1
ATOM 5331 N N . LEU B 2 131 ? -26.548 59.101 -6.246 1.00 40.74 125 LEU L N 1
ATOM 5332 C CA . LEU B 2 131 ? -26.531 59.561 -4.861 1.00 44.95 125 LEU L CA 1
ATOM 5333 C C . LEU B 2 131 ? -27.916 59.478 -4.244 1.00 49.50 125 LEU L C 1
ATOM 5334 O O . LEU B 2 131 ? -28.055 59.104 -3.076 1.00 50.13 125 LEU L O 1
ATOM 5350 N N . LYS B 2 132 ? -28.957 59.797 -5.021 1.00 53.95 126 LYS L N 1
ATOM 5351 C CA . LYS B 2 132 ? -30.326 59.653 -4.534 1.00 60.15 126 LYS L CA 1
ATOM 5352 C C . LYS B 2 132 ? -30.624 58.229 -4.076 1.00 60.09 126 LYS L C 1
ATOM 5353 O O . LYS B 2 132 ? -31.557 58.023 -3.295 1.00 62.13 126 LYS L O 1
ATOM 5372 N N . SER B 2 133 ? -29.837 57.253 -4.515 1.00 58.28 127 SER L N 1
ATOM 5373 C CA . SER B 2 133 ? -30.070 55.859 -4.181 1.00 58.60 127 SER L CA 1
ATOM 5374 C C . SER B 2 133 ? -29.324 55.384 -2.938 1.00 57.81 127 SER L C 1
ATOM 5375 O O . SER B 2 133 ? -29.553 54.249 -2.508 1.00 59.18 127 SER L O 1
ATOM 5383 N N . GLY B 2 134 ? -28.417 56.183 -2.375 1.00 56.13 128 GLY L N 1
ATOM 5384 C CA . GLY B 2 134 ? -27.710 55.805 -1.163 1.00 55.26 128 GLY L CA 1
ATOM 5385 C C . GLY B 2 134 ? -26.254 55.408 -1.327 1.00 53.31 128 GLY L C 1
ATOM 5386 O O . GLY B 2 134 ? -25.591 55.155 -0.311 1.00 52.66 128 GLY L O 1
ATOM 5390 N N . THR B 2 135 ? -25.728 55.345 -2.552 1.00 47.61 129 THR L N 1
ATOM 5391 C CA . THR B 2 135 ? -24.342 54.965 -2.795 1.00 46.17 129 THR L CA 1
ATOM 5392 C C . THR B 2 135 ? -23.656 56.009 -3.667 1.00 42.39 129 THR L C 1
ATOM 5393 O O . THR B 2 135 ? -24.297 56.685 -4.478 1.00 42.35 129 THR L O 1
ATOM 5404 N N . ALA B 2 136 ? -22.337 56.123 -3.501 1.00 39.08 130 ALA L N 1
ATOM 5405 C CA . ALA B 2 136 ? -21.503 56.993 -4.321 1.00 35.68 130 ALA L CA 1
ATOM 5406 C C . ALA B 2 136 ? -20.385 56.161 -4.939 1.00 33.79 130 ALA L C 1
ATOM 5407 O O . ALA B 2 136 ? -19.596 55.548 -4.214 1.00 34.52 130 ALA L O 1
ATOM 5414 N N . SER B 2 137 ? -20.332 56.116 -6.269 1.00 31.46 131 SER L N 1
ATOM 5415 C CA . SER B 2 137 ? -19.192 55.558 -6.984 1.00 29.27 131 SER L CA 1
ATOM 5416 C C . SER B 2 137 ? -18.419 56.692 -7.649 1.00 28.88 131 SER L C 1
ATOM 5417 O O . SER B 2 137 ? -19.001 57.485 -8.401 1.00 29.53 131 SER L O 1
ATOM 5425 N N . VAL B 2 138 ? -17.118 56.761 -7.377 1.00 28.10 132 VAL L N 1
ATOM 5426 C CA . VAL B 2 138 ? -16.200 57.692 -8.030 1.00 26.96 132 VAL L CA 1
ATOM 5427 C C . VAL B 2 138 ? -15.342 56.909 -9.018 1.00 25.30 132 VAL L C 1
ATOM 5428 O O . VAL B 2 138 ? -14.808 55.844 -8.675 1.00 24.68 132 VAL L O 1
ATOM 5441 N N . VAL B 2 139 ? -15.233 57.395 -10.258 1.00 24.80 133 VAL L N 1
ATOM 5442 C CA . VAL B 2 139 ? -14.565 56.626 -11.312 1.00 24.43 133 VAL L CA 1
ATOM 5443 C C . VAL B 2 139 ? -13.344 57.405 -11.769 1.00 24.85 133 VAL L C 1
ATOM 5444 O O . VAL B 2 139 ? -13.419 58.624 -11.957 1.00 24.79 133 VAL L O 1
ATOM 5457 N N . CYS B 2 140 ? -12.212 56.702 -11.896 1.00 26.11 134 CYS L N 1
ATOM 5458 C CA . CYS B 2 140 ? -10.987 57.242 -12.465 1.00 27.81 134 CYS L CA 1
ATOM 5459 C C . CYS B 2 140 ? -10.651 56.462 -13.727 1.00 26.85 134 CYS L C 1
ATOM 5460 O O . CYS B 2 140 ? -10.624 55.225 -13.703 1.00 26.60 134 CYS L O 1
ATOM 5467 N N . LEU B 2 141 ? -10.443 57.182 -14.833 1.00 24.52 135 LEU L N 1
ATOM 5468 C CA . LEU B 2 141 ? -10.067 56.613 -16.119 1.00 22.31 135 LEU L CA 1
ATOM 5469 C C . LEU B 2 141 ? -8.622 56.951 -16.448 1.00 22.12 135 LEU L C 1
ATOM 5470 O O . LEU B 2 141 ? -8.220 58.127 -16.410 1.00 22.32 135 LEU L O 1
ATOM 5486 N N . LEU B 2 142 ? -7.838 55.915 -16.742 1.00 21.54 136 LEU L N 1
ATOM 5487 C CA . LEU B 2 142 ? -6.511 56.033 -17.351 1.00 23.41 136 LEU L CA 1
ATOM 5488 C C . LEU B 2 142 ? -6.630 55.589 -18.803 1.00 24.23 136 LEU L C 1
ATOM 5489 O O . LEU B 2 142 ? -6.866 54.405 -19.083 1.00 23.73 136 LEU L O 1
ATOM 5505 N N . ASN B 2 143 ? -6.454 56.515 -19.731 1.00 24.10 137 ASN L N 1
ATOM 5506 C CA . ASN B 2 143 ? -6.716 56.250 -21.134 1.00 25.16 137 ASN L CA 1
ATOM 5507 C C . ASN B 2 143 ? -5.447 56.120 -21.975 1.00 23.87 137 ASN L C 1
ATOM 5508 O O . ASN B 2 143 ? -4.605 57.028 -21.986 1.00 24.45 137 ASN L O 1
ATOM 5519 N N . ASN B 2 144 ? -5.350 55.000 -22.711 1.00 23.56 138 ASN L N 1
ATOM 5520 C CA . ASN B 2 144 ? -4.425 54.778 -23.843 1.00 24.77 138 ASN L CA 1
ATOM 5521 C C . ASN B 2 144 ? -2.954 54.916 -23.445 1.00 23.46 138 ASN L C 1
ATOM 5522 O O . ASN B 2 144 ? -2.220 55.758 -23.976 1.00 24.47 138 ASN L O 1
ATOM 5533 N N . PHE B 2 145 ? -2.524 54.032 -22.551 1.00 22.72 139 PHE L N 1
ATOM 5534 C CA . PHE B 2 145 ? -1.159 54.030 -22.044 1.00 21.39 139 PHE L CA 1
ATOM 5535 C C . PHE B 2 145 ? -0.413 52.727 -22.369 1.00 20.88 139 PHE L C 1
ATOM 5536 O O . PHE B 2 145 ? -1.003 51.665 -22.642 1.00 19.83 139 PHE L O 1
ATOM 5553 N N . TYR B 2 146 ? 0.919 52.820 -22.301 1.00 21.17 140 TYR L N 1
ATOM 5554 C CA . TYR B 2 146 ? 1.810 51.677 -22.554 1.00 20.90 140 TYR L CA 1
ATOM 5555 C C . TYR B 2 146 ? 3.148 51.965 -21.887 1.00 22.23 140 TYR L C 1
ATOM 5556 O O . TYR B 2 146 ? 3.684 53.044 -22.052 1.00 22.72 140 TYR L O 1
ATOM 5574 N N . PRO B 2 147 ? 3.711 50.998 -21.132 1.00 23.33 141 PRO L N 1
ATOM 5575 C CA . PRO B 2 147 ? 3.304 49.608 -20.874 1.00 22.76 141 PRO L CA 1
ATOM 5576 C C . PRO B 2 147 ? 2.059 49.456 -19.962 1.00 23.43 141 PRO L C 1
ATOM 5577 O O . PRO B 2 147 ? 1.477 50.434 -19.443 1.00 23.27 141 PRO L O 1
ATOM 5588 N N . ARG B 2 148 ? 1.626 48.205 -19.805 1.00 23.55 142 ARG L N 1
ATOM 5589 C CA . ARG B 2 148 ? 0.375 47.907 -19.110 1.00 24.00 142 ARG L CA 1
ATOM 5590 C C . ARG B 2 148 ? 0.440 48.212 -17.617 1.00 25.66 142 ARG L C 1
ATOM 5591 O O . ARG B 2 148 ? -0.600 48.430 -16.990 1.00 25.81 142 ARG L O 1
ATOM 5612 N N . GLU B 2 149 ? 1.627 48.244 -17.033 1.00 27.28 143 GLU L N 1
ATOM 5613 C CA . GLU B 2 149 ? 1.763 48.374 -15.589 1.00 29.02 143 GLU L CA 1
ATOM 5614 C C . GLU B 2 149 ? 1.468 49.814 -15.167 1.00 28.02 143 GLU L C 1
ATOM 5615 O O . GLU B 2 149 ? 2.129 50.745 -15.624 1.00 27.64 143 GLU L O 1
ATOM 5627 N N . ALA B 2 150 ? 0.467 50.004 -14.305 1.00 26.61 144 ALA L N 1
ATOM 5628 C CA . ALA B 2 150 ? 0.104 51.335 -13.838 1.00 27.14 144 ALA L CA 1
ATOM 5629 C C . ALA B 2 150 ? -0.383 51.205 -12.404 1.00 29.88 144 ALA L C 1
ATOM 5630 O O . ALA B 2 150 ? -0.872 50.145 -12.010 1.00 31.77 144 ALA L O 1
ATOM 5637 N N . LYS B 2 151 ? -0.204 52.257 -11.607 1.00 30.17 145 LYS L N 1
ATOM 5638 C CA . LYS B 2 151 ? -0.682 52.267 -10.227 1.00 31.90 145 LYS L CA 1
ATOM 5639 C C . LYS B 2 151 ? -1.654 53.422 -10.033 1.00 30.54 145 LYS L C 1
ATOM 5640 O O . LYS B 2 151 ? -1.317 54.579 -10.316 1.00 30.92 145 LYS L O 1
ATOM 5659 N N . VAL B 2 152 ? -2.857 53.110 -9.558 1.00 30.21 146 VAL L N 1
ATOM 5660 C CA . VAL B 2 152 ? -3.865 54.118 -9.227 1.00 31.13 146 VAL L CA 1
ATOM 5661 C C . VAL B 2 152 ? -4.067 54.076 -7.722 1.00 30.95 146 VAL L C 1
ATOM 5662 O O . VAL B 2 152 ? -4.300 53.006 -7.156 1.00 30.86 146 VAL L O 1
ATOM 5675 N N . GLN B 2 153 ? -3.944 55.223 -7.067 1.00 31.67 147 GLN L N 1
ATOM 5676 C CA . GLN B 2 153 ? -4.202 55.334 -5.637 1.00 34.43 147 GLN L CA 1
ATOM 5677 C C . GLN B 2 153 ? -5.334 56.322 -5.434 1.00 32.93 147 GLN L C 1
ATOM 5678 O O . GLN B 2 153 ? -5.317 57.414 -6.016 1.00 34.31 147 GLN L O 1
ATOM 5692 N N . TRP B 2 154 ? -6.293 55.960 -4.583 1.00 31.05 148 TRP L N 1
ATOM 5693 C CA . TRP B 2 154 ? -7.380 56.858 -4.236 1.00 27.94 148 TRP L CA 1
ATOM 5694 C C . TRP B 2 154 ? -7.047 57.592 -2.950 1.00 29.41 148 TRP L C 1
ATOM 5695 O O . TRP B 2 154 ? -6.503 57.014 -2.003 1.00 29.13 148 TRP L O 1
ATOM 5716 N N . LYS B 2 155 ? -7.363 58.878 -2.928 1.00 29.30 149 LYS L N 1
ATOM 5717 C CA . LYS B 2 155 ? -7.082 59.710 -1.773 1.00 31.24 149 LYS L CA 1
ATOM 5718 C C . LYS B 2 155 ? -8.335 60.496 -1.429 1.00 30.78 149 LYS L C 1
ATOM 5719 O O . LYS B 2 155 ? -8.943 61.113 -2.303 1.00 30.74 149 LYS L O 1
ATOM 5738 N N . VAL B 2 156 ? -8.739 60.460 -0.166 1.00 31.80 150 VAL L N 1
ATOM 5739 C CA . VAL B 2 156 ? -9.943 61.146 0.267 1.00 30.63 150 VAL L CA 1
ATOM 5740 C C . VAL B 2 156 ? -9.513 62.112 1.354 1.00 34.66 150 VAL L C 1
ATOM 5741 O O . VAL B 2 156 ? -9.000 61.680 2.397 1.00 34.40 150 VAL L O 1
ATOM 5754 N N . ASP B 2 157 ? -9.664 63.413 1.092 1.00 30.66 151 ASP L N 1
ATOM 5755 C CA . ASP B 2 157 ? -9.095 64.428 1.986 1.00 33.74 151 ASP L CA 1
ATOM 5756 C C . ASP B 2 157 ? -7.630 64.116 2.268 1.00 33.74 151 ASP L C 1
ATOM 5757 O O . ASP B 2 157 ? -7.122 64.280 3.383 1.00 35.04 151 ASP L O 1
ATOM 5766 N N . ASN B 2 158 ? -6.954 63.645 1.230 1.00 33.16 152 ASN L N 1
ATOM 5767 C CA . ASN B 2 158 ? -5.536 63.370 1.164 1.00 33.15 152 ASN L CA 1
ATOM 5768 C C . ASN B 2 158 ? -5.180 62.047 1.823 1.00 30.80 152 ASN L C 1
ATOM 5769 O O . ASN B 2 158 ? -3.990 61.663 1.805 1.00 30.64 152 ASN L O 1
ATOM 5780 N N . ALA B 2 159 ? -6.152 61.320 2.364 1.00 30.47 153 ALA L N 1
ATOM 5781 C CA . ALA B 2 159 ? -5.887 60.078 3.074 1.00 29.73 153 ALA L CA 1
ATOM 5782 C C . ALA B 2 159 ? -5.932 58.932 2.080 1.00 29.33 153 ALA L C 1
ATOM 5783 O O . ALA B 2 159 ? -6.940 58.748 1.380 1.00 28.39 153 ALA L O 1
ATOM 5790 N N . LEU B 2 160 ? -4.845 58.171 2.017 1.00 29.04 154 LEU L N 1
ATOM 5791 C CA . LEU B 2 160 ? -4.766 57.038 1.103 1.00 29.86 154 LEU L CA 1
ATOM 5792 C C . LEU B 2 160 ? -5.779 55.968 1.481 1.00 30.91 154 LEU L C 1
ATOM 5793 O O . LEU B 2 160 ? -5.821 55.521 2.640 1.00 32.20 154 LEU L O 1
ATOM 5809 N N . GLN B 2 161 ? -6.551 55.535 0.488 1.00 31.37 155 GLN L N 1
ATOM 5810 C CA . GLN B 2 161 ? -7.592 54.527 0.646 1.00 33.60 155 GLN L CA 1
ATOM 5811 C C . GLN B 2 161 ? -7.087 53.123 0.330 1.00 34.99 155 GLN L C 1
ATOM 5812 O O . GLN B 2 161 ? -6.214 52.927 -0.518 1.00 35.38 155 GLN L O 1
ATOM 5826 N N . SER B 2 162 ? -7.687 52.142 0.993 1.00 36.37 156 SER L N 1
ATOM 5827 C CA . SER B 2 162 ? -7.410 50.748 0.703 1.00 38.07 156 SER L CA 1
ATOM 5828 C C . SER B 2 162 ? -8.678 49.934 0.894 1.00 37.73 156 SER L C 1
ATOM 5829 O O . SER B 2 162 ? -9.433 50.160 1.845 1.00 38.18 156 SER L O 1
ATOM 5837 N N . GLY B 2 163 ? -8.906 48.988 -0.008 1.00 37.38 157 GLY L N 1
ATOM 5838 C CA . GLY B 2 163 ? -9.955 48.019 0.187 1.00 37.98 157 GLY L CA 1
ATOM 5839 C C . GLY B 2 163 ? -11.331 48.425 -0.293 1.00 37.01 157 GLY L C 1
ATOM 5840 O O . GLY B 2 163 ? -12.255 47.609 -0.209 1.00 38.94 157 GLY L O 1
ATOM 5844 N N . ASN B 2 164 ? -11.507 49.639 -0.802 1.00 33.34 158 ASN L N 1
ATOM 5845 C CA . ASN B 2 164 ? -12.823 50.115 -1.209 1.00 30.41 158 ASN L CA 1
ATOM 5846 C C . ASN B 2 164 ? -12.840 50.535 -2.671 1.00 27.18 158 ASN L C 1
ATOM 5847 O O . ASN B 2 164 ? -13.676 51.349 -3.077 1.00 27.01 158 ASN L O 1
ATOM 5858 N N . SER B 2 165 ? -11.944 49.969 -3.477 1.00 25.58 159 SER L N 1
ATOM 5859 C CA . SER B 2 165 ? -11.946 50.229 -4.908 1.00 25.55 159 SER L CA 1
ATOM 5860 C C . SER B 2 165 ? -11.715 48.930 -5.654 1.00 24.91 159 SER L C 1
ATOM 5861 O O . SER B 2 165 ? -11.194 47.948 -5.115 1.00 26.42 159 SER L O 1
ATOM 5869 N N . GLN B 2 166 ? -12.109 48.941 -6.915 1.00 24.38 160 GLN L N 1
ATOM 5870 C CA . GLN B 2 166 ? -11.888 47.826 -7.809 1.00 24.52 160 GLN L CA 1
ATOM 5871 C C . GLN B 2 166 ? -11.495 48.408 -9.154 1.00 24.07 160 GLN L C 1
ATOM 5872 O O . GLN B 2 166 ? -11.963 49.490 -9.531 1.00 24.67 160 GLN L O 1
ATOM 5886 N N . GLU B 2 167 ? -10.690 47.663 -9.906 1.00 23.89 161 GLU L N 1
ATOM 5887 C CA . GLU B 2 167 ? -10.270 48.163 -11.209 1.00 23.48 161 GLU L CA 1
ATOM 5888 C C . GLU B 2 167 ? -10.303 47.051 -12.240 1.00 21.57 161 GLU L C 1
ATOM 5889 O O . GLU B 2 167 ? -10.337 45.862 -11.913 1.00 22.35 161 GLU L O 1
ATOM 5901 N N . SER B 2 168 ? -10.267 47.452 -13.507 1.00 20.99 162 SER L N 1
ATOM 5902 C CA . SER B 2 168 ? -10.074 46.501 -14.590 1.00 20.86 162 SER L CA 1
ATOM 5903 C C . SER B 2 168 ? -9.428 47.209 -15.771 1.00 20.63 162 SER L C 1
ATOM 5904 O O . SER B 2 168 ? -9.398 48.441 -15.875 1.00 20.42 162 SER L O 1
ATOM 5912 N N . VAL B 2 169 ? -8.928 46.393 -16.683 1.00 20.29 163 VAL L N 1
ATOM 5913 C CA . VAL B 2 169 ? -8.033 46.835 -17.741 1.00 20.49 163 VAL L CA 1
ATOM 5914 C C . VAL B 2 169 ? -8.512 46.227 -19.043 1.00 21.03 163 VAL L C 1
ATOM 5915 O O . VAL B 2 169 ? -8.951 45.071 -19.074 1.00 22.11 163 VAL L O 1
ATOM 5928 N N . THR B 2 170 ? -8.520 47.032 -20.092 1.00 20.15 164 THR L N 1
ATOM 5929 C CA . THR B 2 170 ? -8.911 46.530 -21.397 1.00 20.04 164 THR L CA 1
ATOM 5930 C C . THR B 2 170 ? -7.845 45.602 -21.982 1.00 19.05 164 THR L C 1
ATOM 5931 O O . THR B 2 170 ? -6.697 45.557 -21.553 1.00 19.34 164 THR L O 1
ATOM 5942 N N . GLU B 2 171 ? -8.263 44.831 -22.970 1.00 20.32 165 GLU L N 1
ATOM 5943 C CA . GLU B 2 171 ? -7.318 44.161 -23.849 1.00 22.55 165 GLU L CA 1
ATOM 5944 C C . GLU B 2 171 ? -6.504 45.202 -24.604 1.00 22.35 165 GLU L C 1
ATOM 5945 O O . GLU B 2 171 ? -6.933 46.342 -24.804 1.00 22.89 165 GLU L O 1
ATOM 5957 N N . GLN B 2 172 ? -5.315 44.790 -25.039 1.00 20.88 166 GLN L N 1
ATOM 5958 C CA . GLN B 2 172 ? -4.459 45.671 -25.822 1.00 19.78 166 GLN L CA 1
ATOM 5959 C C . GLN B 2 172 ? -5.189 46.122 -27.086 1.00 20.49 166 GLN L C 1
ATOM 5960 O O . GLN B 2 172 ? -5.799 45.312 -27.786 1.00 21.10 166 GLN L O 1
ATOM 5974 N N . ASP B 2 173 ? -5.132 47.420 -27.377 1.00 21.21 167 ASP L N 1
ATOM 5975 C CA . ASP B 2 173 ? -5.891 47.992 -28.482 1.00 25.19 167 ASP L CA 1
ATOM 5976 C C . ASP B 2 173 ? -5.302 47.553 -29.818 1.00 26.57 167 ASP L C 1
ATOM 5977 O O . ASP B 2 173 ? -4.085 47.568 -30.017 1.00 26.01 167 ASP L O 1
ATOM 5986 N N . SER B 2 174 ? -6.172 47.151 -30.751 1.00 29.39 168 SER L N 1
ATOM 5987 C CA . SER B 2 174 ? -5.657 46.651 -32.024 1.00 33.87 168 SER L CA 1
ATOM 5988 C C . SER B 2 174 ? -5.075 47.768 -32.874 1.00 36.63 168 SER L C 1
ATOM 5989 O O . SER B 2 174 ? -4.220 47.500 -33.718 1.00 39.19 168 SER L O 1
ATOM 5997 N N . LYS B 2 175 ? -5.480 49.012 -32.639 1.00 36.68 169 LYS L N 1
ATOM 5998 C CA . LYS B 2 175 ? -5.048 50.127 -33.473 1.00 36.29 169 LYS L CA 1
ATOM 5999 C C . LYS B 2 175 ? -3.709 50.697 -33.019 1.00 34.86 169 LYS L C 1
ATOM 6000 O O . LYS B 2 175 ? -2.807 50.901 -33.837 1.00 36.35 169 LYS L O 1
ATOM 6004 N N . ASP B 2 176 ? -3.568 50.989 -31.725 1.00 30.85 170 ASP L N 1
ATOM 6005 C CA . ASP B 2 176 ? -2.384 51.687 -31.243 1.00 28.99 170 ASP L CA 1
ATOM 6006 C C . ASP B 2 176 ? -1.639 50.917 -30.157 1.00 25.28 170 ASP L C 1
ATOM 6007 O O . ASP B 2 176 ? -0.672 51.439 -29.612 1.00 25.25 170 ASP L O 1
ATOM 6016 N N . SER B 2 177 ? -2.057 49.695 -29.833 1.00 23.27 171 SER L N 1
ATOM 6017 C CA . SER B 2 177 ? -1.310 48.809 -28.942 1.00 23.64 171 SER L CA 1
ATOM 6018 C C . SER B 2 177 ? -1.244 49.340 -27.516 1.00 22.00 171 SER L C 1
ATOM 6019 O O . SER B 2 177 ? -0.397 48.906 -26.732 1.00 21.89 171 SER L O 1
ATOM 6027 N N . THR B 2 178 ? -2.154 50.234 -27.138 1.00 22.42 172 THR L N 1
ATOM 6028 C CA . THR B 2 178 ? -2.237 50.710 -25.767 1.00 21.41 172 THR L CA 1
ATOM 6029 C C . THR B 2 178 ? -3.266 49.932 -24.947 1.00 21.80 172 THR L C 1
ATOM 6030 O O . THR B 2 178 ? -4.030 49.082 -25.450 1.00 20.66 172 THR L O 1
ATOM 6041 N N . TYR B 2 179 ? -3.255 50.244 -23.650 1.00 19.32 173 TYR L N 1
ATOM 6042 C CA . TYR B 2 179 ? -4.188 49.762 -22.646 1.00 19.94 173 TYR L CA 1
ATOM 6043 C C . TYR B 2 179 ? -4.935 50.940 -22.043 1.00 19.86 173 TYR L C 1
ATOM 6044 O O . TYR B 2 179 ? -4.464 52.077 -22.084 1.00 21.14 173 TYR L O 1
ATOM 6062 N N . SER B 2 180 ? -6.107 50.657 -21.473 1.00 20.14 174 SER L N 1
ATOM 6063 C CA . SER B 2 180 ? -6.819 51.632 -20.667 1.00 19.61 174 SER L CA 1
ATOM 6064 C C . SER B 2 180 ? -7.294 50.932 -19.412 1.00 21.59 174 SER L C 1
ATOM 6065 O O . SER B 2 180 ? -7.409 49.703 -19.363 1.00 20.46 174 SER L O 1
ATOM 6073 N N . LEU B 2 181 ? -7.538 51.733 -18.371 1.00 19.91 175 LEU L N 1
ATOM 6074 C CA . LEU B 2 181 ? -7.810 51.204 -17.048 1.00 20.19 175 LEU L CA 1
ATOM 6075 C C . LEU B 2 181 ? -8.894 52.065 -16.413 1.00 19.98 175 LEU L C 1
ATOM 6076 O O . LEU B 2 181 ? -8.882 53.299 -16.531 1.00 20.33 175 LEU L O 1
ATOM 6092 N N . SER B 2 182 ? -9.830 51.398 -15.760 1.00 19.85 176 SER L N 1
ATOM 6093 C CA . SER B 2 182 ? -10.922 52.021 -15.030 1.00 22.46 176 SER L CA 1
ATOM 6094 C C . SER B 2 182 ? -10.843 51.567 -13.585 1.00 23.75 176 SER L C 1
ATOM 6095 O O . SER B 2 182 ? -10.703 50.370 -13.308 1.00 23.98 176 SER L O 1
ATOM 6103 N N . SER B 2 183 ? -10.958 52.516 -12.673 1.00 23.53 177 SER L N 1
ATOM 6104 C CA . SER B 2 183 ? -10.993 52.208 -11.251 1.00 24.17 177 SER L CA 1
ATOM 6105 C C . SER B 2 183 ? -12.197 52.903 -10.636 1.00 23.85 177 SER L C 1
ATOM 6106 O O . SER B 2 183 ? -12.472 54.053 -10.959 1.00 24.51 177 SER L O 1
ATOM 6114 N N . THR B 2 184 ? -12.885 52.220 -9.729 1.00 23.58 178 THR L N 1
ATOM 6115 C CA . THR B 2 184 ? -14.088 52.740 -9.087 1.00 23.82 178 THR L CA 1
ATOM 6116 C C . THR B 2 184 ? -13.869 52.705 -7.594 1.00 23.41 178 THR L C 1
ATOM 6117 O O . THR B 2 184 ? -13.619 51.634 -7.044 1.00 23.51 178 THR L O 1
ATOM 6128 N N . LEU B 2 185 ? -13.974 53.858 -6.953 1.00 23.85 179 LEU L N 1
ATOM 6129 C CA . LEU B 2 185 ? -14.071 53.935 -5.497 1.00 25.05 179 LEU L CA 1
ATOM 6130 C C . LEU B 2 185 ? -15.543 53.982 -5.097 1.00 27.79 179 LEU L C 1
ATOM 6131 O O . LEU B 2 185 ? -16.308 54.804 -5.622 1.00 28.29 179 LEU L O 1
ATOM 6147 N N . THR B 2 186 ? -15.956 53.105 -4.179 1.00 29.83 180 THR L N 1
ATOM 6148 C CA . THR B 2 186 ? -17.361 53.044 -3.778 1.00 31.80 180 THR L CA 1
ATOM 6149 C C . THR B 2 186 ? -17.484 53.315 -2.289 1.00 31.69 180 THR L C 1
ATOM 6150 O O . THR B 2 186 ? -16.793 52.683 -1.476 1.00 30.54 180 THR L O 1
ATOM 6161 N N . LEU B 2 187 ? -18.324 54.288 -1.945 1.00 31.70 181 LEU L N 1
ATOM 6162 C CA . LEU B 2 187 ? -18.613 54.614 -0.558 1.00 34.28 181 LEU L CA 1
ATOM 6163 C C . LEU B 2 187 ? -20.115 54.708 -0.395 1.00 34.66 181 LEU L C 1
ATOM 6164 O O . LEU B 2 187 ? -20.844 54.918 -1.358 1.00 35.09 181 LEU L O 1
ATOM 6180 N N . SER B 2 188 ? -20.580 54.605 0.847 1.00 35.86 182 SER L N 1
ATOM 6181 C CA . SER B 2 188 ? -21.960 54.968 1.110 1.00 37.99 182 SER L CA 1
ATOM 6182 C C . SER B 2 188 ? -22.129 56.470 0.924 1.00 39.13 182 SER L C 1
ATOM 6183 O O . SER B 2 188 ? -21.186 57.251 1.101 1.00 38.18 182 SER L O 1
ATOM 6191 N N . LYS B 2 189 ? -23.350 56.873 0.576 1.00 41.74 183 LYS L N 1
ATOM 6192 C CA . LYS B 2 189 ? -23.673 58.293 0.511 1.00 44.30 183 LYS L CA 1
ATOM 6193 C C . LYS B 2 189 ? -23.252 59.013 1.780 1.00 44.98 183 LYS L C 1
ATOM 6194 O O . LYS B 2 189 ? -22.693 60.112 1.719 1.00 44.61 183 LYS L O 1
ATOM 6213 N N . ALA B 2 190 ? -23.500 58.399 2.940 1.00 46.17 184 ALA L N 1
ATOM 6214 C CA . ALA B 2 190 ? -23.150 59.016 4.218 1.00 46.80 184 ALA L CA 1
ATOM 6215 C C . ALA B 2 190 ? -21.648 59.236 4.338 1.00 45.03 184 ALA L C 1
ATOM 6216 O O . ALA B 2 190 ? -21.196 60.327 4.704 1.00 44.77 184 ALA L O 1
ATOM 6223 N N . ASP B 2 191 ? -20.854 58.197 4.063 1.00 43.52 185 ASP L N 1
ATOM 6224 C CA . ASP B 2 191 ? -19.406 58.354 4.094 1.00 42.67 185 ASP L CA 1
ATOM 6225 C C . ASP B 2 191 ? -18.942 59.384 3.067 1.00 39.59 185 ASP L C 1
ATOM 6226 O O . ASP B 2 191 ? -18.090 60.231 3.359 1.00 39.85 185 ASP L O 1
ATOM 6235 N N . TYR B 2 192 ? -19.484 59.317 1.853 1.00 37.83 186 TYR L N 1
ATOM 6236 C CA . TYR B 2 192 ? -19.151 60.299 0.827 1.00 36.35 186 TYR L CA 1
ATOM 6237 C C . TYR B 2 192 ? -19.330 61.728 1.328 1.00 37.84 186 TYR L C 1
ATOM 6238 O O . TYR B 2 192 ? -18.492 62.596 1.071 1.00 36.06 186 TYR L O 1
ATOM 6256 N N . GLU B 2 193 ? -20.425 61.997 2.026 1.00 40.57 187 GLU L N 1
ATOM 6257 C CA . GLU B 2 193 ? -20.716 63.351 2.480 1.00 44.67 187 GLU L CA 1
ATOM 6258 C C . GLU B 2 193 ? -19.903 63.772 3.692 1.00 44.83 187 GLU L C 1
ATOM 6259 O O . GLU B 2 193 ? -20.073 64.902 4.165 1.00 46.46 187 GLU L O 1
ATOM 6271 N N . LYS B 2 194 ? -19.031 62.914 4.205 1.00 43.94 188 LYS L N 1
ATOM 6272 C CA . LYS B 2 194 ? -18.180 63.257 5.338 1.00 43.97 188 LYS L CA 1
ATOM 6273 C C . LYS B 2 194 ? -16.851 63.871 4.919 1.00 41.58 188 LYS L C 1
ATOM 6274 O O . LYS B 2 194 ? -16.056 64.227 5.788 1.00 41.80 188 LYS L O 1
ATOM 6293 N N . HIS B 2 195 ? -16.577 63.973 3.619 1.00 39.66 189 HIS L N 1
ATOM 6294 C CA . HIS B 2 195 ? -15.277 64.393 3.117 1.00 39.35 189 HIS L CA 1
ATOM 6295 C C . HIS B 2 195 ? -15.472 65.350 1.960 1.00 38.77 189 HIS L C 1
ATOM 6296 O O . HIS B 2 195 ? -16.546 65.414 1.367 1.00 38.28 189 HIS L O 1
ATOM 6310 N N . LYS B 2 196 ? -14.404 66.067 1.617 1.00 40.15 190 LYS L N 1
ATOM 6311 C CA . LYS B 2 196 ? -14.466 67.125 0.613 1.00 42.20 190 LYS L CA 1
ATOM 6312 C C . LYS B 2 196 ? -13.715 66.798 -0.666 1.00 39.13 190 LYS L C 1
ATOM 6313 O O . LYS B 2 196 ? -14.279 66.906 -1.758 1.00 39.50 190 LYS L O 1
ATOM 6332 N N . VAL B 2 197 ? -12.447 66.431 -0.572 1.00 37.33 191 VAL L N 1
ATOM 6333 C CA . VAL B 2 197 ? -11.592 66.285 -1.743 1.00 34.99 191 VAL L CA 1
ATOM 6334 C C . VAL B 2 197 ? -11.468 64.815 -2.108 1.00 32.23 191 VAL L C 1
ATOM 6335 O O . VAL B 2 197 ? -11.080 63.973 -1.282 1.00 31.11 191 VAL L O 1
ATOM 6348 N N . TYR B 2 198 ? -11.757 64.509 -3.364 1.00 31.02 192 TYR L N 1
ATOM 6349 C CA . TYR B 2 198 ? 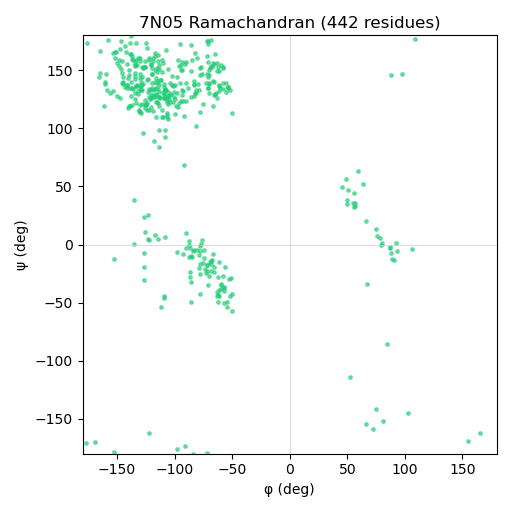-11.633 63.163 -3.903 1.00 29.52 192 TYR L CA 1
ATOM 6350 C C . TYR B 2 198 ? -10.615 63.199 -5.027 1.00 29.49 192 TYR L C 1
ATOM 6351 O O . TYR B 2 198 ? -10.746 64.005 -5.944 1.00 30.50 192 TYR L O 1
ATOM 6369 N N . ALA B 2 199 ? -9.604 62.331 -4.959 1.00 29.51 193 ALA L N 1
ATOM 6370 C CA . ALA B 2 199 ? -8.496 62.391 -5.903 1.00 30.68 193 ALA L CA 1
ATOM 6371 C C . ALA B 2 199 ? -8.074 60.993 -6.316 1.00 31.01 193 ALA L C 1
ATOM 6372 O O . ALA B 2 199 ? -8.069 60.079 -5.492 1.00 30.82 193 ALA L O 1
ATOM 6379 N N . CYS B 2 200 ? -7.691 60.816 -7.576 1.00 33.31 194 CYS L N 1
ATOM 6380 C CA . CYS B 2 200 ? -6.975 59.601 -7.968 1.00 35.69 194 CYS L CA 1
ATOM 6381 C C . CYS B 2 200 ? -5.589 60.014 -8.442 1.00 34.30 194 CYS L C 1
ATOM 6382 O O . CYS B 2 200 ? -5.444 60.962 -9.225 1.00 35.35 194 CYS L O 1
ATOM 6389 N N . GLU B 2 201 ? -4.570 59.359 -7.887 1.00 32.86 195 GLU L N 1
ATOM 6390 C CA . GLU B 2 201 ? -3.176 59.635 -8.201 1.00 32.16 195 GLU L CA 1
ATOM 6391 C C . GLU B 2 201 ? -2.621 58.474 -9.012 1.00 29.81 195 GLU L C 1
ATOM 6392 O O . GLU B 2 201 ? -2.721 57.312 -8.590 1.00 28.95 195 GLU L O 1
ATOM 6404 N N . VAL B 2 202 ? -2.051 58.787 -10.174 1.00 28.72 196 VAL L N 1
ATOM 6405 C CA . VAL B 2 202 ? -1.618 57.787 -11.141 1.00 27.26 196 VAL L CA 1
ATOM 6406 C C . VAL B 2 202 ? -0.102 57.811 -11.257 1.00 28.85 196 VAL L C 1
ATOM 6407 O O . VAL B 2 202 ? 0.499 58.874 -11.459 1.00 29.29 196 VAL L O 1
ATOM 6420 N N . THR B 2 203 ? 0.501 56.629 -11.176 1.00 29.10 197 THR L N 1
ATOM 6421 C CA . THR B 2 203 ? 1.929 56.418 -11.363 1.00 32.75 197 THR L CA 1
ATOM 6422 C C . THR B 2 203 ? 2.129 55.540 -12.587 1.00 30.90 197 THR L C 1
ATOM 6423 O O . THR B 2 203 ? 1.500 54.487 -12.701 1.00 30.91 197 THR L O 1
ATOM 6434 N N . HIS B 2 204 ? 3.000 55.969 -13.493 1.00 31.00 198 HIS L N 1
ATOM 6435 C CA . HIS B 2 204 ? 3.214 55.215 -14.722 1.00 28.59 198 HIS L CA 1
ATOM 6436 C C . HIS B 2 204 ? 4.557 55.604 -15.321 1.00 30.63 198 HIS L C 1
ATOM 6437 O O . HIS B 2 204 ? 4.988 56.761 -15.226 1.00 31.87 198 HIS L O 1
ATOM 6451 N N . GLN B 2 205 ? 5.201 54.620 -15.959 1.00 30.19 199 GLN L N 1
ATOM 6452 C CA . GLN B 2 205 ? 6.522 54.821 -16.552 1.00 33.35 199 GLN L CA 1
ATOM 6453 C C . GLN B 2 205 ? 6.598 56.045 -17.461 1.00 32.29 199 GLN L C 1
ATOM 6454 O O . GLN B 2 205 ? 7.670 56.635 -17.612 1.00 33.72 199 GLN L O 1
ATOM 6468 N N . GLY B 2 206 ? 5.497 56.432 -18.092 1.00 31.72 200 GLY L N 1
ATOM 6469 C CA . GLY B 2 206 ? 5.522 57.571 -18.982 1.00 33.42 200 GLY L CA 1
ATOM 6470 C C . GLY B 2 206 ? 5.304 58.912 -18.324 1.00 35.03 200 GLY L C 1
ATOM 6471 O O . GLY B 2 206 ? 5.352 59.941 -19.004 1.00 35.71 200 GLY L O 1
ATOM 6475 N N . LEU B 2 207 ? 5.059 58.934 -17.018 1.00 35.95 201 LEU L N 1
ATOM 6476 C CA . LEU B 2 207 ? 4.899 60.170 -16.265 1.00 37.82 201 LEU L CA 1
ATOM 6477 C C . LEU B 2 207 ? 6.167 60.403 -15.452 1.00 40.71 201 LEU L C 1
ATOM 6478 O O . LEU B 2 207 ? 6.577 59.533 -14.675 1.00 40.09 201 LEU L O 1
ATOM 6494 N N . SER B 2 208 ? 6.782 61.577 -15.622 1.00 43.71 202 SER L N 1
ATOM 6495 C CA . SER B 2 208 ? 7.985 61.882 -14.861 1.00 46.98 202 SER L CA 1
ATOM 6496 C C . SER B 2 208 ? 7.708 61.994 -13.369 1.00 47.19 202 SER L C 1
ATOM 6497 O O . SER B 2 208 ? 8.631 61.829 -12.565 1.00 49.16 202 SER L O 1
ATOM 6505 N N . SER B 2 209 ? 6.473 62.293 -12.982 1.00 45.48 203 SER L N 1
ATOM 6506 C CA . SER B 2 209 ? 6.045 62.238 -11.591 1.00 45.49 203 SER L CA 1
ATOM 6507 C C . SER B 2 209 ? 4.552 61.947 -11.579 1.00 42.75 203 SER L C 1
ATOM 6508 O O . SER B 2 209 ? 3.874 62.143 -12.596 1.00 41.77 203 SER L O 1
ATOM 6516 N N . PRO B 2 210 ? 4.007 61.465 -10.458 1.00 42.12 204 PRO L N 1
ATOM 6517 C CA . PRO B 2 210 ? 2.605 61.015 -10.474 1.00 40.39 204 PRO L CA 1
ATOM 6518 C C . PRO B 2 210 ? 1.643 62.147 -10.819 1.00 39.69 204 PRO L C 1
ATOM 6519 O O . PRO B 2 210 ? 1.878 63.315 -10.506 1.00 41.87 204 PRO L O 1
ATOM 6530 N N . VAL B 2 211 ? 0.541 61.777 -11.461 1.00 37.71 205 VAL L N 1
ATOM 6531 C CA . VAL B 2 211 ? -0.479 62.716 -11.911 1.00 37.47 205 VAL L CA 1
ATOM 6532 C C . VAL B 2 211 ? -1.695 62.550 -11.014 1.00 34.95 205 VAL L C 1
ATOM 6533 O O . VAL B 2 211 ? -2.144 61.425 -10.772 1.00 32.58 205 VAL L O 1
ATOM 6546 N N . THR B 2 212 ? -2.237 63.664 -10.536 1.00 35.15 206 THR L N 1
ATOM 6547 C CA . THR B 2 212 ? -3.410 63.639 -9.673 1.00 35.37 206 THR L CA 1
ATOM 6548 C C . THR B 2 212 ? -4.548 64.386 -10.349 1.00 34.15 206 THR L C 1
ATOM 6549 O O . THR B 2 212 ? -4.373 65.531 -10.774 1.00 35.06 206 THR L O 1
ATOM 6560 N N . LYS B 2 213 ? -5.709 63.746 -10.428 1.00 33.05 207 LYS L N 1
ATOM 6561 C CA . LYS B 2 213 ? -6.957 64.396 -10.792 1.00 33.64 207 LYS L CA 1
ATOM 6562 C C . LYS B 2 213 ? -7.873 64.368 -9.583 1.00 33.53 207 LYS L C 1
ATOM 6563 O O . LYS B 2 213 ? -7.938 63.355 -8.880 1.00 32.18 207 LYS L O 1
ATOM 6582 N N . SER B 2 214 ? -8.554 65.487 -9.322 1.00 34.44 208 SER L N 1
ATOM 6583 C CA . SER B 2 214 ? -9.377 65.591 -8.131 1.00 34.07 208 SER L CA 1
ATOM 6584 C C . SER B 2 214 ? -10.540 66.536 -8.379 1.00 34.47 208 SER L C 1
ATOM 6585 O O . SER B 2 214 ? -10.573 67.284 -9.357 1.00 34.89 208 SER L O 1
ATOM 6593 N N . PHE B 2 215 ? -11.502 66.470 -7.464 1.00 33.60 209 PHE L N 1
ATOM 6594 C CA . PHE B 2 215 ? -12.623 67.396 -7.401 1.00 34.02 209 PHE L CA 1
ATOM 6595 C C . PHE B 2 215 ? -13.020 67.548 -5.943 1.00 34.44 209 PHE L C 1
ATOM 6596 O O . PHE B 2 215 ? -12.722 66.685 -5.106 1.00 32.77 209 PHE L O 1
ATOM 6613 N N . ASN B 2 216 ? -13.702 68.658 -5.655 1.00 37.23 210 ASN L N 1
ATOM 6614 C CA . ASN B 2 216 ? -14.310 68.923 -4.357 1.00 40.33 210 ASN L CA 1
ATOM 6615 C C . ASN B 2 216 ? -15.792 68.594 -4.430 1.00 40.74 210 ASN L C 1
ATOM 6616 O O . ASN B 2 216 ? -16.492 69.078 -5.328 1.00 42.10 210 ASN L O 1
ATOM 6627 N N . ARG B 2 217 ? -16.255 67.734 -3.524 1.00 40.08 211 ARG L N 1
ATOM 6628 C CA . ARG B 2 217 ? -17.666 67.369 -3.462 1.00 41.68 211 ARG L CA 1
ATOM 6629 C C . ARG B 2 217 ? -18.515 68.633 -3.458 1.00 46.43 211 ARG L C 1
ATOM 6630 O O . ARG B 2 217 ? -18.448 69.408 -2.505 1.00 46.76 211 ARG L O 1
ATOM 6651 N N . GLY B 2 218 ? -19.293 68.871 -4.512 1.00 50.50 212 GLY L N 1
ATOM 6652 C CA . GLY B 2 218 ? -19.933 70.172 -4.701 1.00 56.86 212 GLY L CA 1
ATOM 6653 C C . GLY B 2 218 ? -19.469 70.902 -5.958 1.00 59.83 212 GLY L C 1
ATOM 6654 O O . GLY B 2 218 ? -18.602 71.780 -5.907 1.00 61.32 212 GLY L O 1
ATOM 6661 N N . TRP C 3 2 ? -4.665 -1.595 -31.039 1.00 35.71 596 TRP E N 1
ATOM 6662 C CA . TRP C 3 2 ? -4.458 -0.176 -31.307 1.00 30.88 596 TRP E CA 1
ATOM 6663 C C . TRP C 3 2 ? -5.778 0.490 -31.678 1.00 28.01 596 TRP E C 1
ATOM 6664 O O . TRP C 3 2 ? -6.464 0.039 -32.572 1.00 28.77 596 TRP E O 1
ATOM 6685 N N . GLY C 3 3 ? -6.112 1.563 -30.988 1.00 26.80 597 GLY E N 1
ATOM 6686 C CA . GLY C 3 3 ? -7.317 2.320 -31.270 1.00 26.75 597 GLY E CA 1
ATOM 6687 C C . GLY C 3 3 ? -6.984 3.752 -31.647 1.00 26.19 597 GLY E C 1
ATOM 6688 O O . GLY C 3 3 ? -5.971 4.310 -31.206 1.00 25.33 597 GLY E O 1
ATOM 6692 N N . SER C 3 4 ? -7.865 4.357 -32.454 1.00 26.38 598 SER E N 1
ATOM 6693 C CA . SER C 3 4 ? -7.693 5.729 -32.901 1.00 26.84 598 SER E CA 1
ATOM 6694 C C . SER C 3 4 ? -8.966 6.501 -32.624 1.00 24.41 598 SER E C 1
ATOM 6695 O O . SER C 3 4 ? -10.069 6.042 -32.943 1.00 25.76 598 SER E O 1
ATOM 6703 N N . SER C 3 5 ? -8.805 7.669 -32.058 1.00 22.57 599 SER E N 1
ATOM 6704 C CA . SER C 3 5 ? -9.859 8.663 -31.997 1.00 21.74 599 SER E CA 1
ATOM 6705 C C . SER C 3 5 ? -9.475 9.739 -33.005 1.00 24.05 599 SER E C 1
ATOM 6706 O O . SER C 3 5 ? -8.533 10.501 -32.762 1.00 23.37 599 SER E O 1
ATOM 6714 N N . GLY C 3 6 ? -10.220 9.827 -34.109 1.00 25.32 600 GLY E N 1
ATOM 6715 C CA . GLY C 3 6 ? -9.799 10.674 -35.221 1.00 28.24 600 GLY E CA 1
ATOM 6716 C C . GLY C 3 6 ? -8.656 10.011 -35.961 1.00 28.38 600 GLY E C 1
ATOM 6717 O O . GLY C 3 6 ? -8.612 8.783 -36.086 1.00 28.56 600 GLY E O 1
ATOM 6721 N N . LYS C 3 7 ? -7.680 10.806 -36.414 1.00 28.23 601 LYS E N 1
ATOM 6722 C CA . LYS C 3 7 ? -6.504 10.221 -37.050 1.00 27.39 601 LYS E CA 1
ATOM 6723 C C . LYS C 3 7 ? -5.215 11.049 -36.951 1.00 26.37 601 LYS E C 1
ATOM 6724 O O . LYS C 3 7 ? -4.130 10.550 -37.278 1.00 26.62 601 LYS E O 1
ATOM 6743 N N . LEU C 3 8 ? -5.313 12.311 -36.537 1.00 27.41 602 LEU E N 1
ATOM 6744 C CA . LEU C 3 8 ? -4.149 13.195 -36.508 1.00 27.76 602 LEU E CA 1
ATOM 6745 C C . LEU C 3 8 ? -2.990 12.592 -35.708 1.00 25.04 602 LEU E C 1
ATOM 6746 O O . LEU C 3 8 ? -1.851 12.506 -36.196 1.00 24.50 602 LEU E O 1
ATOM 6762 N N . ILE C 3 9 ? -3.273 12.200 -34.458 1.00 22.26 603 ILE E N 1
ATOM 6763 C CA . ILE C 3 9 ? -2.274 11.658 -33.540 1.00 22.69 603 ILE E CA 1
ATOM 6764 C C . ILE C 3 9 ? -1.950 10.202 -33.871 1.00 23.73 603 ILE E C 1
ATOM 6765 O O . ILE C 3 9 ? -0.771 9.804 -33.865 1.00 24.06 603 ILE E O 1
ATOM 6781 N N . SER C 3 10 ? -2.976 9.388 -34.173 1.00 20.30 604 SER E N 1
ATOM 6782 C CA . SER C 3 10 ? -2.756 7.965 -34.396 1.00 24.42 604 SER E CA 1
ATOM 6783 C C . SER C 3 10 ? -1.858 7.739 -35.601 1.00 26.52 604 SER E C 1
ATOM 6784 O O . SER C 3 10 ? -0.920 6.927 -35.549 1.00 28.24 604 SER E O 1
ATOM 6792 N N . THR C 3 11 ? -2.104 8.462 -36.695 1.00 26.27 605 THR E N 1
ATOM 6793 C CA . THR C 3 11 ? -1.326 8.212 -37.903 1.00 29.98 605 THR E CA 1
ATOM 6794 C C . THR C 3 11 ? 0.098 8.747 -37.823 1.00 28.62 605 THR E C 1
ATOM 6795 O O . THR C 3 11 ? 0.894 8.418 -38.705 1.00 30.65 605 THR E O 1
ATOM 6806 N N . THR C 3 12 ? 0.428 9.568 -36.819 1.00 26.56 606 THR E N 1
ATOM 6807 C CA . THR C 3 12 ? 1.760 10.125 -36.659 1.00 28.71 606 THR E CA 1
ATOM 6808 C C . THR C 3 12 ? 2.458 9.626 -35.407 1.00 28.03 606 THR E C 1
ATOM 6809 O O . THR C 3 12 ? 3.584 10.053 -35.135 1.00 30.32 606 THR E O 1
ATOM 6820 N N . ALA C 3 13 ? 1.854 8.699 -34.662 1.00 27.08 607 ALA E N 1
ATOM 6821 C CA . ALA C 3 13 ? 2.468 8.210 -33.434 1.00 25.82 607 ALA E CA 1
ATOM 6822 C C . ALA C 3 13 ? 3.585 7.199 -33.673 1.00 30.48 607 ALA E C 1
ATOM 6823 O O . ALA C 3 13 ? 4.363 6.907 -32.752 1.00 32.59 607 ALA E O 1
ATOM 6830 N N . VAL C 3 14 ? 3.653 6.620 -34.859 1.00 35.02 608 VAL E N 1
ATOM 6831 C CA . VAL C 3 14 ? 4.660 5.610 -35.150 1.00 42.99 608 VAL E CA 1
ATOM 6832 C C . VAL C 3 14 ? 5.320 6.056 -36.446 1.00 51.83 608 VAL E C 1
ATOM 6833 O O . VAL C 3 14 ? 4.621 6.572 -37.334 1.00 49.72 608 VAL E O 1
ATOM 6846 N N . PRO C 3 15 ? 6.657 5.986 -36.553 1.00 60.24 609 PRO E N 1
ATOM 6847 C CA . PRO C 3 15 ? 7.325 6.324 -37.817 1.00 67.28 609 PRO E CA 1
ATOM 6848 C C . PRO C 3 15 ? 6.731 5.623 -39.025 1.00 72.36 609 PRO E C 1
ATOM 6849 O O . PRO C 3 15 ? 6.297 6.272 -39.985 1.00 72.33 609 PRO E O 1
ATOM 6860 N N . TRP C 3 16 ? 6.709 4.297 -38.984 1.00 76.80 610 TRP E N 1
ATOM 6861 C CA . TRP C 3 16 ? 6.132 3.498 -40.066 1.00 78.60 610 TRP E CA 1
ATOM 6862 C C . TRP C 3 16 ? 4.671 3.862 -40.376 1.00 73.58 610 TRP E C 1
ATOM 6863 O O . TRP C 3 16 ? 4.222 4.976 -40.141 1.00 68.82 610 TRP E O 1
#

Foldseek 3Di:
DFAKAKDWADEDEQQAKTKIKIATDDDQQLVFKKWKWWAFPPPGIGTAKIAHSVFPDMDGDVVLVPQKDKGADNVGRMIMIMGGNDDQRPWGWMKMFTWDFDDDPVGTDTDGDHIYPTDTHGHHPDDADFWDKDWQAWPVQKTKIWIKTDFGDDDDKDKDKPVNPDDPQKDKDDWDQDPVRGIITMIMGMDGPVCQVPDWIWMWMADPVVRDIDIHIHHHD/DKAKAKPDQEEADAAQAKDKIKIFIPFWQQDPVVRFRQKWKWWAAPPDDIDTAAGSQAHGDPPHDPQWGKDDHTGMIMIMRGRDDQVRQTWMKMWGDSDPDIDIYPTYGYAYDDDFDFWDKDKDWADPVVLVVFKTKIKMKTPFGPDPDKDKWKAFLHHTDDDQKDKDKDDQDSPRRGIMMMMIGMDTSVVVVVTFKIKIWMDDPVDPHIDIDIGTPD/DDDDPPPCVVPVDPD

B-factor: mean 34.12, std 12.87, range [14.61, 145.24]

Nearest PDB structures (foldseek):
  6bqb-assembly1_L  TM=9.975E-01  e=2.164E-40  Homo sapiens
  7kn3-assembly2_N  TM=9.818E-01  e=1.604E-39  Homo sapiens
  4jzj-assembly1_L  TM=9.903E-01  e=3.356E-39  Mus musculus
  7mzk-assembly1_M  TM=9.857E-01  e=4.144E-39  Homo sapiens
  6azm-assembly2_C  TM=9.509E-01  e=6.903E-40  Homo sapiens

Radius of gyration: 24.73 Å; Cα contacts (8 Å, |Δi|>4): 1169; chains: 3; bounding box: 47×73×47 Å

Solvent-accessible surface area: 20245 Å² total; per-residue (Å²): 170,74,63,8,76,8,58,50,18,30,58,8,115,70,48,42,60,23,114,0,18,1,48,6,46,52,34,78,5,64,72,26,11,0,0,0,0,4,41,8,137,74,99,27,9,30,6,0,0,3,0,12,56,106,14,84,86,84,62,57,14,119,78,2,147,68,35,5,47,3,41,29,44,48,99,92,47,45,1,31,0,51,0,46,83,4,76,107,78,0,43,9,50,0,11,0,0,28,0,2,0,13,59,58,250,83,18,3,22,0,0,0,41,33,27,1,102,11,28,102,0,8,10,20,82,24,86,79,84,20,16,42,16,22,20,4,27,3,98,125,96,88,9,3,0,0,0,3,0,13,36,0,2,12,32,63,14,81,24,43,2,35,100,40,92,36,102,94,32,37,19,54,3,68,24,30,97,28,132,77,20,31,24,9,12,6,0,0,0,28,10,78,45,100,20,32,77,126,86,53,10,54,0,27,2,30,0,151,57,32,142,38,169,39,98,54,94,4,99,60,122,159,25,114,5,66,4,59,49,101,53,50,26,10,53,85,48,99,80,2,68,4,58,1,155,4,71,117,72,0,51,72,107,157,14,114,40,17,11,0,0,0,0,6,18,70,77,91,93,22,4,97,9,3,0,0,8,2,74,67,100,20,114,78,16,36,116,56,6,55,7,53,40,67,12,48,68,5,16,0,36,1,47,59,0,65,80,87,1,28,6,40,0,16,0,0,0,0,52,32,19,68,4,55,18,2,86,6,0,75,3,16,13,130,79,102,76,20,44,11,58,11,38,21,4,62,13,15,103,70,4,29,180,85,36,42,0,2,0,0,0,0,0,14,49,0,7,22,86,119,29,110,24,42,7,47,7,66,123,54,106,48,109,82,45,49,74,86,17,24,18,115,37,45,122,96,51,20,4,7,0,4,8,4,22,0,49,21,54,76,62,63,8,85,140,63,118,48,0,8,0,30,0,53,8,132,31,34,130,71,71,42,74,83,63,33,76,94,117,166,12,38,0,18,146,50,0,10,90,35,0,30,113,239

Secondary structure (DSSP, 8-state):
-EEESSTTGGGSS--/--EEEEEE-EEE-TT--EEEEEEEESS-GGG-EEEEEEEETTTEEEEEEEE-TTS--EEE-GGGTT-EEEEEETTTTEEEEEE-S--GGG-EEEEEEEEEEEEETTEEEEEEEEE---EEEEE--PPPBPPEEEEEPPP--EEEEEEEEEEEBSS--EEEEGGGT--TTEEEPPPEE-TTS-EEEEEEEEEEGGGTTT---EEEEEEGGGTEEEEEE----/---EEEE-SEEEE-TTS-EEEEEEESS--EETTTTEE-EEEEEE-TTS--EEEEETTTEEPTT--TTEEEEEETTEEEEEESS--GGG-EEEEEEE-SSSS--B---EEEEE----BPPEEEEEPPPHHHHHTTEEEEEEEEEEEBSS--EEEEEETTEEP-SSEEEEEPPPPTTT--EEEEEEEEEEHHHHTT--EEEEEEE-TT-SS-EEEEEE--

Sequence (454 aa):
QVQLVQSGGGVVKPGASLRLACSASGFTFTDYYMSWIRQTPGKGLQWLAYITKDGSEKKYADSLQGRFAVSRDNANNLVFLQLNTVEDDDTGVYYCCARDDGYYDRSGYYGVFDLWGQGIRVTVSSASTKGPSVFPLAPSSGTAALGCLVKDYFPEPVTVSWNSGALTSGVHTFPAVLQSSGLYSLSSVVTVPSSSLGTQTYICNVNHKPSNTKVDKKVEPKEFLLTQSPDSLAVTLGETATIITCRSSRNILHSLNNKNYLAWYQQRPGQAPKLLVIWASMRVSGVADRFSGSGSGTDFALTISSLQPEDAAVYYCQHYYTTHRTFGQGTRVEIRRTVAAPSVFIFPPSDEQLKSGTASVVCLLNNFYPREAKVQWKVDNALQSGNSQESVTEQDSKDSTYSLSSTLTLSKADYEKHKVYACEVTHQGLSSPVTKSFNRGWGSSGKLISTTAVPW